Protein 8DHJ (pdb70)

Solvent-accessible surface area: 23731 Å² total; per-residue (Å²): 85,34,103,16,63,35,38,0,12,49,23,42,10,135,85,67,70,42,0,61,102,25,16,0,10,1,0,3,70,2,19,143,18,56,154,105,8,25,39,72,0,96,139,55,103,5,95,61,10,0,1,0,4,40,93,89,48,19,155,125,81,89,26,41,153,10,70,154,22,48,82,42,79,47,48,8,88,286,82,68,127,90,15,90,14,5,116,114,172,111,10,26,41,59,97,35,19,73,26,0,60,84,4,1,31,105,8,83,0,0,80,66,0,2,101,13,2,38,76,89,73,32,8,17,0,0,0,0,3,50,27,0,14,23,27,0,1,2,0,0,2,0,0,0,14,1,2,11,9,23,93,67,43,2,26,98,4,2,45,110,1,25,106,24,0,61,139,30,2,97,158,12,26,145,151,58,79,134,18,129,118,48,80,110,68,39,0,54,56,22,29,0,4,29,76,76,0,1,100,16,2,15,120,42,2,73,97,87,48,176,41,41,77,30,0,0,128,47,23,24,109,1,70,114,106,38,2,112,93,1,37,92,51,2,7,136,106,46,26,84,17,62,37,44,0,9,26,21,119,12,135,82,71,67,24,0,54,132,23,17,1,13,1,0,6,69,2,24,146,21,59,87,70,7,46,112,62,0,99,124,53,107,5,94,32,6,0,7,0,2,35,96,122,49,17,203,62,96,88,27,26,147,7,82,149,14,118,58,39,87,46,48,8,69,292,109,45,87,87,14,109,15,9,111,106,90,113,6,19,38,47,106,31,28,80,26,0,79,94,5,1,27,107,8,87,0,0,79,68,0,1,113,12,2,77,69,89,76,27,7,16,0,0,1,0,2,50,44,0,19,17,22,0,1,2,0,0,3,0,1,0,10,2,1,10,7,23,86,69,44,2,18,132,3,1,58,93,3,20,91,43,2,60,118,59,2,86,133,22,20,145,174,84,79,162,7,117,115,48,78,96,109,51,2,31,41,18,32,0,2,29,82,72,0,1,84,4,2,16,105,35,1,79,102,86,48,172,40,45,95,33,0,0,122,44,22,18,92,2,64,185,96,51,11,132,96,10,41,80,67,2,7,132

Organism: Clostridioides difficile (strain 630) (NCBI:txid272563)

Nearest PDB structures (foldseek):
  8dhi-assembly2_B  TM=1.004E+00  e=2.233E-45  Clostridioides difficile 6050
  8dhj-assembly1_A  TM=9.842E-01  e=4.756E-44  Clostridioides difficile 6050
  8dhi-assembly1_A  TM=9.845E-01  e=2.308E-42  Clostridioides difficile 6050
  2oz5-assembly1_A  TM=7.493E-01  e=2.608E-15  Mycobacterium tuberculosis H37Rv
  2oz5-assembly2_B  TM=7.506E-01  e=7.088E-15  Mycobacterium tuberculosis H37Rv

Foldseek 3Di:
DFAPKDWQWQFAFPVGWTFHTLAEMEGAAAAPDDPVSLVVVVVSVAAEEEEQEDPVVCVVGPHDDHPNHYYHYDHQFVAVQLLVCVPPPPHDLVVLLVRLLPRQAPGPSLLVVVVQLLDSVNTRYYYYYHLRQRNVLVSVLLVVLLLRHDPVSSVVSNQSSVVSLVVVLVVVCVVPVVCVPPPSVSSCSVSHDDPSSNVSNVVSVVVVAVDSVRSCCVGHVQHPVSSVVSNVVGID/DPWAPKDWQWQFAFPVGWTFHTLAEMFTAAAFPHDPVRLVVCVVSVAAEEEEQEDPVVCVVGPHDDHPNHHYDYDHQFVAVVLLVCQPPPPHLLVVLLVRLLPRLPPGPRLLVVVVQLLDSVNTRYYYYYHLRQRNVLNSVLLVCLLLRHDPVSSLVSNQSSVVVLVVVVVVVCVVVVVCVPPDVVSNCSPSHNDSSSNVSNVVSLVVVAVDSQRSCCVGHVQHPVSSVVSNVVGID

Sequence (473 aa):
GMKNFRDLGGNKTEDGRTVKKGLFYRSAKLSSNLSENDIKILKELNIKYIFDYRSDEEARKHPPSTIISSNIKNIRIPAMRIEDMIDGLFEKDGAFNMLNNNSYYNLPINNPSYKKLVELLIRDDYSNLPILLNHCTAGKDRTGVGSAIILMILGVSRENIMKKDYLKSNDFADKEIERFIEYKPKFKDIPKENLKYIFGVNEEYMKTAFFRRIDEEYISVVEEAYLYGEFNLNKEEIRRKLRNQYLEGGMKNFRDLGGNKTEDGRTVKKGLFYRSAKLSNLSENDIKILKELNIKYIFDYRSDEEARKHPSTIISNIKNIRIPAMRIEDMIDGLFEKDGAFNMLNNNSSYYNLPINNPSYKKLVELIRDYSSNLPILLNHCTAGKDRTGVGSAIILMILGVSRENIMKDYLKSNDFADKEIERFIEYKPKFKDIPPKKENNLKYIFGVNEEYMKTAFRRRIDEEYISVEAYLYGEFNLNKEEIIRKKLRNQYLE

Structure (mmCIF, N/CA/C/O backbone):
data_8DHJ
#
_entry.id   8DHJ
#
_cell.length_a   71.459
_cell.length_b   42.677
_cell.length_c   86.739
_cell.angle_alpha   90.000
_cell.angle_beta   106.420
_cell.angle_gamma   90.000
#
_symmetry.space_group_name_H-M   'P 1 21 1'
#
loop_
_entity.id
_entity.type
_entity.pdbx_description
1 polymer 'TYR_PHOSPHATASE_2 domain-containing protein'
2 non-polymer '4-(2-HYDROXYETHYL)-1-PIPERAZINE ETHANESULFONIC ACID'
3 non-polymer 'CHLORIDE ION'
4 water water
#
loop_
_atom_site.group_PDB
_atom_site.id
_atom_site.type_symbol
_atom_site.label_atom_id
_atom_site.label_alt_id
_atom_site.label_comp_id
_atom_site.label_asym_id
_atom_site.label_entity_id
_atom_site.label_seq_id
_atom_site.pdbx_PDB_ins_code
_atom_site.Cartn_x
_atom_site.Cartn_y
_atom_site.Cartn_z
_atom_site.occupancy
_atom_site.B_iso_or_equiv
_atom_site.auth_seq_id
_atom_site.auth_comp_id
_atom_site.auth_asym_id
_atom_site.auth_atom_id
_atom_site.pdbx_PDB_model_num
ATOM 1 N N . GLY A 1 3 ? 2.726 14.068 19.663 1.00 50.33 0 GLY A N 1
ATOM 2 C CA . GLY A 1 3 ? 3.224 13.693 20.974 1.00 49.59 0 GLY A CA 1
ATOM 3 C C . GLY A 1 3 ? 4.614 13.085 20.939 1.00 48.70 0 GLY A C 1
ATOM 4 O O . GLY A 1 3 ? 5.540 13.650 20.350 1.00 51.76 0 GLY A O 1
ATOM 5 N N . MET A 1 4 ? 4.763 11.931 21.581 1.00 43.30 1 MET A N 1
ATOM 6 C CA . MET A 1 4 ? 6.011 11.184 21.589 1.00 37.20 1 MET A CA 1
ATOM 7 C C . MET A 1 4 ? 5.785 9.862 20.881 1.00 30.30 1 MET A C 1
ATOM 8 O O . MET A 1 4 ? 4.717 9.255 21.012 1.00 32.73 1 MET A O 1
ATOM 13 N N . LYS A 1 5 ? 6.784 9.415 20.130 1.00 21.19 2 LYS A N 1
ATOM 14 C CA . LYS A 1 5 ? 6.588 8.323 19.192 1.00 16.71 2 LYS A CA 1
ATOM 15 C C . LYS A 1 5 ? 7.262 7.055 19.690 1.00 13.35 2 LYS A C 1
ATOM 16 O O . LYS A 1 5 ? 8.253 7.104 20.421 1.00 12.16 2 LYS A O 1
ATOM 22 N N . ASN A 1 6 ? 6.687 5.916 19.299 1.00 12.52 3 ASN A N 1
ATOM 23 C CA . ASN A 1 6 ? 7.244 4.601 19.596 1.00 10.11 3 ASN A CA 1
ATOM 24 C C . ASN A 1 6 ? 7.514 4.433 21.091 1.00 10.45 3 ASN A C 1
ATOM 25 O O . ASN A 1 6 ? 8.513 3.841 21.498 1.00 9.68 3 ASN A O 1
ATOM 30 N N . PHE A 1 7 ? 6.594 4.937 21.911 1.00 12.74 4 PHE A N 1
ATOM 31 C CA . PHE A 1 7 ? 6.779 5.064 23.351 1.00 12.01 4 PHE A CA 1
ATOM 32 C C . PHE A 1 7 ? 6.043 3.935 24.060 1.00 11.67 4 PHE A C 1
ATOM 33 O O . PHE A 1 7 ? 4.859 3.698 23.788 1.00 13.27 4 PHE A O 1
ATOM 41 N N . ARG A 1 8 ? 6.726 3.262 24.989 1.00 10.24 5 ARG A N 1
ATOM 42 C CA . ARG A 1 8 ? 6.042 2.257 25.800 1.00 9.13 5 ARG A CA 1
ATOM 43 C C . ARG A 1 8 ? 6.785 1.998 27.103 1.00 9.40 5 ARG A C 1
ATOM 44 O O . ARG A 1 8 ? 8.002 2.173 27.195 1.00 10.78 5 ARG A O 1
ATOM 52 N N . ASP A 1 9 ? 6.020 1.560 28.100 1.00 10.47 6 ASP A N 1
ATOM 53 C CA . ASP A 1 9 ? 6.533 1.082 29.374 1.00 9.26 6 ASP A CA 1
ATOM 54 C C . ASP A 1 9 ? 6.854 -0.404 29.236 1.00 11.07 6 ASP A C 1
ATOM 55 O O . ASP A 1 9 ? 6.031 -1.174 28.721 1.00 13.84 6 ASP A O 1
ATOM 60 N N . LEU A 1 10 ? 8.052 -0.811 29.686 1.00 10.40 7 LEU A N 1
ATOM 61 C CA . LEU A 1 10 ? 8.401 -2.228 29.669 1.00 10.40 7 LEU A CA 1
ATOM 62 C C . LEU A 1 10 ? 7.647 -3.026 30.722 1.00 11.79 7 LEU A C 1
ATOM 63 O O . LEU A 1 10 ? 7.675 -4.263 30.681 1.00 13.62 7 LEU A O 1
ATOM 68 N N . GLY A 1 11 ? 6.994 -2.355 31.661 1.00 12.12 8 GLY A N 1
ATOM 69 C CA . GLY A 1 11 ? 6.212 -3.068 32.653 1.00 13.04 8 GLY A CA 1
ATOM 70 C C . GLY A 1 11 ? 5.125 -3.898 32.004 1.00 12.79 8 GLY A C 1
ATOM 71 O O . GLY A 1 11 ? 4.632 -3.581 30.918 1.00 15.19 8 GLY A O 1
ATOM 72 N N . GLY A 1 12 ? 4.757 -4.985 32.675 1.00 11.08 9 GLY A N 1
ATOM 73 C CA . GLY A 1 12 ? 3.753 -5.884 32.163 1.00 11.94 9 GLY A CA 1
ATOM 74 C C . GLY A 1 12 ? 4.297 -7.077 31.408 1.00 13.18 9 GLY A C 1
ATOM 75 O O . GLY A 1 12 ? 3.545 -8.034 31.167 1.00 15.73 9 GLY A O 1
ATOM 76 N N . ASN A 1 13 ? 5.570 -7.042 31.020 1.00 11.75 10 ASN A N 1
ATOM 77 C CA . ASN A 1 13 ? 6.192 -8.213 30.426 1.00 12.00 10 ASN A CA 1
ATOM 78 C C . ASN A 1 13 ? 6.329 -9.333 31.453 1.00 11.25 10 ASN A C 1
ATOM 79 O O . ASN A 1 13 ? 6.640 -9.095 32.625 1.00 12.49 10 ASN A O 1
ATOM 84 N N . LYS A 1 14 ? 6.089 -10.560 31.002 1.00 12.00 11 LYS A N 1
ATOM 85 C CA . LYS A 1 14 ? 6.174 -11.739 31.851 1.00 11.57 11 LYS A CA 1
ATOM 86 C C . LYS A 1 14 ? 7.603 -12.253 31.872 1.00 10.82 11 LYS A C 1
ATOM 87 O O . LYS A 1 14 ? 8.305 -12.202 30.861 1.00 13.10 11 LYS A O 1
ATOM 89 N N . THR A 1 15 ? 8.028 -12.770 33.020 1.00 10.26 12 THR A N 1
ATOM 90 C CA . THR A 1 15 ? 9.352 -13.354 33.142 1.00 10.96 12 THR A CA 1
ATOM 91 C C . THR A 1 15 ? 9.262 -14.871 33.202 1.00 10.96 12 THR A C 1
ATOM 92 O O . THR A 1 15 ? 8.201 -15.449 33.468 1.00 12.39 12 THR A O 1
ATOM 96 N N . GLU A 1 16 ? 10.404 -15.518 32.957 1.00 10.11 13 GLU A N 1
ATOM 97 C CA . GLU A 1 16 ? 10.414 -16.977 32.916 1.00 10.95 13 GLU A CA 1
ATOM 98 C C . GLU A 1 16 ? 10.116 -17.597 34.278 1.00 12.42 13 GLU A C 1
ATOM 99 O O . GLU A 1 16 ? 9.606 -18.723 34.340 1.00 15.51 13 GLU A O 1
ATOM 105 N N . ASP A 1 17 ? 10.401 -16.885 35.369 1.00 13.43 14 ASP A N 1
ATOM 106 C CA . ASP A 1 17 ? 10.103 -17.410 36.696 1.00 13.44 14 ASP A CA 1
ATOM 107 C C . ASP A 1 17 ? 8.654 -17.202 37.116 1.00 13.63 14 ASP A C 1
ATOM 108 O O . ASP A 1 17 ? 8.284 -17.616 38.221 1.00 15.80 14 ASP A O 1
ATOM 113 N N . GLY A 1 18 ? 7.835 -16.578 36.267 1.00 12.78 15 GLY A N 1
ATOM 114 C CA . GLY A 1 18 ? 6.421 -16.426 36.518 1.00 13.54 15 GLY A CA 1
ATOM 115 C C . GLY A 1 18 ? 5.977 -15.052 36.971 1.00 12.26 15 GLY A C 1
ATOM 116 O O . GLY A 1 18 ? 4.768 -14.818 37.059 1.00 14.67 15 GLY A O 1
ATOM 117 N N . ARG A 1 19 ? 6.903 -14.146 37.275 1.00 11.16 16 ARG A N 1
ATOM 118 C CA . ARG A 1 19 ? 6.527 -12.812 37.713 1.00 10.56 16 ARG A CA 1
ATOM 119 C C . ARG A 1 19 ? 6.278 -11.888 36.521 1.00 11.49 16 ARG A C 1
ATOM 120 O O . ARG A 1 19 ? 6.356 -12.284 35.352 1.00 13.57 16 ARG A O 1
ATOM 128 N N . THR A 1 20 ? 5.988 -10.631 36.828 1.00 10.86 17 THR A N 1
ATOM 129 C CA . THR A 1 20 ? 5.754 -9.614 35.817 1.00 10.28 17 THR A CA 1
ATOM 130 C C . THR A 1 20 ? 6.587 -8.384 36.150 1.00 10.80 17 THR A C 1
ATOM 131 O O . THR A 1 20 ? 6.762 -8.041 37.324 1.00 10.94 17 THR A O 1
ATOM 135 N N . VAL A 1 21 ? 7.130 -7.743 35.114 1.00 9.62 18 VAL A N 1
ATOM 136 C CA . VAL A 1 21 ? 7.891 -6.514 35.312 1.00 9.11 18 VAL A CA 1
ATOM 137 C C . VAL A 1 21 ? 6.959 -5.436 35.848 1.00 10.49 18 VAL A C 1
ATOM 138 O O . VAL A 1 21 ? 5.857 -5.225 35.321 1.00 12.12 18 VAL A O 1
ATOM 142 N N . LYS A 1 22 ? 7.392 -4.750 36.905 1.00 10.09 19 LYS A N 1
ATOM 143 C CA . LYS A 1 22 ? 6.601 -3.645 37.439 1.00 9.29 19 LYS A CA 1
ATOM 144 C C . LYS A 1 22 ? 6.475 -2.524 36.414 1.00 10.10 19 LYS A C 1
ATOM 145 O O . LYS A 1 22 ? 7.405 -2.243 35.652 1.00 10.07 19 LYS A O 1
ATOM 151 N N . LYS A 1 23 ? 5.311 -1.870 36.420 1.00 10.87 20 LYS A N 1
ATOM 152 C CA . LYS A 1 23 ? 5.092 -0.678 35.618 1.00 11.67 20 LYS A CA 1
ATOM 153 C C . LYS A 1 23 ? 5.797 0.526 36.236 1.00 12.51 20 LYS A C 1
ATOM 154 O O . LYS A 1 23 ? 6.146 0.539 37.420 1.00 13.89 20 LYS A O 1
ATOM 158 N N . GLY A 1 24 ? 6.008 1.546 35.407 1.00 12.08 21 GLY A N 1
ATOM 159 C CA . GLY A 1 24 ? 6.488 2.826 35.883 1.00 11.27 21 GLY A CA 1
ATOM 160 C C . GLY A 1 24 ? 7.974 2.939 36.157 1.00 11.86 21 GLY A C 1
ATOM 161 O O . GLY A 1 24 ? 8.386 3.941 36.750 1.00 15.06 21 GLY A O 1
ATOM 162 N N . LEU A 1 25 ? 8.793 1.965 35.743 1.00 10.08 22 LEU A N 1
ATOM 163 C CA . LEU A 1 25 ? 10.232 1.966 36.013 1.00 9.21 22 LEU A CA 1
ATOM 164 C C . LEU A 1 25 ? 11.095 2.134 34.777 1.00 7.42 22 LEU A C 1
ATOM 165 O O . LEU A 1 25 ? 12.090 2.877 34.815 1.00 9.03 22 LEU A O 1
ATOM 170 N N . PHE A 1 26 ? 10.752 1.455 33.686 1.00 8.84 23 PHE A N 1
ATOM 171 C CA . PHE A 1 26 ? 11.565 1.449 32.475 1.00 8.03 23 PHE A CA 1
ATOM 172 C C . PHE A 1 26 ? 10.706 1.821 31.279 1.00 9.66 23 PHE A C 1
ATOM 173 O O . PHE A 1 26 ? 9.758 1.107 30.951 1.00 11.27 23 PHE A O 1
ATOM 181 N N . TYR A 1 27 ? 11.054 2.914 30.611 1.00 9.06 24 TYR A N 1
ATOM 182 C CA . TYR A 1 27 ? 10.358 3.333 29.405 1.00 8.47 24 TYR A CA 1
ATOM 183 C C . TYR A 1 27 ? 11.318 3.360 28.227 1.00 7.83 24 TYR A C 1
ATOM 184 O O . TYR A 1 27 ? 12.523 3.542 28.399 1.00 9.66 24 TYR A O 1
ATOM 193 N N . ARG A 1 28 ? 10.768 3.205 27.021 1.00 7.63 25 ARG A N 1
ATOM 194 C CA . ARG A 1 28 ? 11.544 3.319 25.788 1.00 7.61 25 ARG A CA 1
ATOM 195 C C . ARG A 1 28 ? 10.771 4.187 24.803 1.00 9.12 25 ARG A C 1
ATOM 196 O O . ARG A 1 28 ? 9.539 4.241 24.848 1.00 9.68 25 ARG A O 1
ATOM 204 N N . SER A 1 29 ? 11.491 4.884 23.923 1.00 9.63 26 SER A N 1
ATOM 205 C CA . SER A 1 29 ? 10.820 5.724 22.937 1.00 8.74 26 SER A CA 1
ATOM 206 C C . SER A 1 29 ? 11.762 6.057 21.791 1.00 8.57 26 SER A C 1
ATOM 207 O O . SER A 1 29 ? 12.955 5.749 21.821 1.00 8.93 26 SER A O 1
ATOM 210 N N . ALA A 1 30 ? 11.194 6.711 20.777 1.00 9.70 27 ALA A N 1
ATOM 211 C CA . ALA A 1 30 ? 11.950 7.412 19.746 1.00 9.07 27 ALA A CA 1
ATOM 212 C C . ALA A 1 30 ? 12.448 8.764 20.284 1.00 10.64 27 ALA A C 1
ATOM 213 O O . ALA A 1 30 ? 12.329 9.075 21.474 1.00 11.49 27 ALA A O 1
ATOM 215 N N . LYS A 1 31 ? 13.037 9.583 19.411 1.00 10.75 28 LYS A N 1
ATOM 216 C CA . LYS A 1 31 ? 13.675 10.815 19.865 1.00 10.87 28 LYS A CA 1
ATOM 217 C C . LYS A 1 31 ? 12.682 11.759 20.539 1.00 11.70 28 LYS A C 1
ATOM 218 O O . LYS A 1 31 ? 11.466 11.699 20.320 1.00 12.84 28 L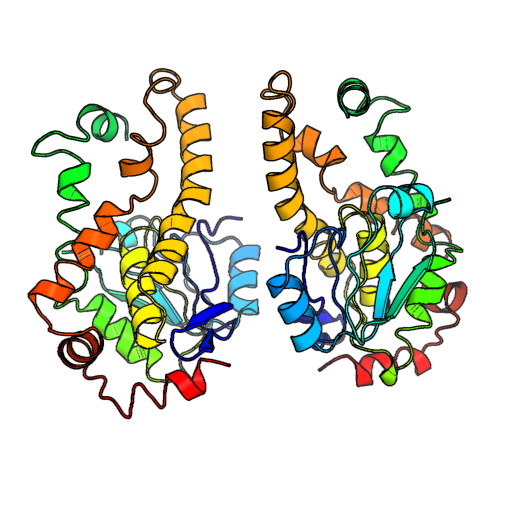YS A O 1
ATOM 224 N N . LEU A 1 32 ? 13.232 12.646 21.375 1.00 12.61 29 LEU A N 1
ATOM 225 C CA . LEU A 1 32 ? 12.444 13.539 22.214 1.00 13.92 29 LEU A CA 1
ATOM 22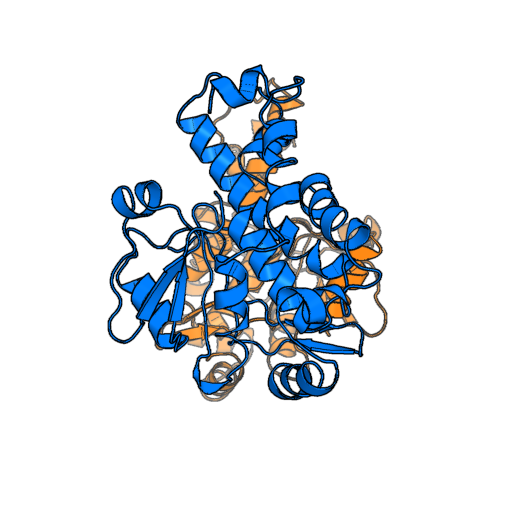6 C C . LEU A 1 32 ? 12.780 14.985 21.905 1.00 17.51 29 LEU A C 1
ATOM 227 O O . LEU A 1 32 ? 13.023 15.789 22.812 1.00 19.13 29 LEU A O 1
ATOM 232 N N A SER A 1 33 ? 12.831 15.321 20.625 0.51 19.38 30 SER A N 1
ATOM 233 N N B SER A 1 33 ? 12.787 15.323 20.627 0.49 19.70 30 SER A N 1
ATOM 234 C CA A SER A 1 33 ? 12.986 16.700 20.198 0.51 21.64 30 SER A CA 1
ATOM 235 C CA B SER A 1 33 ? 12.982 16.690 20.181 0.49 22.45 30 SER A CA 1
ATOM 236 C C A SER A 1 33 ? 11.612 17.286 19.896 0.51 23.94 30 SER A C 1
ATOM 237 C C B SER A 1 33 ? 11.630 17.296 19.820 0.49 24.71 30 SER A C 1
ATOM 238 O O A SER A 1 33 ? 10.669 16.563 19.568 0.51 25.27 30 SER A O 1
ATOM 239 O O B SER A 1 33 ? 10.716 16.595 19.379 0.49 26.42 30 SER A O 1
ATOM 244 N N . ASN A 1 34 ? 11.501 18.605 20.038 1.00 26.33 31 ASN A N 1
ATOM 245 C CA . ASN A 1 34 ? 10.247 19.320 19.779 1.00 28.76 31 ASN A CA 1
ATOM 246 C C . ASN A 1 34 ? 9.065 18.725 20.552 1.00 26.55 31 ASN A C 1
ATOM 247 O O . ASN A 1 34 ? 7.974 18.530 20.012 1.00 28.80 31 ASN A O 1
ATOM 252 N N . LEU A 1 35 ? 9.291 18.419 21.829 1.00 21.30 32 LEU A N 1
ATOM 253 C CA . LEU A 1 35 ? 8.189 18.005 22.687 1.00 19.74 32 LEU A CA 1
ATOM 254 C C . LEU A 1 35 ? 7.261 19.185 22.940 1.00 20.38 32 LEU A C 1
ATOM 255 O O . LEU A 1 35 ? 7.706 20.324 23.111 1.00 20.90 32 LEU A O 1
ATOM 260 N N . SER A 1 36 ? 5.961 18.907 22.979 1.00 22.42 33 SER A N 1
ATOM 261 C CA . SER A 1 36 ? 5.003 19.924 23.368 1.00 22.92 33 SER A CA 1
ATOM 262 C C . SER A 1 36 ? 5.000 20.071 24.886 1.00 23.08 33 SER A C 1
ATOM 263 O O . SER A 1 36 ? 5.517 19.224 25.619 1.00 22.75 33 SER A O 1
ATOM 266 N N . GLU A 1 37 ? 4.388 21.156 25.367 1.00 26.69 34 GLU A N 1
ATOM 267 C CA . GLU A 1 37 ? 4.296 21.324 26.814 1.00 27.71 34 GLU A CA 1
ATOM 268 C C . GLU A 1 37 ? 3.461 20.213 27.452 1.00 27.33 34 GLU A C 1
ATOM 269 O O . GLU A 1 37 ? 3.715 19.828 28.602 1.00 27.03 34 GLU A O 1
ATOM 275 N N . ASN A 1 38 ? 2.516 19.634 26.703 1.00 27.88 35 ASN A N 1
ATOM 276 C CA . ASN A 1 38 ? 1.771 18.490 27.223 1.00 29.11 35 ASN A CA 1
ATOM 277 C C . ASN A 1 38 ? 2.641 17.239 27.310 1.00 27.51 35 ASN A C 1
ATOM 278 O O . ASN A 1 38 ? 2.538 16.477 28.279 1.00 26.55 35 ASN A O 1
ATOM 283 N N . ASP A 1 39 ? 3.485 16.998 26.298 1.00 25.15 36 ASP A N 1
ATOM 284 C CA . ASP A 1 39 ? 4.422 15.878 26.360 1.00 23.52 36 ASP A CA 1
ATOM 285 C C . ASP A 1 39 ? 5.315 15.995 27.582 1.00 19.49 36 ASP A C 1
ATOM 286 O O . ASP A 1 39 ? 5.600 14.999 28.256 1.00 18.36 36 ASP A O 1
ATOM 291 N N . ILE A 1 40 ? 5.789 17.209 27.863 1.00 18.58 37 ILE A N 1
ATOM 292 C CA . ILE A 1 40 ? 6.622 17.436 29.039 1.00 17.62 37 ILE A CA 1
ATOM 293 C C . ILE A 1 40 ? 5.834 17.139 30.306 1.00 18.28 37 ILE A C 1
ATOM 294 O O . ILE A 1 40 ? 6.355 16.535 31.253 1.00 18.15 37 ILE A O 1
ATOM 299 N N . LYS A 1 41 ? 4.560 17.540 30.335 1.00 19.71 38 LYS A N 1
ATOM 300 C CA . LYS A 1 41 ? 3.707 17.237 31.482 1.00 20.50 38 LYS A CA 1
ATOM 301 C C . LYS A 1 41 ? 3.592 15.733 31.706 1.00 19.70 38 LYS A C 1
ATOM 302 O O . LYS A 1 41 ? 3.640 15.261 32.850 1.00 20.99 38 LYS A O 1
ATOM 304 N N . ILE A 1 42 ? 3.427 14.965 30.626 1.00 19.62 39 ILE A N 1
ATOM 305 C CA . ILE A 1 42 ? 3.359 13.509 30.742 1.00 18.92 39 ILE A CA 1
ATOM 306 C C . ILE A 1 42 ? 4.630 12.961 31.387 1.00 17.00 39 ILE A C 1
ATOM 307 O O . ILE A 1 42 ? 4.578 12.174 32.342 1.00 17.74 39 ILE A O 1
ATOM 312 N N . LEU A 1 43 ? 5.795 13.369 30.877 1.00 15.05 40 LEU A N 1
ATOM 313 C CA . LEU A 1 43 ? 7.041 12.803 31.380 1.00 15.12 40 LEU A CA 1
ATOM 314 C C . LEU A 1 43 ? 7.274 13.191 32.835 1.00 14.07 40 LEU A C 1
ATOM 315 O O . LEU A 1 43 ? 7.759 12.379 33.631 1.00 16.11 40 LEU A O 1
ATOM 320 N N . LYS A 1 44 ? 6.909 14.418 33.207 1.00 16.49 41 LYS A N 1
ATOM 321 C CA . LYS A 1 44 ? 7.048 14.834 34.601 1.00 18.97 41 LYS A CA 1
ATOM 322 C C . LYS A 1 44 ? 6.116 14.046 35.510 1.00 18.65 41 LYS A C 1
ATOM 323 O O . LYS A 1 44 ? 6.492 13.681 36.630 1.00 19.77 41 LYS A O 1
ATOM 329 N N . GLU A 1 45 ? 4.890 13.788 35.057 1.00 19.63 42 GLU A N 1
ATOM 330 C CA . GLU A 1 45 ? 3.946 13.055 35.890 1.00 21.49 42 GLU A CA 1
ATOM 331 C C . GLU A 1 45 ? 4.317 11.586 36.028 1.00 19.07 42 GLU A C 1
ATOM 332 O O . GLU A 1 45 ? 3.889 10.940 36.993 1.00 20.38 42 GLU A O 1
ATOM 338 N N . LEU A 1 46 ? 5.119 11.051 35.102 1.00 15.60 43 LEU A N 1
ATOM 339 C CA . LEU A 1 46 ? 5.679 9.714 35.255 1.00 14.99 43 LEU A CA 1
ATOM 340 C C . LEU A 1 46 ? 6.883 9.692 36.182 1.00 14.81 43 LEU A C 1
ATOM 341 O O . LEU A 1 46 ? 7.411 8.608 36.456 1.00 15.79 43 LEU A O 1
ATOM 346 N N . ASN A 1 47 ? 7.340 10.862 36.635 1.00 14.80 44 ASN A N 1
ATOM 347 C CA . ASN A 1 47 ? 8.407 10.986 37.628 1.00 15.98 44 ASN A CA 1
ATOM 348 C C . ASN A 1 47 ? 9.749 10.495 37.106 1.00 14.20 44 ASN A C 1
ATOM 349 O O . ASN A 1 47 ? 10.614 10.097 37.885 1.00 15.31 44 ASN A O 1
ATOM 354 N N . ILE A 1 48 ? 9.930 10.526 35.785 1.00 13.15 45 ILE A N 1
ATOM 355 C CA . ILE A 1 48 ? 11.177 10.055 35.198 1.00 12.92 45 ILE A CA 1
ATOM 356 C C . ILE A 1 48 ? 12.330 10.887 35.735 1.00 12.72 45 ILE A C 1
ATOM 357 O O . ILE A 1 48 ? 12.246 12.120 35.808 1.00 14.62 45 ILE A O 1
ATOM 362 N N . LYS A 1 49 ? 13.410 10.211 36.134 1.00 12.51 46 LYS A N 1
ATOM 363 C CA . LYS A 1 49 ? 14.586 10.868 36.697 1.00 12.34 46 LYS A CA 1
ATOM 364 C C . LYS A 1 49 ? 15.695 11.055 35.681 1.00 9.44 46 LYS A C 1
ATOM 365 O O . LYS A 1 49 ? 16.377 12.087 35.704 1.00 11.77 46 LYS A O 1
ATOM 371 N N . TYR A 1 50 ? 15.880 10.080 34.783 1.00 9.51 47 TYR A N 1
ATOM 372 C CA . TYR A 1 50 ? 16.947 10.116 33.794 1.00 9.77 47 TYR A CA 1
ATOM 373 C C . TYR A 1 50 ? 16.389 9.745 32.435 1.00 10.20 47 TYR A C 1
ATOM 374 O O . TYR A 1 50 ? 15.596 8.808 32.314 1.00 10.49 47 TYR A O 1
ATOM 383 N N . ILE A 1 51 ? 16.797 10.503 31.420 1.00 11.16 48 ILE A N 1
ATOM 384 C CA . ILE A 1 51 ? 16.577 10.145 30.028 1.00 10.58 48 ILE A CA 1
ATOM 385 C C . ILE A 1 51 ? 17.925 9.732 29.478 1.00 9.63 48 ILE A C 1
ATOM 386 O O . ILE A 1 51 ? 18.893 10.499 29.555 1.00 12.01 48 ILE A O 1
ATOM 391 N N . PHE A 1 52 ? 17.993 8.510 28.962 1.00 8.55 49 PHE A N 1
ATOM 392 C CA . PHE A 1 52 ? 19.232 7.931 28.461 1.00 8.07 49 PHE A CA 1
ATOM 393 C C . PHE A 1 52 ? 19.167 7.859 26.942 1.00 8.74 49 PHE A C 1
ATOM 394 O O . PHE A 1 52 ? 18.280 7.208 26.385 1.00 9.20 49 PHE A O 1
ATOM 402 N N . ASP A 1 53 ? 20.124 8.508 26.290 1.00 10.31 50 ASP A N 1
ATOM 403 C CA . ASP A 1 53 ? 20.107 8.798 24.859 1.00 10.33 50 ASP A CA 1
ATOM 404 C C . ASP A 1 53 ? 21.262 8.038 24.216 1.00 10.24 50 ASP A C 1
ATOM 405 O O . ASP A 1 53 ? 22.415 8.203 24.622 1.00 10.52 50 ASP A O 1
ATOM 410 N N . TYR A 1 54 ? 20.962 7.215 23.21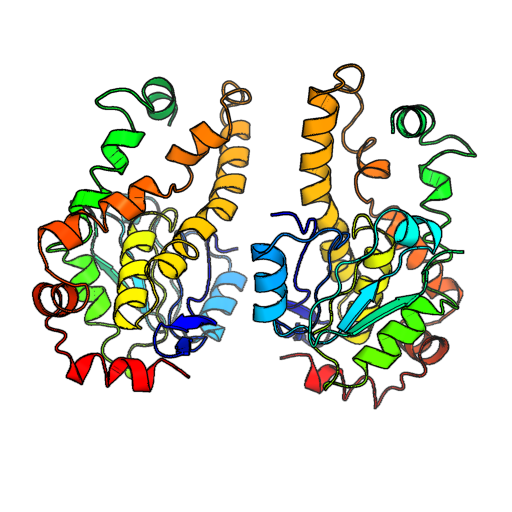3 1.00 8.92 51 TYR A N 1
ATOM 411 C CA . TYR A 1 54 ? 21.987 6.417 22.546 1.00 9.33 51 TYR A CA 1
ATOM 412 C C . TYR A 1 54 ? 22.581 7.083 21.310 1.00 11.08 51 TYR A C 1
ATOM 413 O O . TYR A 1 54 ? 23.440 6.475 20.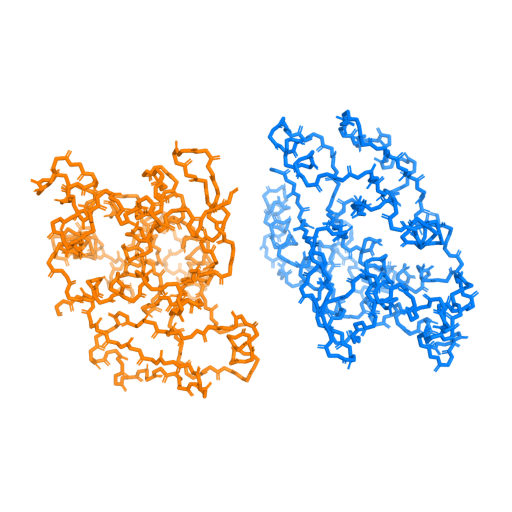662 1.00 11.31 51 TYR A O 1
ATOM 422 N N . ARG A 1 55 ? 22.154 8.296 20.961 1.00 10.58 52 ARG A N 1
ATOM 423 C CA . ARG A 1 55 ? 22.456 8.834 19.641 1.00 10.34 52 ARG A CA 1
ATOM 424 C C . ARG A 1 55 ? 23.892 9.345 19.528 1.00 11.15 52 ARG A C 1
ATOM 425 O O . ARG A 1 55 ? 24.571 9.631 20.518 1.00 12.39 52 ARG A O 1
ATOM 433 N N . SER A 1 56 ? 24.335 9.490 18.280 1.00 11.85 53 SER A N 1
ATOM 434 C CA . SER A 1 56 ? 25.653 10.029 17.985 1.00 12.92 53 SER A CA 1
ATOM 435 C C . SER A 1 56 ? 25.694 11.531 18.258 1.00 13.32 53 SER A C 1
ATOM 436 O O . SER A 1 56 ? 24.663 12.195 18.410 1.00 13.87 53 SER A O 1
ATOM 439 N N . ASP A 1 57 ? 26.920 12.068 18.316 1.00 14.42 54 ASP A N 1
ATOM 440 C CA . ASP A 1 57 ? 27.090 13.507 18.505 1.00 16.24 54 ASP A CA 1
ATOM 441 C C . ASP A 1 57 ? 26.380 14.293 17.412 1.00 16.27 54 ASP A C 1
ATOM 442 O O . ASP A 1 57 ? 25.722 15.299 17.691 1.00 16.61 54 ASP A O 1
ATOM 447 N N . GLU A 1 58 ? 26.508 13.851 16.159 1.00 16.72 55 GLU A N 1
ATOM 448 C CA . GLU A 1 58 ? 25.892 14.585 15.059 1.00 18.08 55 GLU A CA 1
ATOM 449 C C . GLU A 1 58 ? 24.371 14.528 15.127 1.00 16.72 55 GLU A C 1
ATOM 450 O O . GLU A 1 58 ? 23.700 15.535 14.878 1.00 17.86 55 GLU A O 1
ATOM 456 N N . GLU A 1 59 ? 23.809 13.358 15.452 1.00 15.40 56 GLU A N 1
ATOM 457 C CA . GLU A 1 59 ? 22.359 13.259 15.605 1.00 14.33 56 GLU A CA 1
ATOM 458 C C . GLU A 1 59 ? 21.854 14.194 16.693 1.00 14.91 56 GLU A C 1
ATOM 459 O O . GLU A 1 59 ? 20.828 14.859 16.519 1.00 14.58 56 GLU A O 1
ATOM 465 N N . ALA A 1 60 ? 22.549 14.240 17.835 1.00 14.47 57 ALA A N 1
ATOM 466 C CA . ALA A 1 60 ? 22.112 15.099 18.932 1.00 15.30 57 ALA A CA 1
ATOM 467 C C . ALA A 1 60 ? 22.274 16.576 18.594 1.00 14.74 57 ALA A C 1
ATOM 468 O O . ALA A 1 60 ? 21.495 17.413 19.071 1.00 16.62 57 ALA A O 1
ATOM 470 N N . ARG A 1 61 ? 23.276 16.921 17.785 1.00 16.37 58 ARG A N 1
ATOM 471 C CA . ARG A 1 61 ? 23.437 18.313 17.381 1.00 18.76 58 ARG A CA 1
ATOM 472 C C . ARG A 1 61 ? 22.304 18.752 16.463 1.00 20.09 58 ARG A C 1
ATOM 473 O O . ARG A 1 61 ? 21.776 19.862 16.604 1.00 21.74 58 ARG A O 1
ATOM 481 N N . LYS A 1 62 ? 21.910 17.888 15.526 1.00 20.17 59 LYS A N 1
ATOM 482 C CA . LYS 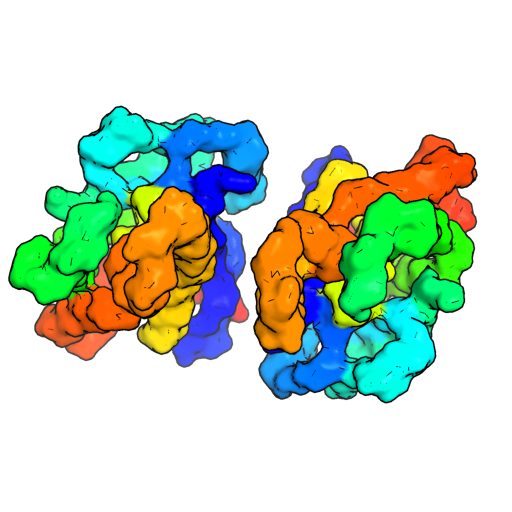A 1 62 ? 20.865 18.230 14.570 1.00 20.98 59 LYS A CA 1
ATOM 483 C C . LYS A 1 62 ? 19.476 18.180 15.187 1.00 19.85 59 LYS A C 1
ATOM 484 O O . LYS A 1 62 ? 18.584 18.905 14.734 1.00 20.49 59 LYS A O 1
ATOM 490 N N . HIS A 1 63 ? 19.263 17.328 16.192 1.00 17.42 60 HIS A N 1
ATOM 491 C CA . HIS A 1 63 ? 17.950 17.146 16.817 1.00 16.34 60 HIS A CA 1
ATOM 492 C C . HIS A 1 63 ? 18.089 17.121 18.337 1.00 16.05 60 HIS A C 1
ATOM 493 O O . HIS A 1 63 ? 17.910 16.077 18.976 1.00 14.38 60 HIS A O 1
ATOM 500 N N . PRO A 1 64 ? 18.376 18.272 18.946 1.00 15.63 61 PRO A N 1
ATOM 501 C CA A PRO A 1 64 ? 18.551 18.301 20.404 0.44 15.61 61 PRO A CA 1
ATOM 502 C CA B PRO A 1 64 ? 18.550 18.308 20.404 0.56 15.67 61 PRO A CA 1
ATOM 503 C C . PRO A 1 64 ? 17.259 17.966 21.129 1.00 14.16 61 PRO A C 1
ATOM 504 O O . PRO A 1 64 ? 16.167 18.363 20.719 1.00 16.65 61 PRO A O 1
ATOM 511 N N . SER A 1 65 ? 17.394 17.228 22.223 1.00 13.59 62 SER A N 1
ATOM 512 C CA . SER A 1 65 ? 16.236 16.883 23.035 1.00 13.91 62 SER A CA 1
ATOM 513 C C . SER A 1 65 ? 15.685 18.126 23.728 1.00 15.13 62 SER A C 1
ATOM 514 O O . SER A 1 65 ? 16.433 19.025 24.126 1.00 17.23 62 SER A O 1
ATOM 517 N N . THR A 1 66 ? 14.360 18.172 23.877 1.00 16.43 63 THR A N 1
ATOM 518 C CA . THR A 1 66 ? 13.734 19.261 24.619 1.00 16.91 63 THR A CA 1
ATOM 519 C C . THR A 1 66 ? 14.132 19.170 26.087 1.00 17.87 63 THR A C 1
ATOM 520 O O . THR A 1 66 ? 14.189 18.079 26.661 1.00 18.32 63 THR A O 1
ATOM 524 N N . ILE A 1 67 ? 14.420 20.323 26.692 1.00 17.91 64 ILE A N 1
ATOM 525 C CA . ILE A 1 67 ? 14.821 20.375 28.095 1.00 18.25 64 ILE A CA 1
ATOM 526 C C . ILE A 1 67 ? 13.601 20.185 28.978 1.00 17.60 64 ILE A C 1
ATOM 527 O O . ILE A 1 67 ? 12.524 20.737 28.712 1.00 18.88 64 ILE A O 1
ATOM 532 N N . ILE A 1 68 ? 13.754 19.384 30.026 1.00 16.48 65 ILE A N 1
ATOM 533 C CA . ILE A 1 68 ? 12.699 19.202 31.010 1.00 16.84 65 ILE A CA 1
ATOM 534 C C . ILE A 1 68 ? 13.291 19.450 32.383 1.00 19.07 65 ILE A C 1
ATOM 535 O O . ILE A 1 68 ? 14.259 18.784 32.776 1.00 19.47 65 ILE A O 1
ATOM 540 N N . SER A 1 69 ? 12.710 20.399 33.109 1.00 20.36 66 SER A N 1
ATOM 541 C CA A SER A 1 69 ? 13.171 20.679 34.459 0.43 22.61 66 SER A CA 1
ATOM 542 C CA B SER A 1 69 ? 13.159 20.683 34.462 0.57 22.68 66 SER A CA 1
ATOM 543 C C . SER A 1 69 ? 13.044 19.427 35.317 1.00 24.01 66 SER A C 1
ATOM 544 O O . SER A 1 69 ? 12.051 18.697 35.245 1.00 25.25 66 SER A O 1
ATOM 549 N N . ASN A 1 70 ? 14.075 19.166 36.109 1.00 24.79 67 ASN A N 1
ATOM 550 C CA . ASN A 1 70 ? 14.143 18.064 37.056 1.00 25.40 67 ASN A CA 1
ATOM 551 C C . ASN A 1 70 ? 14.371 16.709 36.395 1.00 21.42 67 ASN A C 1
ATOM 552 O O . ASN A 1 70 ? 14.295 15.696 37.101 1.00 22.93 67 ASN A O 1
ATOM 557 N N . ILE A 1 71 ? 14.617 16.635 35.087 1.00 17.51 68 ILE A N 1
ATOM 558 C CA . ILE A 1 71 ? 14.975 15.373 34.445 1.00 16.66 68 ILE A CA 1
ATOM 559 C C . ILE A 1 71 ? 16.370 15.517 33.856 1.00 15.90 68 ILE A C 1
ATOM 560 O O . ILE A 1 71 ? 16.621 16.432 33.064 1.00 17.82 68 ILE A O 1
ATOM 565 N N . LYS A 1 72 ? 17.277 14.625 34.247 1.00 16.20 69 LYS A N 1
ATOM 566 C CA . LYS A 1 72 ? 18.660 14.699 33.795 1.00 14.59 69 LYS A CA 1
ATOM 567 C C . LYS A 1 72 ? 18.860 13.841 32.553 1.00 13.66 69 LYS A C 1
ATOM 568 O O . LYS A 1 72 ? 18.384 12.707 32.476 1.00 16.32 69 LYS A O 1
ATOM 570 N N . ASN A 1 73 ? 19.583 14.386 31.590 1.00 13.33 70 ASN A N 1
ATOM 571 C CA . ASN A 1 73 ? 19.829 13.721 30.324 1.00 13.51 70 ASN A CA 1
ATOM 572 C C . ASN A 1 73 ? 21.260 13.199 30.294 1.00 13.16 70 ASN A C 1
ATOM 573 O O . ASN A 1 73 ? 22.204 13.942 30.584 1.00 14.52 70 ASN A O 1
ATOM 578 N N . ILE A 1 74 ? 21.415 11.926 29.942 1.00 11.71 71 ILE A N 1
ATOM 579 C CA . ILE A 1 74 ? 22.719 11.301 29.755 1.00 11.29 71 ILE A CA 1
ATOM 580 C C . ILE A 1 74 ? 22.754 10.730 28.349 1.00 9.87 71 ILE A C 1
ATOM 581 O O . ILE A 1 74 ? 21.867 9.955 27.980 1.00 11.45 71 ILE A O 1
ATOM 586 N N . ARG A 1 75 ? 23.767 11.108 27.566 1.00 10.26 72 ARG A N 1
ATOM 587 C CA . ARG A 1 75 ? 23.913 10.593 26.208 1.00 9.64 72 ARG A CA 1
ATOM 588 C C . ARG A 1 75 ? 25.272 9.930 26.045 1.00 9.10 72 ARG A C 1
ATOM 589 O O . ARG A 1 75 ? 26.310 10.558 26.292 1.00 12.15 72 ARG A O 1
ATOM 597 N N . ILE A 1 76 ? 25.265 8.663 25.618 1.00 10.13 73 ILE A N 1
ATOM 598 C CA . ILE A 1 76 ? 26.474 7.946 25.254 1.00 10.52 73 ILE A CA 1
ATOM 599 C C . ILE A 1 76 ? 26.171 7.230 23.941 1.00 10.22 73 ILE A C 1
ATOM 600 O O . ILE A 1 76 ? 25.253 6.413 23.897 1.00 10.52 73 ILE A O 1
ATOM 605 N N . PRO A 1 77 ? 26.890 7.502 22.858 1.00 10.94 74 PRO A N 1
ATOM 606 C CA . PRO A 1 77 ? 26.579 6.832 21.585 1.00 11.79 74 PRO A CA 1
ATOM 607 C C . PRO A 1 77 ? 26.739 5.318 21.690 1.00 11.02 74 PRO A C 1
ATOM 608 O O . PRO A 1 77 ? 27.764 4.809 22.159 1.00 12.42 74 PRO A O 1
ATOM 612 N N . ALA A 1 78 ? 25.710 4.599 21.247 1.00 10.46 75 ALA A N 1
ATOM 613 C CA . ALA A 1 78 ? 25.733 3.145 21.240 1.00 10.78 75 ALA A CA 1
ATOM 614 C C . ALA A 1 78 ? 26.363 2.567 19.987 1.00 12.71 75 ALA A C 1
ATOM 615 O O . ALA A 1 78 ? 26.786 1.407 20.000 1.00 13.41 75 ALA A O 1
ATOM 617 N N . MET A 1 79 ? 26.418 3.331 18.905 1.00 16.00 76 MET A N 1
ATOM 618 C CA . MET A 1 79 ? 27.097 2.894 17.699 1.00 21.55 76 MET A CA 1
ATOM 619 C C . MET A 1 79 ? 28.422 3.619 17.531 1.00 26.77 76 MET A C 1
ATOM 620 O O . MET A 1 79 ? 28.622 4.746 17.996 1.00 24.61 76 MET A O 1
ATOM 625 N N . ARG A 1 80 ? 29.313 2.950 16.818 1.00 31.91 77 ARG A N 1
ATOM 626 C CA . ARG A 1 80 ? 30.684 3.372 16.662 1.00 36.81 77 ARG A CA 1
ATOM 627 C C . ARG A 1 80 ? 30.807 4.586 15.739 1.00 37.12 77 ARG A C 1
ATOM 628 O O . ARG A 1 80 ? 29.826 5.019 15.128 1.00 35.91 77 ARG A O 1
ATOM 636 N N . ILE A 1 92 ? 17.581 7.655 1.890 1.00 38.57 89 ILE A N 1
ATOM 637 C CA . ILE A 1 92 ? 16.583 6.589 1.957 1.00 39.84 89 ILE A CA 1
ATOM 638 C C . ILE A 1 92 ? 16.358 5.963 0.585 1.00 41.08 89 ILE A C 1
ATOM 639 O O . ILE A 1 92 ? 16.205 4.745 0.464 1.00 39.18 89 ILE A O 1
ATOM 644 N N . GLU A 1 93 ? 16.338 6.807 -0.449 1.00 43.41 90 GLU A N 1
ATOM 645 C CA . GLU A 1 93 ? 16.162 6.307 -1.808 1.00 46.42 90 GLU A CA 1
ATOM 646 C C . GLU A 1 93 ? 17.282 5.349 -2.195 1.00 46.56 90 GLU A C 1
ATOM 647 O O . GLU A 1 93 ? 17.038 4.320 -2.837 1.00 45.80 90 GLU A O 1
ATOM 653 N N . ASP A 1 94 ? 18.517 5.670 -1.808 1.00 46.81 91 ASP A N 1
ATOM 654 C CA . ASP A 1 94 ? 19.634 4.777 -2.090 1.00 46.43 91 ASP A CA 1
ATOM 655 C C . ASP A 1 94 ? 19.488 3.456 -1.346 1.00 43.43 91 ASP A C 1
ATOM 656 O O . ASP A 1 94 ? 19.768 2.390 -1.907 1.00 44.25 91 ASP A O 1
ATOM 661 N N . MET A 1 95 ? 19.049 3.503 -0.084 1.00 38.70 92 MET A N 1
ATOM 662 C CA . MET A 1 95 ? 18.849 2.271 0.673 1.00 35.86 92 MET A CA 1
ATOM 663 C C . MET A 1 95 ? 17.819 1.370 0.005 1.00 32.58 92 MET A C 1
ATOM 664 O O . MET A 1 95 ? 17.952 0.143 0.032 1.00 32.42 92 MET A O 1
ATOM 669 N N . ILE A 1 96 ? 16.780 1.959 -0.588 1.00 30.39 93 ILE A N 1
ATOM 670 C CA . ILE A 1 96 ? 15.700 1.159 -1.161 1.00 29.28 93 ILE A CA 1
ATOM 671 C C . ILE A 1 96 ? 16.193 0.361 -2.362 1.00 29.77 93 ILE A C 1
ATOM 672 O O . ILE A 1 96 ? 15.909 -0.834 -2.488 1.00 28.73 93 ILE A O 1
ATOM 677 N N . ASP A 1 97 ? 16.936 1.010 -3.263 1.00 31.58 94 ASP A N 1
ATOM 678 C CA . ASP A 1 97 ? 17.335 0.346 -4.502 1.00 32.15 94 ASP A CA 1
ATOM 679 C C . ASP A 1 97 ? 18.246 -0.848 -4.236 1.00 32.30 94 ASP A C 1
ATOM 680 O O . ASP A 1 97 ? 18.106 -1.899 -4.873 1.00 35.16 94 ASP A O 1
ATOM 682 N N . GLY A 1 98 ? 19.179 -0.713 -3.300 1.00 29.32 95 GLY A N 1
ATOM 683 C CA . GLY A 1 98 ? 20.132 -1.774 -3.050 1.00 27.28 95 GLY A CA 1
ATOM 684 C C . GLY A 1 98 ? 19.799 -2.600 -1.827 1.00 24.87 95 GLY A C 1
ATOM 685 O O . GLY A 1 98 ? 20.661 -3.306 -1.305 1.00 24.07 95 GLY A O 1
ATOM 686 N N . LEU A 1 99 ? 18.530 -2.545 -1.410 1.00 23.32 96 LEU A N 1
ATOM 687 C CA . LEU A 1 99 ? 18.103 -3.031 -0.097 1.00 20.35 96 LEU A CA 1
ATOM 688 C C . LEU A 1 99 ? 18.616 -4.432 0.218 1.00 21.19 96 LEU A C 1
ATOM 689 O O . LEU A 1 99 ? 19.098 -4.694 1.328 1.00 20.74 96 LEU A O 1
ATOM 694 N N . PHE A 1 100 ? 18.507 -5.351 -0.738 1.00 20.44 97 PHE A N 1
ATOM 695 C CA . PHE A 1 100 ? 18.826 -6.752 -0.493 1.00 20.71 97 PHE A CA 1
ATOM 696 C C . PHE A 1 100 ? 20.146 -7.177 -1.117 1.00 22.31 97 PHE A C 1
ATOM 697 O O . PHE A 1 100 ? 20.480 -8.367 -1.089 1.00 24.34 97 PHE A O 1
ATOM 705 N N . GLU A 1 101 ? 20.905 -6.238 -1.670 1.00 23.54 98 GLU A N 1
ATOM 706 C CA . GLU A 1 101 ? 22.184 -6.562 -2.277 1.00 26.92 98 GLU A CA 1
ATOM 707 C C . GLU A 1 101 ? 23.238 -6.795 -1.197 1.00 27.52 98 GLU A C 1
ATOM 708 O O . GLU A 1 101 ? 23.001 -6.586 -0.003 1.00 27.02 98 GLU A O 1
ATOM 714 N N . LYS A 1 102 ? 24.416 -7.240 -1.642 1.00 28.84 99 LYS A N 1
ATOM 715 C CA . LYS A 1 102 ? 25.472 -7.662 -0.725 1.00 31.66 99 LYS A CA 1
ATOM 716 C C . LYS A 1 102 ? 25.792 -6.582 0.300 1.00 33.30 99 LYS A C 1
ATOM 717 O O . LYS A 1 102 ? 25.856 -6.851 1.505 1.00 33.21 99 LYS A O 1
ATOM 723 N N . ASP A 1 103 ? 25.985 -5.349 -0.164 1.00 33.77 100 ASP A N 1
ATOM 724 C CA . ASP A 1 103 ? 26.314 -4.222 0.697 1.00 36.13 100 ASP A CA 1
ATOM 725 C C . ASP A 1 103 ? 25.103 -3.356 1.011 1.00 32.63 100 ASP A C 1
ATOM 726 O O . ASP A 1 103 ? 25.263 -2.207 1.439 1.00 33.20 100 ASP A O 1
ATOM 731 N N . GLY A 1 104 ? 23.900 -3.885 0.813 1.00 28.69 101 GLY A N 1
ATOM 732 C CA . GLY A 1 104 ? 22.690 -3.114 0.974 1.00 24.87 101 GLY A CA 1
ATOM 733 C C . GLY A 1 104 ? 22.259 -2.953 2.418 1.00 20.98 101 GLY A C 1
ATOM 734 O O . GLY A 1 104 ? 22.869 -3.469 3.356 1.00 20.94 101 GLY A O 1
ATOM 735 N N . ALA A 1 105 ? 21.146 -2.235 2.579 1.00 18.05 102 ALA A N 1
ATOM 736 C CA . ALA A 1 105 ? 20.732 -1.758 3.895 1.00 17.43 102 ALA A CA 1
ATOM 737 C C . ALA A 1 105 ? 20.304 -2.889 4.823 1.00 17.63 102 ALA A C 1
ATOM 738 O O . ALA A 1 105 ? 20.476 -2.775 6.044 1.00 17.06 102 ALA A O 1
ATOM 740 N N . PHE A 1 106 ? 19.727 -3.967 4.284 1.00 17.52 103 PHE A N 1
ATOM 741 C CA . PHE A 1 106 ? 19.361 -5.090 5.144 1.00 16.12 103 PHE A CA 1
ATOM 742 C C . PHE A 1 106 ? 20.603 -5.730 5.747 1.00 15.58 103 PHE A C 1
ATOM 743 O O . PHE A 1 106 ? 20.682 -5.928 6.963 1.00 17.81 103 PHE A O 1
ATOM 751 N N . ASN A 1 107 ? 21.595 -6.042 4.910 1.00 16.75 104 ASN A N 1
ATOM 752 C CA . ASN A 1 107 ? 22.818 -6.656 5.418 1.00 18.09 104 ASN A CA 1
ATOM 753 C C . ASN A 1 107 ? 23.573 -5.710 6.345 1.00 16.21 104 ASN A C 1
ATOM 754 O O . ASN A 1 107 ? 24.113 -6.138 7.375 1.00 17.75 104 ASN A O 1
ATOM 759 N N . MET A 1 108 ? 23.621 -4.420 6.009 1.00 17.27 105 MET A N 1
ATOM 760 C CA . MET A 1 108 ? 24.370 -3.488 6.850 1.00 19.56 105 MET A CA 1
ATOM 761 C C . MET A 1 108 ? 23.708 -3.302 8.213 1.00 17.11 105 MET A C 1
ATOM 762 O O . MET A 1 108 ? 24.402 -3.205 9.231 1.00 17.07 105 MET A O 1
ATOM 767 N N . LEU A 1 109 ? 22.375 -3.240 8.262 1.00 16.53 106 LEU A N 1
ATOM 768 C CA . LEU A 1 109 ? 21.718 -3.109 9.560 1.00 16.50 106 LEU A CA 1
ATOM 769 C C . LEU A 1 109 ? 21.891 -4.376 10.385 1.00 13.68 106 LEU A C 1
ATOM 770 O O . LEU A 1 109 ? 22.084 -4.307 11.604 1.00 12.78 106 LEU A O 1
ATOM 775 N N . ASN A 1 110 ? 21.830 -5.544 9.742 1.00 13.78 107 ASN A N 1
ATOM 776 C CA . ASN A 1 110 ? 22.133 -6.782 10.453 1.00 14.48 107 ASN A CA 1
ATOM 777 C C . ASN A 1 110 ? 23.520 -6.724 11.070 1.00 14.42 107 ASN A C 1
ATOM 778 O O . ASN A 1 110 ? 23.713 -7.104 12.229 1.00 15.80 107 ASN A O 1
ATOM 783 N N . ASN A 1 111 ? 24.506 -6.256 10.300 1.00 14.92 108 ASN A N 1
ATOM 784 C CA A ASN A 1 111 ? 25.861 -6.155 10.828 0.52 15.38 108 ASN A CA 1
ATOM 785 C CA B ASN A 1 111 ? 25.863 -6.154 10.827 0.48 15.88 108 ASN A CA 1
ATOM 786 C C . ASN A 1 111 ? 25.924 -5.199 12.013 1.00 15.39 108 ASN A C 1
ATOM 787 O O . ASN A 1 111 ? 26.676 -5.429 12.964 1.00 15.80 108 ASN A O 1
ATOM 796 N N . SER A 1 112 ? 25.126 -4.127 11.985 1.00 14.72 109 SER A N 1
ATOM 797 C CA . SER A 1 112 ? 25.103 -3.219 13.126 1.00 15.79 109 SER A CA 1
ATOM 798 C C . SER A 1 112 ? 24.615 -3.940 14.373 1.00 14.51 109 SER A C 1
ATOM 799 O O . SER A 1 112 ? 25.181 -3.774 15.458 1.00 16.07 109 SER A O 1
ATOM 802 N N . TYR A 1 113 ? 23.575 -4.762 14.233 1.00 13.07 110 TYR A N 1
ATOM 803 C CA . TYR A 1 113 ? 23.084 -5.512 15.384 1.00 12.16 110 TYR A CA 1
ATOM 804 C C . TYR A 1 113 ? 24.118 -6.508 15.890 1.00 12.74 110 TYR A C 1
ATOM 805 O O . TYR A 1 113 ? 24.190 -6.755 17.095 1.00 14.67 110 TYR A O 1
ATOM 814 N N . TYR A 1 114 ? 24.911 -7.095 14.992 1.00 12.41 111 TYR A N 1
ATOM 815 C CA . TYR A 1 114 ? 25.973 -7.998 15.420 1.00 14.08 111 TYR A CA 1
ATOM 816 C C . TYR A 1 114 ? 26.969 -7.287 16.321 1.00 15.09 111 TYR A C 1
ATOM 817 O O . TYR A 1 114 ? 27.534 -7.901 17.235 1.00 17.26 111 TYR A O 1
ATOM 826 N N . ASN A 1 115 ? 27.184 -5.991 16.092 1.00 14.72 112 ASN A N 1
ATOM 827 C CA . ASN A 1 115 ? 28.184 -5.231 16.826 1.00 17.69 112 ASN A CA 1
ATOM 828 C C . ASN A 1 115 ? 27.634 -4.521 18.054 1.00 18.15 112 ASN A C 1
ATOM 829 O O . ASN A 1 115 ? 28.417 -3.949 18.814 1.00 26.38 112 ASN A O 1
ATOM 834 N N . LEU A 1 116 ? 26.323 -4.562 18.281 1.00 11.45 113 LEU A N 1
ATOM 835 C CA . LEU A 1 116 ? 25.743 -3.809 19.393 1.00 9.53 113 LEU A CA 1
ATOM 836 C C . LEU A 1 116 ? 25.956 -4.424 20.781 1.00 9.02 113 LEU A C 1
ATOM 837 O O . LEU A 1 116 ? 26.256 -3.671 21.720 1.00 9.52 113 LEU A O 1
ATOM 842 N N . PRO A 1 117 ? 25.743 -5.725 21.009 1.00 9.31 114 PRO A N 1
ATOM 843 C CA . PRO A 1 117 ? 25.646 -6.176 22.409 1.00 9.49 114 PRO A CA 1
ATOM 844 C C . PRO A 1 117 ? 26.958 -6.329 23.165 1.00 8.66 114 PRO A C 1
ATOM 845 O O . PRO A 1 117 ? 26.907 -6.454 24.393 1.00 10.50 114 PRO A O 1
ATOM 849 N N . ILE A 1 118 ? 28.116 -6.332 22.501 1.00 8.83 115 ILE A N 1
ATOM 850 C CA . ILE A 1 118 ? 29.393 -6.663 23.130 1.00 10.93 115 ILE A CA 1
ATOM 851 C C . ILE A 1 118 ? 30.229 -5.399 23.297 1.00 10.46 115 ILE A C 1
ATOM 852 O O . ILE A 1 118 ? 30.372 -4.609 22.359 1.00 10.82 115 ILE A O 1
ATOM 857 N N . ASN A 1 119 ? 30.832 -5.245 24.477 1.00 9.22 116 ASN A N 1
ATOM 858 C CA . ASN A 1 119 ? 31.747 -4.137 24.776 1.00 9.75 116 ASN A CA 1
ATOM 859 C C . ASN A 1 119 ? 31.149 -2.786 24.411 1.00 9.75 116 ASN A C 1
ATOM 860 O O . ASN A 1 119 ? 31.822 -1.918 23.845 1.00 10.08 116 ASN A O 1
ATOM 865 N N . ASN A 1 120 ? 29.876 -2.591 24.758 1.00 9.63 117 ASN A N 1
ATOM 866 C CA . ASN A 1 120 ? 29.191 -1.367 24.384 1.00 9.10 117 ASN A CA 1
ATOM 867 C C . ASN A 1 120 ? 29.225 -0.385 25.543 1.00 9.37 117 ASN A C 1
ATOM 868 O O . ASN A 1 120 ? 28.592 -0.644 26.579 1.00 11.00 117 ASN A O 1
ATOM 873 N N . PRO A 1 121 ? 29.909 0.754 25.419 1.00 13.13 118 PRO A N 1
ATOM 874 C CA . PRO A 1 121 ? 29.982 1.678 26.564 1.00 13.31 118 PRO A CA 1
ATOM 875 C C . PRO A 1 121 ? 28.639 2.278 26.906 1.00 11.68 118 PRO A C 1
ATOM 876 O O . PRO A 1 121 ? 28.396 2.649 28.064 1.00 12.29 118 PRO A O 1
ATOM 880 N N . SER A 1 122 ? 27.751 2.368 25.922 1.00 9.73 119 SER A N 1
ATOM 881 C CA . SER A 1 122 ? 26.444 2.941 26.180 1.00 8.67 119 SER A CA 1
ATOM 882 C C . SER A 1 122 ? 25.599 1.970 27.001 1.00 9.31 119 SER A C 1
ATOM 883 O O . SER A 1 122 ? 25.034 2.343 28.033 1.00 9.89 119 SER A O 1
ATOM 886 N N . TYR A 1 123 ? 25.529 0.704 26.585 1.00 8.88 120 TYR A N 1
ATOM 887 C CA . TYR A 1 123 ? 24.743 -0.250 27.368 1.00 7.99 120 TYR A CA 1
ATOM 888 C C . TYR A 1 123 ? 25.363 -0.513 28.736 1.00 9.08 120 TYR A C 1
ATOM 889 O O . TYR A 1 123 ? 24.630 -0.737 29.704 1.00 8.46 120 TYR A O 1
ATOM 898 N N . LYS A 1 124 ? 26.696 -0.488 28.845 1.00 8.88 121 LYS A N 1
ATOM 899 C CA . LYS A 1 124 ? 27.310 -0.635 30.161 1.00 8.26 121 LYS A CA 1
ATOM 900 C C . LYS A 1 124 ? 26.854 0.467 31.108 1.00 8.24 121 LYS A C 1
ATOM 901 O O . LYS A 1 124 ? 26.582 0.209 32.286 1.00 10.33 121 LYS A O 1
ATOM 907 N N . LYS A 1 125 ? 26.758 1.700 30.613 1.00 8.90 122 LYS A N 1
ATOM 908 C CA . LYS A 1 125 ? 26.304 2.794 31.462 1.00 9.58 122 LYS A CA 1
ATOM 909 C C . LYS A 1 125 ? 24.827 2.650 31.792 1.00 9.94 122 LYS A C 1
ATOM 910 O O . LYS A 1 125 ? 24.416 2.900 32.929 1.00 10.14 122 LYS A O 1
ATOM 916 N N . LEU A 1 126 ? 24.018 2.234 30.812 1.00 8.38 123 LEU A N 1
ATOM 917 C CA . LEU A 1 126 ? 22.603 1.988 31.064 1.00 8.89 123 LEU A CA 1
ATOM 918 C C . LEU A 1 126 ? 22.418 0.972 32.183 1.00 7.65 123 LEU A C 1
ATOM 919 O O . LEU A 1 126 ? 21.604 1.171 33.093 1.00 9.76 123 LEU A O 1
ATOM 924 N N . VAL A 1 127 ? 23.155 -0.137 32.122 1.00 8.75 124 VAL A N 1
ATOM 925 C CA . VAL A 1 127 ? 23.022 -1.171 33.142 1.00 8.72 124 VAL A CA 1
ATOM 926 C C . VAL A 1 127 ? 23.496 -0.652 34.492 1.00 9.40 124 VAL A C 1
ATOM 927 O O . VAL A 1 127 ? 22.873 -0.913 35.524 1.00 10.17 124 VAL A O 1
ATOM 931 N N . GLU A 1 128 ? 24.584 0.125 34.503 1.00 9.97 125 GLU A N 1
ATOM 932 C CA . GLU A 1 128 ? 25.024 0.743 35.752 1.00 10.55 125 GLU A CA 1
ATOM 933 C C . GLU A 1 128 ? 23.915 1.591 36.357 1.00 10.49 125 GLU A C 1
ATOM 934 O O . GLU A 1 128 ? 23.680 1.553 37.574 1.00 12.29 125 GLU A O 1
ATOM 940 N N A LEU A 1 129 ? 23.224 2.369 35.527 0.60 9.34 126 LEU A N 1
ATOM 941 N N B LEU A 1 129 ? 23.198 2.336 35.516 0.40 9.63 126 LEU A N 1
ATOM 942 C CA A LEU A 1 129 ? 22.146 3.216 36.030 0.60 9.87 126 LEU A CA 1
ATOM 943 C CA B LEU A 1 129 ? 22.150 3.232 35.997 0.40 9.68 126 LEU A CA 1
ATOM 944 C C A LEU A 1 129 ? 21.040 2.387 36.668 0.60 9.87 126 LEU A C 1
ATOM 945 C C B LEU A 1 129 ? 20.973 2.464 36.595 0.40 9.78 126 LEU A C 1
ATOM 946 O O A LEU A 1 129 ? 20.597 2.672 37.787 0.60 11.44 126 LEU A O 1
ATOM 947 O O B LEU A 1 129 ? 20.418 2.872 37.623 0.40 10.49 126 LEU A O 1
ATOM 956 N N . ILE A 1 130 ? 20.562 1.362 35.958 1.00 9.59 127 ILE A N 1
ATOM 957 C CA . ILE A 1 130 ? 19.406 0.606 36.437 1.00 11.54 127 ILE A CA 1
ATOM 958 C C . ILE A 1 130 ? 19.719 -0.307 37.611 1.00 12.03 127 ILE A C 1
ATOM 959 O O . ILE A 1 130 ? 18.787 -0.851 38.218 1.00 13.22 127 ILE A O 1
ATOM 964 N N . ARG A 1 131 ? 20.995 -0.478 37.963 1.00 12.74 128 ARG A N 1
ATOM 965 C CA . ARG A 1 131 ? 21.357 -1.285 39.119 1.00 14.43 128 ARG A CA 1
ATOM 966 C C . ARG A 1 131 ? 20.962 -0.640 40.440 1.00 16.24 128 ARG A C 1
ATOM 967 O O . ARG A 1 131 ? 20.991 -1.321 41.468 1.00 16.87 128 ARG A O 1
ATOM 971 N N . ASP A 1 132 ? 20.590 0.642 40.451 1.00 12.89 129 ASP A N 1
ATOM 972 C CA A ASP A 1 132 ? 20.197 1.309 41.682 0.56 12.62 129 ASP A CA 1
ATOM 973 C CA B ASP A 1 132 ? 20.212 1.336 41.679 0.44 13.66 129 ASP A CA 1
ATOM 974 C C . ASP A 1 132 ? 18.792 1.876 41.553 1.00 12.42 129 ASP A C 1
ATOM 975 O O . ASP A 1 132 ? 18.533 2.739 40.707 1.00 11.46 129 ASP A O 1
ATOM 984 N N . TYR A 1 133 ? 17.888 1.385 42.412 1.00 12.39 130 TYR A N 1
ATOM 985 C CA . TYR A 1 133 ? 16.485 1.788 42.379 1.00 12.88 130 TYR A CA 1
ATOM 986 C C . TYR A 1 133 ? 16.318 3.301 42.465 1.00 11.12 130 TYR A C 1
ATOM 987 O O . TYR A 1 133 ? 15.367 3.853 41.896 1.00 11.17 130 TYR A O 1
ATOM 996 N N . SER A 1 134 ? 17.229 3.991 43.161 1.00 10.45 131 SER A N 1
ATOM 997 C CA . SER A 1 134 ? 17.087 5.435 43.324 1.00 10.40 131 SER A CA 1
ATOM 998 C C . SER A 1 134 ? 17.226 6.192 42.008 1.00 10.13 131 SER A C 1
ATOM 999 O O . SER A 1 134 ? 16.831 7.359 41.941 1.00 10.56 131 SER A O 1
ATOM 1002 N N . ASN A 1 135 ? 17.783 5.564 40.968 1.00 9.56 132 ASN A N 1
ATOM 1003 C CA . ASN A 1 135 ? 17.907 6.215 39.663 1.00 9.47 132 ASN A CA 1
ATOM 1004 C C . ASN A 1 135 ? 16.663 6.092 38.797 1.00 10.68 132 ASN A C 1
ATOM 1005 O O . ASN A 1 135 ? 16.599 6.743 37.748 1.00 11.84 132 ASN A O 1
ATOM 1010 N N . LEU A 1 136 ? 15.686 5.304 39.209 1.00 10.78 133 LEU A N 1
ATOM 1011 C CA . LEU A 1 136 ? 14.508 5.025 38.405 1.00 10.09 133 LEU A CA 1
ATOM 1012 C C . LEU A 1 136 ? 13.376 5.959 38.799 1.00 11.33 133 LEU A C 1
ATOM 1013 O O . LEU A 1 136 ? 13.347 6.469 39.923 1.00 13.65 133 LEU A O 1
ATOM 1018 N N . PRO A 1 137 ? 12.408 6.211 37.897 1.00 10.19 134 PRO A N 1
ATOM 1019 C CA . PRO A 1 137 ? 12.277 5.651 36.542 1.00 10.03 134 PRO A CA 1
ATOM 1020 C C . PRO A 1 137 ? 13.247 6.231 35.523 1.00 9.47 134 PRO A C 1
ATOM 1021 O O . PRO A 1 137 ? 13.717 7.371 35.658 1.00 10.91 134 PRO A O 1
ATOM 1025 N N . ILE A 1 138 ? 13.526 5.442 34.486 1.00 8.70 135 ILE A N 1
ATOM 1026 C CA . ILE A 1 138 ? 14.374 5.887 33.388 1.00 8.89 135 ILE A CA 1
ATOM 1027 C C . ILE A 1 138 ? 13.637 5.702 32.071 1.00 10.98 135 ILE A C 1
ATOM 1028 O O . ILE A 1 138 ? 12.787 4.822 31.929 1.00 12.06 135 ILE A O 1
ATOM 1033 N N . LEU A 1 139 ? 13.984 6.542 31.101 1.00 9.91 136 LEU A N 1
ATOM 1034 C CA A LEU A 1 139 ? 13.517 6.410 29.730 0.54 9.97 136 LEU A CA 1
ATOM 1035 C CA B LEU A 1 139 ? 13.514 6.419 29.729 0.46 9.73 136 LEU A CA 1
ATOM 1036 C C . LEU A 1 139 ? 14.743 6.292 28.843 1.00 10.92 136 LEU A C 1
ATOM 1037 O O . LEU A 1 139 ? 15.660 7.106 28.948 1.00 12.95 136 LEU A O 1
ATOM 1046 N N . ASN A 1 140 ? 14.774 5.267 27.988 1.00 8.40 137 ASN A N 1
ATOM 1047 C CA . ASN A 1 140 ? 15.883 5.095 27.050 1.00 8.35 137 ASN A CA 1
ATOM 1048 C C . ASN A 1 140 ? 15.391 5.293 25.619 1.00 8.11 137 ASN A C 1
ATOM 1049 O O . ASN A 1 140 ? 14.309 4.821 25.257 1.00 9.08 137 ASN A O 1
ATOM 1054 N N . HIS A 1 141 ? 16.158 6.029 24.813 1.00 7.64 138 HIS A N 1
ATOM 1055 C CA . HIS A 1 141 ? 15.699 6.355 23.462 1.00 8.12 138 HIS A CA 1
ATOM 1056 C C . HIS A 1 141 ? 16.875 6.549 22.522 1.00 8.94 138 HIS A C 1
ATOM 1057 O O . HIS A 1 141 ? 17.983 6.879 22.948 1.00 9.39 138 HIS A O 1
ATOM 1064 N N . CYS A 1 142 ? 16.605 6.383 21.220 1.00 9.53 139 CYS A N 1
ATOM 1065 C CA . CYS A 1 142 ? 17.574 6.756 20.200 1.00 9.83 139 CYS A CA 1
ATOM 1066 C C . CYS A 1 142 ? 16.864 7.680 19.206 1.00 10.67 139 CYS A C 1
ATOM 1067 O O . CYS A 1 142 ? 16.212 8.635 19.632 1.00 12.78 139 CYS A O 1
ATOM 1070 N N . THR A 1 143 ? 16.948 7.416 17.900 1.00 9.27 140 THR A N 1
ATOM 1071 C CA . THR A 1 143 ? 16.273 8.279 16.928 1.00 10.44 140 THR A CA 1
ATOM 1072 C C . THR A 1 143 ? 14.893 7.729 16.587 1.00 10.75 140 THR A C 1
ATOM 1073 O O . THR A 1 143 ? 13.881 8.417 16.762 1.00 11.29 140 THR A O 1
ATOM 1077 N N . ALA A 1 144 ? 14.839 6.488 16.108 1.00 10.94 141 ALA A N 1
ATOM 1078 C CA . ALA A 1 144 ? 13.571 5.822 15.856 1.00 10.13 141 ALA A CA 1
ATOM 1079 C C . ALA A 1 144 ? 13.105 4.977 17.031 1.00 10.42 141 ALA A C 1
ATOM 1080 O O . ALA A 1 144 ? 11.974 4.490 17.002 1.00 11.89 141 ALA A O 1
ATOM 1082 N N . GLY A 1 145 ? 13.928 4.803 18.062 1.00 8.74 142 GLY A N 1
ATOM 1083 C CA . GLY A 1 145 ? 13.520 3.957 19.165 1.00 8.05 142 GLY A CA 1
ATOM 1084 C C . GLY A 1 145 ? 13.422 2.495 18.811 1.00 8.19 142 GLY A C 1
ATOM 1085 O O . GLY A 1 145 ? 12.718 1.747 19.500 1.00 9.59 142 GLY A O 1
ATOM 1086 N N . LYS A 1 146 ? 14.094 2.059 17.737 1.00 8.82 143 LYS A N 1
ATOM 1087 C CA . LYS A 1 146 ? 13.862 0.710 17.226 1.00 9.16 143 LYS A CA 1
ATOM 1088 C C . LYS A 1 146 ? 15.091 -0.187 17.210 1.00 8.80 143 LYS A C 1
ATOM 1089 O O . LYS A 1 146 ? 14.961 -1.389 17.477 1.00 9.75 143 LYS A O 1
ATOM 1095 N N . ASP A 1 147 ? 16.285 0.350 16.936 1.00 10.25 144 ASP A N 1
ATOM 1096 C CA . ASP A 1 147 ? 17.482 -0.471 16.800 1.00 9.45 144 ASP A CA 1
ATOM 1097 C C . ASP A 1 147 ? 18.379 -0.336 18.036 1.00 9.12 144 ASP A C 1
ATOM 1098 O O . ASP A 1 147 ? 18.560 -1.311 18.769 1.00 10.63 144 ASP A O 1
ATOM 1103 N N . ARG A 1 148 ? 18.955 0.845 18.270 1.00 7.88 145 ARG A N 1
ATOM 1104 C CA . ARG A 1 148 ? 19.774 1.018 19.469 1.00 8.58 145 ARG A CA 1
ATOM 1105 C C . ARG A 1 148 ? 18.944 0.837 20.734 1.00 8.36 145 ARG A C 1
ATOM 1106 O O . ARG A 1 148 ? 19.376 0.158 21.677 1.00 9.81 145 ARG A O 1
ATOM 1114 N N . THR A 1 149 ? 17.740 1.413 20.758 1.00 9.05 146 THR A N 1
ATOM 1115 C CA . THR A 1 149 ? 16.808 1.195 21.857 1.00 8.43 146 THR A CA 1
ATOM 1116 C C . THR A 1 149 ? 16.294 -0.236 21.865 1.00 8.93 146 THR A C 1
ATOM 1117 O O . THR A 1 149 ? 15.984 -0.775 22.936 1.00 9.56 146 THR A O 1
ATOM 1121 N N . GLY A 1 150 ? 16.196 -0.863 20.687 1.00 9.73 147 GLY A N 1
ATOM 1122 C CA . GLY A 1 150 ? 15.827 -2.269 20.631 1.00 8.66 147 GLY A CA 1
ATOM 1123 C C . GLY A 1 150 ? 16.775 -3.155 21.418 1.00 8.14 147 GLY A C 1
ATOM 1124 O O . GLY A 1 150 ? 16.346 -3.968 22.244 1.00 9.15 147 GLY A O 1
ATOM 1125 N N . VAL A 1 151 ? 18.080 -3.012 21.174 1.00 8.46 148 VAL A N 1
ATOM 1126 C CA . VAL A 1 151 ? 19.035 -3.864 21.881 1.00 8.68 148 VAL A CA 1
ATOM 1127 C C . VAL A 1 151 ? 19.149 -3.458 23.348 1.00 8.25 148 VAL A C 1
ATOM 1128 O O . VAL A 1 151 ? 19.223 -4.318 24.232 1.00 9.75 148 VAL A O 1
ATOM 1132 N N . GLY A 1 152 ? 19.149 -2.151 23.638 1.00 7.90 149 GLY A N 1
ATOM 1133 C CA . GLY A 1 152 ? 19.228 -1.724 25.031 1.00 7.61 149 GLY A CA 1
ATOM 1134 C C . GLY A 1 152 ? 18.048 -2.210 25.855 1.00 8.04 149 GLY A C 1
ATOM 1135 O O . GLY A 1 152 ? 18.216 -2.688 26.980 1.00 8.56 149 GLY A O 1
ATOM 1136 N N . SER A 1 153 ? 16.838 -2.108 25.297 1.00 7.23 150 SER A N 1
ATOM 1137 C CA . SER A 1 153 ? 15.650 -2.567 26.010 1.00 7.94 150 SER A CA 1
ATOM 1138 C C . SER A 1 153 ? 15.676 -4.078 26.159 1.00 8.01 150 SER A C 1
ATOM 1139 O O . SER A 1 153 ? 15.268 -4.615 27.195 1.00 9.95 150 SER A O 1
ATOM 1142 N N . ALA A 1 154 ? 16.152 -4.782 25.130 1.00 8.35 151 ALA A N 1
ATOM 1143 C CA . ALA A 1 154 ? 16.301 -6.230 25.229 1.00 8.08 151 ALA A CA 1
ATOM 1144 C C . ALA A 1 154 ? 17.237 -6.615 26.373 1.00 7.94 151 ALA A C 1
ATOM 1145 O O . ALA A 1 154 ? 16.990 -7.605 27.076 1.00 8.49 151 ALA A O 1
ATOM 1147 N N . ILE A 1 155 ? 18.316 -5.844 26.571 1.00 7.12 152 ILE A N 1
ATOM 1148 C CA . ILE A 1 155 ? 19.251 -6.118 27.662 1.00 8.21 152 ILE A CA 1
ATOM 1149 C C . ILE A 1 155 ? 18.570 -5.932 29.015 1.00 9.02 152 ILE A C 1
ATOM 1150 O O . ILE A 1 155 ? 18.750 -6.745 29.934 1.00 8.69 152 ILE A O 1
ATOM 1155 N N . ILE A 1 156 ? 17.791 -4.858 29.170 1.00 8.36 153 ILE A N 1
ATOM 1156 C CA . ILE A 1 156 ? 17.028 -4.686 30.405 1.00 7.00 153 ILE A CA 1
ATOM 1157 C C . ILE A 1 156 ? 16.135 -5.899 30.642 1.00 6.99 153 ILE A C 1
ATOM 1158 O O . ILE A 1 156 ? 16.087 -6.457 31.750 1.00 8.58 153 ILE A O 1
ATOM 1163 N N . LEU A 1 157 ? 15.420 -6.329 29.601 1.00 7.66 154 LEU A N 1
ATOM 1164 C CA . LEU A 1 157 ? 14.530 -7.476 29.737 1.00 7.49 154 LEU A CA 1
ATOM 1165 C C . LEU A 1 157 ? 15.292 -8.763 30.044 1.00 7.21 154 LEU A C 1
ATOM 1166 O O . LEU A 1 157 ? 14.798 -9.604 30.801 1.00 8.69 154 LEU A O 1
ATOM 1171 N N . MET A 1 158 ? 16.492 -8.936 29.483 1.00 7.51 155 MET A N 1
ATOM 1172 C CA . MET A 1 158 ? 17.321 -10.084 29.856 1.00 7.73 155 MET A CA 1
ATOM 1173 C C . MET A 1 158 ? 17.638 -10.059 31.343 1.00 8.03 155 MET A C 1
ATOM 1174 O O . MET A 1 158 ? 17.563 -11.089 32.025 1.00 9.75 155 MET A O 1
ATOM 1179 N N . ILE A 1 159 ? 18.061 -8.896 31.851 1.00 7.57 156 ILE A N 1
ATOM 1180 C CA . ILE A 1 159 ? 18.378 -8.774 33.271 1.00 8.22 156 ILE A CA 1
ATOM 1181 C C . ILE A 1 159 ? 17.177 -9.169 34.116 1.00 8.27 156 ILE A C 1
ATOM 1182 O O . ILE A 1 159 ? 17.314 -9.854 35.139 1.00 9.45 156 ILE A O 1
ATOM 1187 N N . LEU A 1 160 ? 15.982 -8.767 33.683 1.00 8.44 157 LEU A N 1
ATOM 1188 C CA . LEU A 1 160 ? 14.744 -9.050 34.399 1.00 7.69 157 LEU A CA 1
ATOM 1189 C C . LEU A 1 160 ? 14.264 -10.486 34.226 1.00 8.83 157 LEU A C 1
ATOM 1190 O O . LEU A 1 160 ? 13.378 -10.917 34.972 1.00 11.04 157 LEU A O 1
ATOM 1195 N N . GLY A 1 161 ? 14.826 -11.241 33.286 1.00 9.92 158 GLY A N 1
ATOM 1196 C CA . GLY A 1 161 ? 14.452 -12.626 33.115 1.00 9.58 158 GLY A CA 1
ATOM 1197 C C . GLY A 1 161 ? 13.326 -12.872 32.140 1.00 10.56 158 GLY A C 1
ATOM 1198 O O . GLY A 1 161 ? 12.661 -13.908 32.232 1.00 10.36 158 GLY A O 1
ATOM 1199 N N . VAL A 1 162 ? 13.099 -11.972 31.200 1.00 9.58 159 VAL A N 1
ATOM 1200 C CA . VAL A 1 162 ? 12.101 -12.183 30.155 1.00 9.08 159 VAL A CA 1
ATOM 1201 C C . VAL A 1 162 ? 12.668 -13.121 29.097 1.00 9.53 159 VAL A C 1
ATOM 1202 O O . VAL A 1 162 ? 13.845 -13.027 28.740 1.00 12.12 159 VAL A O 1
ATOM 1206 N N . SER A 1 163 ? 11.832 -14.029 28.583 1.00 9.08 160 SER A N 1
ATOM 1207 C CA . SER A 1 163 ? 12.301 -14.991 27.590 1.00 9.74 160 SER A CA 1
ATOM 1208 C C . SER A 1 163 ? 12.654 -14.306 26.267 1.00 9.56 160 SER A C 1
ATOM 1209 O O . SER A 1 163 ? 12.190 -13.208 25.953 1.00 9.90 160 SER A O 1
ATOM 1212 N N . ARG A 1 164 ? 13.445 -15.005 25.453 1.00 10.57 161 ARG A N 1
ATOM 1213 C CA . ARG A 1 164 ? 13.762 -14.473 24.129 1.00 11.11 161 ARG A CA 1
ATOM 1214 C C . ARG A 1 164 ? 12.508 -14.264 23.289 1.00 11.04 161 ARG A C 1
ATOM 1215 O O . ARG A 1 164 ? 12.424 -13.295 22.523 1.00 11.33 161 ARG A O 1
ATOM 1223 N N . GLU A 1 165 ? 11.526 -15.165 23.413 1.00 11.21 162 GLU A N 1
ATOM 1224 C CA . GLU A 1 165 ? 10.274 -15.006 22.675 1.00 12.23 162 GLU A CA 1
ATOM 1225 C C . GLU A 1 165 ? 9.568 -13.713 23.067 1.00 12.35 162 GLU A C 1
ATOM 1226 O O . GLU A 1 165 ? 9.060 -12.983 22.208 1.00 12.16 162 GLU A O 1
ATOM 1228 N N . ASN A 1 166 ? 9.530 -13.407 24.359 1.00 10.72 163 ASN A N 1
ATOM 1229 C CA . ASN A 1 166 ? 8.838 -12.198 24.777 1.00 10.14 163 ASN A CA 1
ATOM 1230 C C . ASN A 1 166 ? 9.663 -10.943 24.532 1.00 10.42 163 ASN A C 1
ATOM 1231 O O . ASN A 1 166 ? 9.087 -9.876 24.282 1.00 10.47 163 ASN A O 1
ATOM 1236 N N . ILE A 1 167 ? 10.998 -11.047 24.576 1.00 9.69 164 ILE A N 1
ATOM 1237 C CA . ILE A 1 167 ? 11.839 -9.938 24.134 1.00 10.48 164 ILE A CA 1
ATOM 1238 C C . ILE A 1 167 ? 11.549 -9.617 22.672 1.00 10.43 164 ILE A C 1
ATOM 1239 O O . ILE A 1 167 ? 11.427 -8.447 22.285 1.00 10.18 164 ILE A O 1
ATOM 1244 N N . MET A 1 168 ? 11.443 -10.653 21.836 1.00 10.24 165 MET A N 1
ATOM 1245 C CA . MET A 1 168 ? 11.172 -10.429 20.419 1.00 10.38 165 MET A CA 1
ATOM 1246 C C . MET A 1 168 ? 9.830 -9.743 20.225 1.00 11.73 165 MET A C 1
ATOM 1247 O O . MET A 1 168 ? 9.695 -8.864 19.372 1.00 11.22 165 MET A O 1
ATOM 1252 N N . LYS A 1 169 ? 8.823 -10.129 21.009 1.00 11.08 166 LYS A N 1
ATOM 1253 C CA A LYS A 1 169 ? 7.517 -9.497 20.867 0.54 11.82 166 LYS A CA 1
ATOM 1254 C CA B LYS A 1 169 ? 7.509 -9.502 20.891 0.46 11.61 166 LYS A CA 1
ATOM 1255 C C . LYS A 1 169 ? 7.576 -8.009 21.207 1.00 11.72 166 LYS A C 1
ATOM 1256 O O . LYS A 1 169 ? 7.004 -7.182 20.484 1.00 12.68 166 LYS A O 1
ATOM 1267 N N . ASP A 1 170 ? 8.277 -7.638 22.284 1.00 10.70 167 ASP A N 1
ATOM 1268 C CA . ASP A 1 170 ? 8.400 -6.216 22.593 1.00 10.94 167 ASP A CA 1
ATOM 1269 C C . ASP A 1 170 ? 9.191 -5.494 21.514 1.00 11.11 167 ASP A C 1
ATOM 1270 O O . ASP A 1 170 ? 8.871 -4.354 21.149 1.00 11.88 167 ASP A O 1
ATOM 1275 N N . TYR A 1 171 ? 10.235 -6.149 21.005 1.00 9.80 168 TYR A N 1
ATOM 1276 C CA . TYR A 1 171 ? 11.066 -5.567 19.959 1.00 9.91 168 TYR A CA 1
ATOM 1277 C C . TYR A 1 171 ? 10.243 -5.247 18.720 1.00 10.61 168 TYR A C 1
ATOM 1278 O O . TYR A 1 171 ? 10.375 -4.163 18.143 1.00 11.22 168 TYR A O 1
ATOM 1287 N N . LEU A 1 172 ? 9.380 -6.172 18.302 1.00 10.06 169 LEU A N 1
ATOM 1288 C CA . LEU A 1 172 ? 8.592 -5.986 17.091 1.00 11.98 169 LEU A CA 1
ATOM 1289 C C . LEU A 1 172 ? 7.466 -4.972 17.241 1.00 11.36 169 LEU A C 1
ATOM 1290 O O . LEU A 1 172 ? 6.914 -4.547 16.220 1.00 13.69 169 LEU A O 1
ATOM 1295 N N . LYS A 1 173 ? 7.120 -4.563 18.472 1.00 10.82 170 LYS A N 1
ATOM 1296 C CA . LYS A 1 173 ? 6.120 -3.510 18.652 1.00 11.04 170 LYS A CA 1
ATOM 1297 C C . LYS A 1 173 ? 6.524 -2.206 17.975 1.00 10.03 170 LYS A C 1
ATOM 1298 O O . LYS A 1 173 ? 5.653 -1.368 17.688 1.00 11.49 170 LYS A O 1
ATOM 1304 N N . SER A 1 174 ? 7.820 -2.029 17.680 1.00 10.74 171 SER A N 1
ATOM 1305 C CA . SER A 1 174 ? 8.267 -0.844 16.952 1.00 9.41 171 SER A CA 1
ATOM 1306 C C . SER A 1 174 ? 7.680 -0.763 15.551 1.00 9.88 171 SER A C 1
ATOM 1307 O O . SER A 1 174 ? 7.707 0.316 14.940 1.00 11.38 171 SER A O 1
ATOM 1310 N N . ASN A 1 175 ? 7.139 -1.871 15.037 1.00 10.61 172 ASN A N 1
ATOM 1311 C CA . ASN A 1 175 ? 6.567 -1.852 13.698 1.00 11.97 172 ASN A CA 1
ATOM 1312 C C . ASN A 1 175 ? 5.264 -1.068 13.601 1.00 13.07 172 ASN A C 1
ATOM 1313 O O . ASN A 1 175 ? 4.869 -0.703 12.491 1.00 14.85 172 ASN A O 1
ATOM 1318 N N . ASP A 1 176 ? 4.592 -0.775 14.719 1.00 14.05 173 ASP A N 1
ATOM 1319 C CA . ASP A 1 176 ? 3.446 0.134 14.642 1.00 15.16 173 ASP A CA 1
ATOM 1320 C C . ASP A 1 176 ? 3.901 1.536 14.245 1.00 16.17 173 ASP A C 1
ATOM 1321 O O . ASP A 1 176 ? 3.321 2.165 13.345 1.00 16.44 173 ASP A O 1
ATOM 1326 N N . PHE A 1 177 ? 4.941 2.039 14.916 1.00 14.60 174 PHE A N 1
ATOM 1327 C CA . PHE A 1 177 ? 5.569 3.293 14.508 1.00 14.47 174 PHE A CA 1
ATOM 1328 C C . PHE A 1 177 ? 6.077 3.208 13.077 1.00 13.31 174 PHE A C 1
ATOM 1329 O O . PHE A 1 177 ? 5.930 4.161 12.305 1.00 14.80 174 PHE A O 1
ATOM 1337 N N . ALA A 1 178 ? 6.677 2.068 12.701 1.00 12.31 175 ALA A N 1
ATOM 1338 C CA . ALA A 1 178 ? 7.190 1.926 11.341 1.00 14.50 175 ALA A CA 1
ATOM 1339 C C . ALA A 1 178 ? 6.085 2.121 10.310 1.00 15.46 175 ALA A C 1
ATOM 1340 O O . ALA A 1 178 ? 6.293 2.787 9.290 1.00 17.31 175 ALA A O 1
ATOM 1342 N N . ASP A 1 179 ? 4.901 1.553 10.565 1.00 16.59 176 ASP A N 1
ATOM 1343 C CA . ASP A 1 179 ? 3.794 1.695 9.625 1.00 16.99 176 ASP A CA 1
ATOM 1344 C C . ASP A 1 179 ? 3.458 3.165 9.389 1.00 17.65 176 ASP A C 1
ATOM 1345 O O . ASP A 1 179 ? 3.211 3.582 8.247 1.00 19.96 176 ASP A O 1
ATOM 1350 N N . LYS A 1 180 ? 3.466 3.970 10.456 1.00 17.37 177 LYS A N 1
ATOM 1351 C CA . LYS A 1 180 ? 3.208 5.400 10.308 1.00 17.47 177 LYS A CA 1
ATOM 1352 C C . LYS A 1 180 ? 4.356 6.104 9.597 1.00 18.15 177 LYS A C 1
ATOM 1353 O O . LYS A 1 180 ? 4.129 7.027 8.804 1.00 19.55 177 LYS A O 1
ATOM 1359 N N . GLU A 1 181 ? 5.594 5.696 9.880 1.00 16.02 178 GLU A N 1
ATOM 1360 C CA . GLU A 1 181 ? 6.737 6.295 9.200 1.00 15.81 178 GLU A CA 1
ATOM 1361 C C . GLU A 1 181 ? 6.747 5.964 7.712 1.00 16.29 178 GLU A C 1
ATOM 1362 O O . GLU A 1 181 ? 7.153 6.795 6.890 1.00 17.51 178 GLU A O 1
ATOM 1368 N N . ILE A 1 182 ? 6.318 4.755 7.347 1.00 17.41 179 ILE A N 1
ATOM 1369 C CA . ILE A 1 182 ? 6.240 4.387 5.933 1.00 19.18 179 ILE A CA 1
ATOM 1370 C C . ILE A 1 182 ? 5.242 5.279 5.201 1.00 20.59 179 ILE A C 1
ATOM 1371 O O . ILE A 1 182 ? 5.517 5.774 4.102 1.00 20.74 179 ILE A O 1
ATOM 1376 N N . GLU A 1 183 ? 4.071 5.507 5.804 1.00 21.76 180 GLU A N 1
ATOM 1377 C CA . GLU A 1 183 ? 3.084 6.380 5.171 1.00 23.60 180 GLU A CA 1
ATOM 1378 C C . GLU A 1 183 ? 3.613 7.804 5.044 1.00 21.41 180 GLU A C 1
ATOM 1379 O O . GLU A 1 183 ? 3.398 8.470 4.021 1.00 21.63 180 GLU A O 1
ATOM 1385 N N . ARG A 1 184 ? 4.310 8.287 6.076 1.00 20.88 181 ARG A N 1
ATOM 1386 C CA . ARG A 1 184 ? 4.910 9.613 6.013 1.00 21.51 181 ARG A CA 1
ATOM 1387 C C . ARG A 1 184 ? 5.930 9.695 4.884 1.00 19.66 181 ARG A C 1
ATOM 1388 O O . ARG A 1 184 ? 5.981 10.690 4.150 1.00 18.75 181 ARG A O 1
ATOM 1396 N N . PHE A 1 185 ? 6.735 8.642 4.716 1.00 17.98 182 PHE A N 1
ATOM 1397 C CA . PHE A 1 185 ? 7.741 8.641 3.662 1.00 18.27 182 PHE A CA 1
ATOM 1398 C C . PHE A 1 185 ? 7.107 8.618 2.274 1.00 18.53 182 PHE A C 1
ATOM 1399 O O . PHE A 1 185 ? 7.611 9.267 1.351 1.00 18.64 182 PHE A O 1
ATOM 1407 N N . ILE A 1 186 ? 6.019 7.863 2.099 1.00 18.20 183 ILE A N 1
ATOM 1408 C CA . ILE A 1 186 ? 5.372 7.798 0.787 1.00 20.44 183 ILE A CA 1
ATOM 1409 C C . ILE A 1 186 ? 4.731 9.137 0.433 1.00 20.22 183 ILE A C 1
ATOM 1410 O O . ILE A 1 186 ? 4.635 9.495 -0.747 1.00 23.37 183 ILE A O 1
ATOM 1415 N N . GLU A 1 187 ? 4.305 9.908 1.435 1.00 19.64 184 GLU A N 1
ATOM 1416 C CA . GLU A 1 187 ? 3.857 11.270 1.166 1.00 21.26 184 GLU A CA 1
ATOM 1417 C C . GLU A 1 187 ? 5.013 12.131 0.665 1.00 21.47 184 GLU A C 1
ATOM 1418 O O . GLU A 1 187 ? 4.843 12.947 -0.250 1.00 22.02 184 GLU A O 1
ATOM 1424 N N . TYR A 1 188 ? 6.205 11.928 1.231 1.00 20.64 185 TYR A N 1
ATOM 1425 C CA . TYR A 1 188 ? 7.383 12.695 0.835 1.00 20.17 185 TYR A CA 1
ATOM 1426 C C . TYR A 1 188 ? 7.873 12.291 -0.553 1.00 21.47 185 TYR A C 1
ATOM 1427 O O . TYR A 1 188 ? 8.203 13.155 -1.373 1.00 22.83 185 TYR A O 1
ATOM 1436 N N . LYS A 1 189 ? 7.910 10.990 -0.844 1.00 21.63 186 LYS A N 1
ATOM 1437 C CA . LYS A 1 189 ? 8.386 10.468 -2.129 1.00 23.11 186 LYS A CA 1
ATOM 1438 C C . LYS A 1 189 ? 7.323 9.564 -2.738 1.00 23.06 186 LYS A C 1
ATOM 1439 O O . LYS A 1 189 ? 7.395 8.333 -2.621 1.00 23.77 186 LYS A O 1
ATOM 1445 N N . PRO A 1 190 ? 6.322 10.144 -3.405 1.00 24.59 187 PRO A N 1
ATOM 1446 C CA . PRO A 1 190 ? 5.255 9.322 -4.003 1.00 26.79 187 PRO A CA 1
ATOM 1447 C C . PRO A 1 190 ? 5.736 8.302 -5.027 1.00 28.86 187 PRO A C 1
ATOM 1448 O O . PRO A 1 190 ? 4.995 7.355 -5.320 1.00 29.42 187 PRO A O 1
ATOM 1452 N N . LYS A 1 191 ? 6.950 8.450 -5.568 1.00 30.34 188 LYS A N 1
ATOM 1453 C CA . LYS A 1 191 ? 7.456 7.487 -6.545 1.00 32.44 188 LYS A CA 1
ATOM 1454 C C . LYS A 1 191 ? 7.626 6.091 -5.957 1.00 32.41 188 LYS A C 1
ATOM 1455 O O . LYS A 1 191 ? 7.723 5.119 -6.716 1.00 33.83 188 LYS A O 1
ATOM 1461 N N . PHE A 1 192 ? 7.660 5.965 -4.632 1.00 29.74 189 PHE A N 1
ATOM 1462 C CA . PHE A 1 192 ? 7.827 4.679 -3.970 1.00 30.00 189 PHE A CA 1
ATOM 1463 C C . PHE A 1 192 ? 6.513 4.096 -3.475 1.00 32.02 189 PHE A C 1
ATOM 1464 O O . PHE A 1 192 ? 6.528 3.148 -2.682 1.00 32.62 189 PHE A O 1
ATOM 1472 N N . LYS A 1 193 ? 5.377 4.643 -3.916 1.00 34.01 190 LYS A N 1
ATOM 1473 C CA . LYS A 1 193 ? 4.097 4.208 -3.374 1.00 37.24 190 LYS A CA 1
ATOM 1474 C C . LYS A 1 193 ? 3.786 2.755 -3.702 1.00 38.00 190 LYS A C 1
ATOM 1475 O O . LYS A 1 193 ? 2.967 2.144 -3.011 1.00 38.88 190 LYS A O 1
ATOM 1481 N N . ASP A 1 194 ? 4.430 2.183 -4.721 1.00 38.62 191 ASP A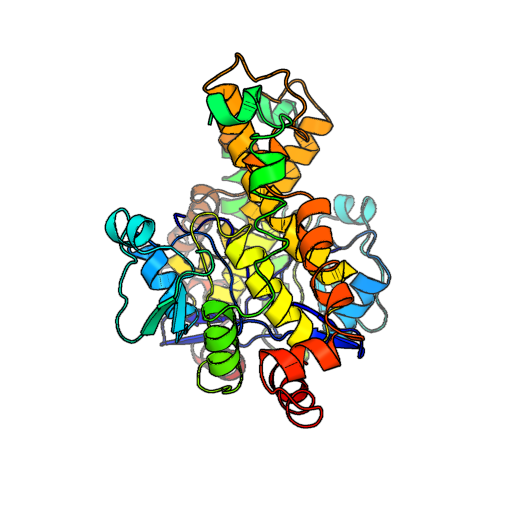 N 1
ATOM 1482 C CA . ASP A 1 194 ? 4.203 0.794 -5.094 1.00 40.83 191 ASP A CA 1
ATOM 1483 C C . ASP A 1 194 ? 5.329 -0.148 -4.681 1.00 39.68 191 ASP A C 1
ATOM 1484 O O . ASP A 1 194 ? 5.269 -1.339 -5.009 1.00 40.18 191 ASP A O 1
ATOM 1489 N N . ILE A 1 195 ? 6.348 0.346 -3.983 1.00 37.66 192 ILE A N 1
ATOM 1490 C CA . ILE A 1 195 ? 7.299 -0.559 -3.326 1.00 36.59 192 ILE A CA 1
ATOM 1491 C C . ILE A 1 195 ? 6.543 -1.375 -2.284 1.00 34.31 192 ILE A C 1
ATOM 1492 O O . ILE A 1 195 ? 5.734 -0.804 -1.527 1.00 35.11 192 ILE A O 1
ATOM 1497 N N . PRO A 1 196 ? 6.742 -2.689 -2.201 1.00 32.54 193 PRO A N 1
ATOM 1498 C CA . PRO A 1 196 ? 6.064 -3.468 -1.157 1.00 30.93 193 PRO A CA 1
ATOM 1499 C C . PRO A 1 196 ? 6.340 -2.891 0.224 1.00 31.27 193 PRO A C 1
ATOM 1500 O O . PRO A 1 196 ? 7.486 -2.608 0.580 1.00 31.24 193 PRO A O 1
ATOM 1504 N N . LYS A 1 197 ? 5.267 -2.686 0.993 1.00 31.96 194 LYS A N 1
ATOM 1505 C CA . LYS A 1 197 ? 5.407 -2.081 2.314 1.00 32.48 194 LYS A CA 1
ATOM 1506 C C . LYS A 1 197 ? 6.294 -2.919 3.219 1.00 30.72 194 LYS A C 1
ATOM 1507 O O . LYS A 1 197 ? 7.060 -2.367 4.015 1.00 29.61 194 LYS A O 1
ATOM 1513 N N . GLU A 1 198 ? 6.216 -4.248 3.105 1.00 29.36 195 GLU A N 1
ATOM 1514 C CA . GLU A 1 198 ? 7.096 -5.104 3.892 1.00 29.34 195 GLU A CA 1
ATOM 1515 C C . GLU A 1 198 ? 8.563 -4.833 3.577 1.00 28.69 195 GLU A C 1
ATOM 1516 O O . GLU A 1 198 ? 9.424 -5.005 4.447 1.00 28.89 195 GLU A O 1
ATOM 1518 N N . ASN A 1 199 ? 8.863 -4.402 2.348 1.00 26.45 196 ASN A N 1
ATOM 1519 C CA . ASN A 1 199 ? 10.236 -4.049 1.999 1.00 27.78 196 ASN A CA 1
ATOM 1520 C C . ASN A 1 199 ? 10.659 -2.751 2.672 1.00 24.98 196 ASN A C 1
ATOM 1521 O O . ASN A 1 199 ? 11.759 -2.665 3.231 1.00 24.62 196 ASN A O 1
ATOM 1526 N N . LEU A 1 200 ? 9.801 -1.727 2.631 1.00 22.30 197 LEU A N 1
ATOM 1527 C CA . LEU A 1 200 ? 10.104 -0.488 3.341 1.00 20.90 197 LEU A CA 1
ATOM 1528 C C . LEU A 1 200 ? 10.207 -0.706 4.849 1.00 19.97 197 LEU A C 1
ATOM 1529 O O . LEU A 1 200 ? 10.895 0.056 5.538 1.00 18.68 197 LEU A O 1
ATOM 1534 N N . LYS A 1 201 ? 9.550 -1.736 5.378 1.00 19.27 198 LYS A N 1
ATOM 1535 C CA . LYS A 1 201 ? 9.642 -2.003 6.808 1.00 19.16 198 LYS A CA 1
ATOM 1536 C C . LYS A 1 201 ? 11.033 -2.460 7.228 1.00 17.69 198 LYS A C 1
ATOM 1537 O O . LYS A 1 201 ? 11.404 -2.275 8.389 1.00 17.41 198 LYS A O 1
ATOM 1543 N N . TYR A 1 202 ? 11.824 -3.035 6.317 1.00 17.40 199 TYR A N 1
ATOM 1544 C CA . TYR A 1 202 ? 13.201 -3.369 6.675 1.00 17.92 199 TYR A CA 1
ATOM 1545 C C . TYR A 1 202 ? 14.039 -2.127 6.945 1.00 16.36 199 TYR A C 1
ATOM 1546 O O . TYR A 1 202 ? 15.070 -2.219 7.624 1.00 16.89 199 TYR A O 1
ATOM 1555 N N . ILE A 1 203 ? 13.632 -0.982 6.405 1.00 16.35 200 ILE A N 1
ATOM 1556 C CA . ILE A 1 203 ? 14.316 0.284 6.617 1.00 16.39 200 ILE A CA 1
ATOM 1557 C C . ILE A 1 203 ? 13.694 1.064 7.765 1.00 15.71 200 ILE A C 1
ATOM 1558 O O . ILE A 1 203 ? 14.385 1.472 8.697 1.00 16.41 200 ILE A O 1
ATOM 1563 N N . PHE A 1 204 ? 12.380 1.268 7.720 1.00 14.56 201 PHE A N 1
ATOM 1564 C CA . PHE A 1 204 ? 11.700 2.089 8.711 1.00 14.81 201 PHE A CA 1
ATOM 1565 C C . PHE A 1 204 ? 11.300 1.319 9.955 1.00 13.27 201 PHE A C 1
ATOM 1566 O O . PHE A 1 204 ? 10.967 1.942 10.970 1.00 14.65 201 PHE A O 1
ATOM 1574 N N . GLY A 1 205 ? 11.333 -0.003 9.902 1.00 12.37 202 GLY A N 1
ATOM 1575 C CA . GLY A 1 205 ? 10.902 -0.833 10.999 1.00 13.18 202 GLY A CA 1
ATOM 1576 C C . GLY A 1 205 ? 11.955 -1.857 11.371 1.00 13.56 202 GLY A C 1
ATOM 1577 O O . GLY A 1 205 ? 13.162 -1.661 11.175 1.00 13.10 202 GLY A O 1
ATOM 1578 N N . VAL A 1 206 ? 11.471 -2.967 11.915 1.00 11.69 203 VAL A N 1
ATOM 1579 C CA . VAL A 1 206 ? 12.330 -3.997 12.470 1.00 12.48 203 VAL A CA 1
ATOM 1580 C C . VAL A 1 206 ? 11.863 -5.356 11.986 1.00 13.79 203 VAL A C 1
ATOM 1581 O O . VAL A 1 206 ? 10.745 -5.521 11.490 1.00 14.94 203 VAL A O 1
ATOM 1585 N N . ASN A 1 207 ? 12.744 -6.336 12.141 1.00 14.94 204 ASN A N 1
ATOM 1586 C CA . ASN A 1 207 ? 12.526 -7.665 11.601 1.00 15.30 204 ASN A CA 1
ATOM 1587 C C . ASN A 1 207 ? 13.213 -8.655 12.530 1.00 12.63 204 ASN A C 1
ATOM 1588 O O . ASN A 1 207 ? 14.211 -8.324 13.172 1.00 12.61 204 ASN A O 1
ATOM 1593 N N . GLU A 1 208 ? 12.666 -9.872 12.597 1.00 11.89 205 GLU A N 1
ATOM 1594 C CA . GLU A 1 208 ? 13.193 -10.881 13.513 1.00 12.21 205 GLU A CA 1
ATOM 1595 C C . GLU A 1 208 ? 14.682 -11.136 13.294 1.00 11.82 205 GLU A C 1
ATOM 1596 O O . GLU A 1 208 ? 15.420 -11.387 14.257 1.00 13.33 205 GLU A O 1
ATOM 1602 N N . GLU A 1 209 ? 15.139 -11.092 12.039 1.00 12.61 206 GLU A N 1
ATOM 1603 C CA . GLU A 1 209 ? 16.532 -11.422 11.758 1.00 11.85 206 GLU A CA 1
ATOM 1604 C C . GLU A 1 209 ? 17.504 -10.462 12.433 1.00 12.12 206 GLU A C 1
ATOM 1605 O O . GLU A 1 209 ? 18.598 -10.878 12.829 1.00 13.18 206 GLU A O 1
ATOM 1611 N N . TYR A 1 210 ? 17.135 -9.183 12.568 1.00 10.69 207 TYR A N 1
ATOM 1612 C CA . TYR A 1 210 ? 18.034 -8.222 13.202 1.00 9.78 207 TYR A CA 1
ATOM 1613 C C . TYR A 1 210 ? 18.300 -8.610 14.650 1.00 11.04 207 TYR A C 1
ATOM 1614 O O . TYR A 1 210 ? 19.454 -8.688 15.085 1.00 11.94 207 TYR A O 1
ATOM 1623 N N . MET A 1 211 ? 17.234 -8.835 15.421 1.00 11.39 208 MET A N 1
ATOM 1624 C CA . MET A 1 211 ? 17.407 -9.218 16.817 1.00 11.75 208 MET A CA 1
ATOM 1625 C C . MET A 1 211 ? 18.073 -10.586 16.929 1.00 10.74 208 MET A C 1
ATOM 1626 O O . MET A 1 211 ? 18.910 -10.805 17.814 1.00 12.06 208 MET A O 1
ATOM 1631 N N . LYS A 1 212 ? 17.745 -11.508 16.017 1.00 11.56 209 LYS A N 1
ATOM 1632 C CA . LYS A 1 212 ? 18.402 -12.810 16.026 1.00 10.88 209 LYS A CA 1
ATOM 1633 C C . LYS A 1 212 ? 19.904 -12.672 15.818 1.00 11.41 209 LYS A C 1
ATOM 1634 O O . LYS A 1 212 ? 20.684 -13.431 16.412 1.00 13.42 209 LYS A O 1
ATOM 1640 N N . THR A 1 213 ? 20.334 -11.690 15.016 1.00 10.77 210 THR A N 1
ATOM 1641 C CA . THR A 1 213 ? 21.765 -11.470 14.827 1.00 11.04 210 THR A CA 1
ATOM 1642 C C . THR A 1 213 ? 22.417 -10.997 16.121 1.00 10.78 210 THR A C 1
ATOM 1643 O O . THR A 1 213 ? 23.514 -11.445 16.471 1.00 13.78 210 THR A O 1
ATOM 1647 N N . ALA A 1 214 ? 21.744 -10.111 16.861 1.00 11.65 211 ALA A N 1
ATOM 1648 C CA . ALA A 1 214 ? 22.275 -9.680 18.151 1.00 10.72 211 ALA A CA 1
ATOM 1649 C C . ALA A 1 214 ? 22.358 -10.855 19.125 1.00 11.07 211 ALA A C 1
ATOM 1650 O O . ALA A 1 214 ? 23.361 -11.011 19.837 1.00 11.59 211 ALA A O 1
ATOM 1652 N N A PHE A 1 215 ? 21.298 -11.675 19.182 0.58 12.06 212 PHE A N 1
ATOM 1653 N N B PHE A 1 215 ? 21.329 -11.705 19.155 0.42 12.07 212 PHE A N 1
ATOM 1654 C CA A PHE A 1 215 ? 21.326 -12.892 19.991 0.58 13.14 212 PHE A CA 1
ATOM 1655 C CA B PHE A 1 215 ? 21.370 -12.872 20.032 0.42 12.93 212 PHE A CA 1
ATOM 1656 C C A PHE A 1 215 ? 22.482 -13.792 19.574 0.58 13.37 212 PHE A C 1
ATOM 1657 C C B PHE A 1 215 ? 22.402 -13.896 19.566 0.42 12.66 212 PHE A C 1
ATOM 1658 O O A PHE A 1 215 ? 23.181 -14.357 20.423 0.58 13.94 212 PHE A O 1
ATOM 1659 O O B PHE A 1 215 ? 22.941 -14.649 20.386 0.42 12.18 212 PHE A O 1
ATOM 1674 N N . ARG A 1 216 ? 22.690 -13.942 18.263 1.00 12.42 213 ARG A N 1
ATOM 1675 C CA . ARG A 1 216 ? 23.736 -14.838 17.775 1.00 13.73 213 ARG A CA 1
ATOM 1676 C C . ARG A 1 216 ? 25.115 -14.377 18.234 1.00 14.22 213 ARG A C 1
ATOM 1677 O O . ARG A 1 216 ? 25.954 -15.200 18.614 1.00 15.86 213 ARG A O 1
ATOM 1685 N N . ARG A 1 217 ? 25.365 -13.064 18.222 1.00 13.74 214 ARG A N 1
ATOM 1686 C CA . ARG A 1 217 ? 26.620 -12.559 18.767 1.00 13.55 214 ARG A CA 1
ATOM 1687 C C . ARG A 1 217 ? 26.766 -12.937 20.237 1.00 13.53 214 ARG A C 1
ATOM 1688 O O . ARG A 1 217 ? 27.821 -13.420 20.665 1.00 15.39 214 ARG A O 1
ATOM 1696 N N . ILE A 1 218 ? 25.710 -12.734 21.025 1.00 12.13 215 ILE A N 1
ATOM 1697 C CA . ILE A 1 218 ? 25.746 -13.136 22.429 1.00 12.06 215 ILE A CA 1
ATOM 1698 C C . ILE A 1 218 ? 26.073 -14.623 22.556 1.00 12.66 215 ILE A C 1
ATOM 1699 O O . ILE A 1 218 ? 26.930 -15.019 23.356 1.00 13.19 215 ILE A O 1
ATOM 1704 N N . ASP A 1 219 ? 25.409 -15.464 21.755 1.00 12.82 216 ASP A N 1
ATOM 1705 C CA . ASP A 1 219 ? 25.562 -16.912 21.893 1.00 11.89 216 ASP A CA 1
ATOM 1706 C C . ASP A 1 219 ? 26.923 -17.397 21.411 1.00 12.57 216 ASP A C 1
ATOM 1707 O O . ASP A 1 219 ? 27.403 -18.448 21.862 1.00 16.17 216 ASP A O 1
ATOM 1712 N N . GLU A 1 220 ? 27.540 -16.676 20.475 1.00 13.45 217 GLU A N 1
ATOM 1713 C CA . GLU A 1 220 ? 28.888 -17.037 20.045 1.00 14.69 217 GLU A CA 1
ATOM 1714 C C . GLU A 1 220 ? 29.921 -16.732 21.122 1.00 17.18 217 GLU A C 1
ATOM 1715 O O . GLU A 1 220 ? 30.941 -17.425 21.213 1.00 20.35 217 GLU A O 1
ATOM 1721 N N . GLU A 1 221 ? 29.678 -15.704 21.937 1.00 16.66 218 GLU A N 1
ATOM 1722 C CA . GLU A 1 221 ? 30.638 -15.262 22.938 1.00 17.17 218 GLU A CA 1
ATOM 1723 C C . GLU A 1 221 ? 30.411 -15.898 24.303 1.00 16.82 218 GLU A C 1
ATOM 1724 O O . GLU A 1 221 ? 31.360 -16.013 25.085 1.00 19.11 218 GLU A O 1
ATOM 1730 N N . TYR A 1 222 ? 29.179 -16.300 24.619 1.00 15.31 219 TYR A N 1
ATOM 1731 C CA . TYR A 1 222 ? 28.836 -16.724 25.971 1.00 14.77 219 TYR A CA 1
ATOM 1732 C C . TYR A 1 222 ? 27.910 -17.930 25.928 1.00 13.66 219 TYR A C 1
ATOM 1733 O O . TYR A 1 222 ? 27.064 -18.047 25.039 1.00 15.77 219 TYR A O 1
ATOM 1742 N N . ILE A 1 223 ? 28.061 -18.825 26.912 1.00 17.03 220 ILE A N 1
ATOM 1743 C CA . ILE A 1 223 ? 27.261 -20.052 26.929 1.00 17.41 220 ILE A CA 1
ATOM 1744 C C . ILE A 1 223 ? 25.821 -19.844 27.365 1.00 16.50 220 ILE A C 1
ATOM 1745 O O . ILE A 1 223 ? 25.005 -20.763 27.214 1.00 18.36 220 ILE A O 1
ATOM 1750 N N . SER A 1 224 ? 25.484 -18.673 27.901 1.00 14.84 221 SER A N 1
ATOM 1751 C CA . SER A 1 224 ? 24.151 -18.411 28.422 1.00 14.23 221 SER A CA 1
ATOM 1752 C C . SER A 1 224 ? 23.983 -16.908 28.575 1.00 12.90 221 SER A C 1
ATOM 1753 O O . SER A 1 224 ? 24.960 -16.158 28.579 1.00 12.76 221 SER A O 1
ATOM 1756 N N A VAL A 1 225 ? 22.718 -16.472 28.659 0.71 12.78 222 VAL A N 1
ATOM 1757 N N C VAL A 1 225 ? 22.736 -16.482 28.750 0.15 11.04 222 VAL A N 1
ATOM 1758 C CA A VAL A 1 225 ? 22.444 -15.054 28.890 0.71 11.57 222 VAL A CA 1
ATOM 1759 C CA C VAL A 1 225 ? 22.452 -15.082 29.046 0.15 8.68 222 VAL A CA 1
ATOM 1760 C C A VAL A 1 225 ? 23.030 -14.610 30.224 0.71 10.04 222 VAL A C 1
ATOM 1761 C C C VAL A 1 225 ? 22.998 -14.699 30.417 0.15 8.09 222 VAL A C 1
ATOM 1762 O O A VAL A 1 225 ? 23.532 -13.488 30.357 0.71 8.37 222 VAL A O 1
ATOM 1763 O O C VAL A 1 225 ? 23.900 -13.869 30.527 0.15 7.92 222 VAL A O 1
ATOM 1770 N N A GLU A 1 226 ? 22.969 -15.481 31.234 0.71 10.97 223 GLU A N 1
ATOM 1771 N N B GLU A 1 226 ? 23.034 -15.856 31.433 0.13 10.50 223 GLU A N 1
ATOM 1772 C CA A GLU A 1 226 ? 23.556 -15.169 32.532 0.71 11.29 223 GLU A CA 1
ATOM 1773 C CA B GLU A 1 226 ? 23.587 -15.232 32.629 0.13 9.91 223 GLU A CA 1
ATOM 1774 C C A GLU A 1 226 ? 25.056 -14.929 32.414 0.71 10.24 223 GLU A C 1
ATOM 1775 C C B GLU A 1 226 ? 25.087 -14.984 32.496 0.13 10.38 223 GLU A C 1
ATOM 1776 O O A GLU A 1 226 ? 25.590 -13.991 33.016 0.71 10.39 223 GLU A O 1
ATOM 1777 O O B GLU A 1 226 ? 25.634 -14.096 33.151 0.13 10.44 223 GLU A O 1
ATOM 1788 N N . ALA A 1 227 ? 25.753 -15.776 31.651 1.00 11.35 224 ALA A N 1
ATOM 1789 C CA . ALA A 1 227 ? 27.187 -15.588 31.449 1.00 10.96 224 ALA A CA 1
ATOM 1790 C C . ALA A 1 227 ? 27.472 -14.278 30.731 1.00 10.28 224 ALA A C 1
ATOM 1791 O O . ALA A 1 227 ? 28.445 -13.588 31.057 1.00 11.74 224 ALA A O 1
ATOM 1793 N N . TYR A 1 228 ? 26.636 -13.932 29.746 1.00 9.48 225 TYR A N 1
ATOM 1794 C CA . TYR A 1 228 ? 26.761 -12.651 29.054 1.00 9.19 225 TYR A CA 1
ATOM 1795 C C . TYR A 1 228 ? 26.610 -11.482 30.026 1.00 8.97 225 TYR A C 1
ATOM 1796 O O . TYR A 1 228 ? 27.406 -10.533 30.005 1.00 9.56 225 TYR A O 1
ATOM 1805 N N . LEU A 1 229 ? 25.591 -11.524 30.884 1.00 8.99 226 LEU A N 1
ATOM 1806 C CA . LEU A 1 229 ? 25.379 -10.412 31.809 1.00 7.96 226 LEU A CA 1
ATOM 1807 C C . LEU A 1 229 ? 26.529 -10.297 32.804 1.00 8.54 226 LEU A C 1
ATOM 1808 O O . LEU A 1 229 ? 26.906 -9.192 33.206 1.00 9.51 226 LEU A O 1
ATOM 1813 N N . TYR A 1 230 ? 27.101 -11.433 33.214 1.00 8.72 227 TYR A N 1
ATOM 1814 C CA . TYR A 1 230 ? 28.249 -11.399 34.118 1.00 9.44 227 TYR A CA 1
ATOM 1815 C C . TYR A 1 230 ? 29.497 -10.883 33.402 1.00 10.96 227 TYR A C 1
ATOM 1816 O O . TYR A 1 230 ? 30.214 -10.015 33.928 1.00 11.89 227 TYR A O 1
ATOM 1825 N N . GLY A 1 231 ? 29.752 -11.378 32.187 1.00 10.91 228 GLY A N 1
ATOM 1826 C CA . GLY A 1 231 ? 30.956 -10.983 31.469 1.00 10.29 228 GLY A CA 1
ATOM 1827 C C . GLY A 1 231 ? 30.944 -9.533 31.014 1.00 10.96 228 GLY A C 1
ATOM 1828 O O . GLY A 1 231 ? 31.973 -8.851 31.059 1.00 14.28 228 GLY A O 1
ATOM 1829 N N . GLU A 1 232 ? 29.785 -9.041 30.567 1.00 10.37 229 GLU A N 1
ATOM 1830 C CA . GLU A 1 232 ? 29.721 -7.698 30.004 1.00 10.58 229 GLU A CA 1
ATOM 1831 C C . GLU A 1 232 ? 29.432 -6.625 31.045 1.00 10.95 229 GLU A C 1
ATOM 1832 O O . GLU A 1 232 ? 29.899 -5.485 30.897 1.00 13.11 229 GLU A O 1
ATOM 1838 N N . PHE A 1 233 ? 28.662 -6.960 32.089 1.00 10.27 230 PHE A N 1
ATOM 1839 C CA . PHE A 1 233 ? 28.182 -5.960 33.038 1.00 11.06 230 PHE A CA 1
ATOM 1840 C C . PHE A 1 233 ? 28.543 -6.273 34.484 1.00 11.51 230 PHE A C 1
ATOM 1841 O O . PHE A 1 233 ? 28.112 -5.544 35.388 1.00 13.27 230 PHE A O 1
ATOM 1849 N N . ASN A 1 234 ? 29.312 -7.334 34.725 1.00 11.70 231 ASN A N 1
ATOM 1850 C CA . ASN A 1 234 ? 29.687 -7.740 36.081 1.00 11.88 231 ASN A CA 1
ATOM 1851 C C . ASN A 1 234 ? 28.467 -8.005 36.961 1.00 13.21 231 ASN A C 1
ATOM 1852 O O . ASN A 1 234 ? 28.500 -7.785 38.175 1.00 15.56 231 ASN A O 1
ATOM 1857 N N . LEU A 1 235 ? 27.383 -8.497 36.362 1.00 12.23 232 LEU A N 1
ATOM 1858 C CA . LEU A 1 235 ? 26.181 -8.859 37.113 1.00 11.35 232 LEU A CA 1
ATOM 1859 C C . LEU A 1 235 ? 26.276 -10.335 37.476 1.00 11.62 232 LEU A C 1
ATOM 1860 O O . LEU A 1 235 ? 26.003 -11.207 36.644 1.00 13.99 232 LEU A O 1
ATOM 1865 N N . ASN A 1 236 ? 26.657 -10.623 38.721 1.00 11.87 233 ASN A N 1
ATOM 1866 C CA . ASN A 1 236 ? 26.659 -11.998 39.194 1.00 11.67 233 ASN A CA 1
ATOM 1867 C C . ASN A 1 236 ? 25.233 -12.438 39.519 1.00 10.37 233 ASN A C 1
ATOM 1868 O O . ASN A 1 236 ? 24.298 -11.634 39.533 1.00 9.73 233 ASN A O 1
ATOM 1873 N N . LYS A 1 237 ? 25.069 -13.740 39.788 1.00 8.59 234 LYS A N 1
ATOM 1874 C CA . LYS A 1 237 ? 23.733 -14.299 39.979 1.00 9.45 234 LYS A CA 1
ATOM 1875 C C . LYS A 1 237 ? 22.995 -13.652 41.145 1.00 9.36 234 LYS A C 1
ATOM 1876 O O . LYS A 1 237 ? 21.803 -13.344 41.031 1.00 9.54 234 LYS A O 1
ATOM 1882 N N . GLU A 1 238 ? 23.673 -13.446 42.279 1.00 9.14 235 GLU A N 1
ATOM 1883 C CA . GLU A 1 238 ? 22.981 -12.853 43.423 1.00 9.69 235 GLU A CA 1
ATOM 1884 C C . GLU A 1 238 ? 22.538 -11.425 43.134 1.00 10.14 235 GLU A C 1
ATOM 1885 O O . GLU A 1 238 ? 21.448 -11.014 43.554 1.00 10.36 235 GLU A O 1
ATOM 1891 N N . GLU A 1 239 ? 23.339 -10.661 42.381 1.00 9.08 236 GLU A N 1
ATOM 1892 C CA . GLU A 1 239 ? 22.906 -9.308 42.042 1.00 9.35 236 GLU A CA 1
ATOM 1893 C C . GLU A 1 239 ? 21.687 -9.329 41.128 1.00 9.30 236 GLU A C 1
ATOM 1894 O O . GLU A 1 239 ? 20.770 -8.512 41.286 1.00 9.87 236 GLU A O 1
ATOM 1900 N N . ILE A 1 240 ? 21.650 -10.261 40.174 1.00 9.19 237 ILE A N 1
ATOM 1901 C CA . ILE A 1 240 ? 20.468 -10.388 39.320 1.00 9.61 237 ILE A CA 1
ATOM 1902 C C . ILE A 1 240 ? 19.243 -10.762 40.158 1.00 10.00 237 ILE A C 1
ATOM 1903 O O . ILE A 1 240 ? 18.142 -10.225 39.960 1.00 10.29 237 ILE A O 1
ATOM 1908 N N . ARG A 1 241 ? 19.417 -11.676 41.113 1.00 9.06 238 ARG A N 1
ATOM 1909 C CA A ARG A 1 241 ? 18.308 -12.052 41.982 0.60 8.37 238 ARG A CA 1
ATOM 1910 C CA B ARG A 1 241 ? 18.314 -12.053 41.996 0.40 8.28 238 ARG A CA 1
ATOM 1911 C C . ARG A 1 241 ? 17.779 -10.842 42.745 1.00 8.36 238 ARG A C 1
ATOM 1912 O O . ARG A 1 241 ? 16.562 -10.644 42.851 1.00 10.22 238 ARG A O 1
ATOM 1927 N N . LYS A 1 242 ? 18.684 -10.028 43.286 1.00 8.51 239 LYS A N 1
ATOM 1928 C CA . LYS A 1 242 ? 18.289 -8.829 44.013 1.00 10.03 239 LYS A CA 1
ATOM 1929 C C . LYS A 1 242 ? 17.513 -7.864 43.119 1.00 9.16 239 LYS A C 1
ATOM 1930 O O . LYS A 1 242 ? 16.464 -7.342 43.514 1.00 11.09 239 LYS A O 1
ATOM 1936 N N . LEU A 1 243 ? 18.034 -7.580 41.920 1.00 9.16 240 LEU A N 1
ATOM 1937 C CA . LEU A 1 243 ? 17.338 -6.658 41.024 1.00 9.29 240 LEU A CA 1
ATOM 1938 C C . LEU A 1 243 ? 15.954 -7.188 40.656 1.00 9.90 240 LEU A C 1
ATOM 1939 O O . LEU A 1 243 ? 14.982 -6.424 40.592 1.00 10.19 240 LEU A O 1
ATOM 1944 N N . ARG A 1 244 ? 15.846 -8.491 40.398 1.00 9.57 241 ARG A N 1
ATOM 1945 C CA . ARG A 1 244 ? 14.548 -9.059 40.054 1.00 8.64 241 ARG A CA 1
ATOM 1946 C C . ARG A 1 244 ? 13.572 -8.936 41.214 1.00 8.44 241 ARG A C 1
ATOM 1947 O O . ARG A 1 244 ? 12.388 -8.653 41.006 1.00 9.32 241 ARG A O 1
ATOM 1955 N N . ASN A 1 245 ? 14.059 -9.109 42.449 1.00 8.97 242 ASN A N 1
ATOM 1956 C CA . ASN A 1 245 ? 13.176 -8.968 43.605 1.00 9.27 242 ASN A CA 1
ATOM 1957 C C . ASN A 1 245 ? 12.694 -7.535 43.773 1.00 11.20 242 ASN A C 1
ATOM 1958 O O . ASN A 1 245 ? 11.605 -7.311 44.319 1.00 13.47 242 ASN A O 1
ATOM 1963 N N . GLN A 1 246 ? 13.495 -6.561 43.327 1.00 9.72 243 GLN A N 1
ATOM 1964 C CA . GLN A 1 246 ? 13.111 -5.154 43.396 1.00 9.52 243 GLN A CA 1
ATOM 1965 C C . GLN A 1 246 ? 12.151 -4.763 42.276 1.00 9.36 243 GLN A C 1
ATOM 1966 O O . GLN A 1 246 ? 11.235 -3.955 42.490 1.00 11.20 243 GLN A O 1
ATOM 1972 N N . TYR A 1 247 ? 12.343 -5.310 41.075 1.00 8.61 244 TYR A N 1
ATOM 1973 C CA . TYR A 1 247 ? 11.712 -4.761 39.882 1.00 8.02 244 TYR A CA 1
ATOM 1974 C C . TYR A 1 247 ? 10.585 -5.618 39.325 1.00 8.25 244 TYR A C 1
ATOM 1975 O O . TYR A 1 247 ? 9.933 -5.192 38.364 1.00 8.69 244 TYR A O 1
ATOM 1984 N N . LEU A 1 248 ? 10.346 -6.798 39.895 1.00 9.04 245 LEU A N 1
ATOM 1985 C CA . LEU A 1 248 ? 9.282 -7.701 39.477 1.00 8.99 245 LEU A CA 1
ATOM 1986 C C . LEU A 1 248 ? 8.251 -7.844 40.587 1.00 10.69 245 LEU A C 1
ATOM 1987 O O . LEU A 1 248 ? 8.569 -7.716 41.773 1.00 12.74 245 LEU A O 1
ATOM 1992 N N . GLU A 1 249 ? 7.021 -8.138 40.181 1.00 12.06 246 GLU A N 1
ATOM 1993 C CA . GLU A 1 249 ? 5.887 -8.307 41.091 1.00 13.54 246 GLU A CA 1
ATOM 1994 C C . GLU A 1 249 ? 5.191 -9.649 40.827 1.00 13.83 246 GLU A C 1
ATOM 1995 O O . GLU A 1 249 ? 4.525 -10.187 41.716 1.00 14.71 246 GLU A O 1
ATOM 2002 N N . GLY B 1 2 ? -2.568 -10.809 13.143 1.00 52.47 -1 GLY B N 1
ATOM 2003 C CA . GLY B 1 2 ? -3.695 -10.781 14.057 1.00 51.13 -1 GLY B CA 1
ATOM 2004 C C . GLY B 1 2 ? -5.033 -11.040 13.387 1.00 48.90 -1 GLY B C 1
ATOM 2005 O O . GLY B 1 2 ? -5.201 -10.785 12.196 1.00 49.78 -1 GLY B O 1
ATOM 2006 N N . GLY B 1 3 ? -5.988 -11.555 14.159 1.00 45.36 0 GLY B N 1
ATOM 2007 C CA . GLY B 1 3 ? -7.331 -11.786 13.658 1.00 41.62 0 GLY B CA 1
ATOM 2008 C C . GLY B 1 3 ? -8.373 -10.942 14.364 1.00 37.56 0 GLY B C 1
ATOM 2009 O O . GLY B 1 3 ? -9.546 -10.918 13.969 1.00 36.43 0 GLY B O 1
ATOM 2010 N N . MET B 1 4 ? -7.958 -10.246 15.419 1.00 33.62 1 MET B N 1
ATOM 2011 C CA . MET B 1 4 ? -8.842 -9.359 16.172 1.00 28.50 1 MET B CA 1
ATOM 2012 C C . MET B 1 4 ? -8.623 -7.938 15.664 1.00 29.46 1 MET B C 1
ATOM 2013 O O . MET B 1 4 ? -7.681 -7.252 16.073 1.00 30.42 1 MET B O 1
ATOM 2018 N N . LYS B 1 5 ? -9.505 -7.503 14.770 1.00 26.61 2 LYS B N 1
ATOM 2019 C CA . LYS B 1 5 ? -9.373 -6.237 14.069 1.00 26.04 2 LYS B CA 1
ATOM 2020 C C . LYS B 1 5 ? -10.037 -5.123 14.865 1.00 22.81 2 LYS B C 1
ATOM 2021 O O . LYS B 1 5 ? -10.955 -5.363 15.654 1.00 21.90 2 LYS B O 1
ATOM 2027 N N . ASN B 1 6 ? -9.582 -3.893 14.621 1.00 20.97 3 ASN B N 1
ATOM 2028 C CA . ASN B 1 6 ? -10.232 -2.694 15.166 1.00 19.14 3 ASN B CA 1
ATOM 2029 C C . ASN B 1 6 ? -10.322 -2.768 16.688 1.00 19.20 3 ASN B C 1
ATOM 2030 O O . ASN B 1 6 ? -11.351 -2.458 17.287 1.00 19.06 3 ASN B O 1
ATOM 2035 N N . PHE B 1 7 ? -9.230 -3.203 17.306 1.00 19.52 4 PHE B N 1
ATOM 2036 C CA . PHE B 1 7 ? -9.177 -3.529 18.723 1.00 17.95 4 PHE B CA 1
ATOM 2037 C C . PHE B 1 7 ? -8.483 -2.391 19.455 1.00 16.63 4 PHE B C 1
ATOM 2038 O O . PHE B 1 7 ? -7.417 -1.941 19.030 1.00 18.72 4 PHE B O 1
ATOM 2046 N N . ARG B 1 8 ? -9.062 -1.950 20.570 1.00 15.73 5 ARG B N 1
ATOM 2047 C CA . ARG B 1 8 ? -8.366 -0.958 21.383 1.00 15.58 5 ARG B CA 1
ATOM 2048 C C . ARG B 1 8 ? -8.902 -0.937 22.808 1.00 15.40 5 ARG B C 1
ATOM 2049 O O . ARG B 1 8 ? -10.050 -1.312 23.076 1.00 15.80 5 ARG B O 1
ATOM 2057 N N . ASP B 1 9 ? -8.029 -0.495 23.716 1.00 16.06 6 ASP B N 1
ATOM 2058 C CA . ASP B 1 9 ? -8.338 -0.235 25.121 1.00 15.59 6 ASP B CA 1
ATOM 2059 C C . ASP B 1 9 ? -8.823 1.207 25.245 1.00 16.40 6 ASP B C 1
ATOM 2060 O O . ASP B 1 9 ? -8.190 2.128 24.713 1.00 18.76 6 ASP B O 1
ATOM 2065 N N . LEU B 1 10 ? -9.951 1.407 25.936 1.00 14.68 7 LEU B N 1
ATOM 2066 C CA . LEU B 1 10 ? -10.458 2.761 26.153 1.00 14.67 7 LEU B CA 1
ATOM 2067 C C . LEU B 1 10 ? -9.660 3.524 27.202 1.00 15.45 7 LEU B C 1
ATOM 2068 O O . LEU B 1 10 ? -9.875 4.733 27.378 1.00 15.99 7 LEU B O 1
ATOM 2073 N N . GLY B 1 11 ? -8.770 2.840 27.914 1.00 14.48 8 GLY B N 1
ATOM 2074 C CA . GLY B 1 11 ? -7.910 3.522 28.861 1.00 15.66 8 GLY B CA 1
ATOM 2075 C C . GLY B 1 11 ? -7.089 4.611 28.200 1.00 17.12 8 GLY B C 1
ATOM 2076 O O . GLY B 1 11 ? -6.725 4.529 27.023 1.00 19.12 8 GLY B O 1
ATOM 2077 N N . GLY B 1 12 ? -6.778 5.639 28.982 1.00 17.20 9 GLY B N 1
ATOM 2078 C CA . GLY B 1 12 ? -6.009 6.762 28.510 1.00 17.55 9 GLY B CA 1
ATOM 2079 C C . GLY B 1 12 ? -6.840 7.940 28.056 1.00 18.78 9 GLY B C 1
ATOM 2080 O O . GLY B 1 12 ? -6.305 9.044 27.929 1.00 21.36 9 GLY B O 1
ATOM 2081 N N . ASN B 1 13 ? -8.128 7.733 27.807 1.00 16.35 10 ASN B N 1
ATOM 2082 C CA . ASN B 1 13 ? -9.000 8.846 27.467 1.00 15.86 10 ASN B CA 1
ATOM 2083 C C . ASN B 1 13 ? -9.137 9.782 28.659 1.00 16.90 10 ASN B C 1
ATOM 2084 O O . ASN B 1 13 ? -9.194 9.346 29.813 1.00 16.51 10 ASN B O 1
ATOM 2089 N N . LYS B 1 14 ? -9.177 11.075 28.375 1.00 17.73 11 LYS B N 1
ATOM 2090 C CA . LYS B 1 14 ? -9.266 12.094 29.409 1.00 19.01 11 LYS B CA 1
ATOM 2091 C C . LYS B 1 14 ? -10.724 12.411 29.708 1.00 16.58 11 LYS B C 1
ATOM 2092 O O . LYS B 1 14 ? -11.580 12.367 28.823 1.00 18.14 11 LYS B O 1
ATOM 2098 N N . THR B 1 15 ? -11.002 12.726 30.970 1.00 16.05 12 THR B N 1
ATOM 2099 C CA . THR B 1 15 ? -12.349 13.057 31.414 1.00 14.54 12 THR B CA 1
ATOM 2100 C C . THR B 1 15 ? -12.472 14.554 31.663 1.00 16.21 12 THR B C 1
ATOM 2101 O O . THR B 1 15 ? -11.479 15.279 31.789 1.00 18.56 12 THR B O 1
ATOM 2105 N N . GLU B 1 16 ? -13.723 15.010 31.745 1.00 16.44 13 GLU B N 1
ATOM 2106 C CA . GLU B 1 16 ? -13.987 16.427 31.943 1.00 19.94 13 GLU B CA 1
ATOM 2107 C C . GLU B 1 16 ? -13.691 16.900 33.362 1.00 22.59 13 GLU B C 1
ATOM 2108 O O . GLU B 1 16 ? -13.635 18.111 33.582 1.00 25.99 13 GLU B O 1
ATOM 2114 N N . ASP B 1 17 ? -13.504 15.990 34.317 1.00 20.94 14 ASP B N 1
ATOM 2115 C CA . ASP B 1 17 ? -13.096 16.355 35.666 1.00 22.86 14 ASP B CA 1
ATOM 2116 C C . ASP B 1 17 ? -11.584 16.283 35.870 1.00 23.76 14 ASP B C 1
ATOM 2117 O O . ASP B 1 17 ? -11.113 16.356 37.013 1.00 26.08 14 ASP B O 1
ATOM 2122 N N . GLY B 1 18 ? -10.816 16.164 34.788 1.00 21.40 15 GLY B N 1
ATOM 2123 C CA . GLY B 1 18 ? -9.370 16.245 34.864 1.00 21.38 15 GLY B CA 1
ATOM 2124 C C . GLY B 1 18 ? -8.656 14.954 35.185 1.00 22.70 15 GLY B C 1
ATOM 2125 O O . GLY B 1 18 ? -7.494 14.995 35.606 1.00 25.27 15 GLY B O 1
ATOM 2126 N N . ARG B 1 19 ? -9.308 13.809 35.012 1.00 19.15 16 ARG B N 1
ATOM 2127 C CA . ARG B 1 19 ? -8.695 12.514 35.255 1.00 18.02 16 ARG B CA 1
ATOM 2128 C C . ARG B 1 19 ? -8.554 11.747 33.943 1.00 16.98 16 ARG B C 1
ATOM 2129 O O . ARG B 1 19 ? -8.832 12.272 32.859 1.00 19.67 16 ARG B O 1
ATOM 2137 N N . THR B 1 20 ? -8.122 10.489 34.048 1.00 16.64 17 THR B N 1
ATOM 2138 C CA . THR B 1 20 ? -7.858 9.629 32.902 1.00 16.06 17 THR B CA 1
ATOM 2139 C C . THR B 1 20 ? -8.466 8.256 33.150 1.00 14.06 17 THR B C 1
ATOM 2140 O O . THR B 1 20 ? -8.430 7.743 34.273 1.00 16.44 17 THR B O 1
ATOM 2144 N N . VAL B 1 21 ? -9.038 7.662 32.102 1.00 12.00 18 VAL B N 1
ATOM 2145 C CA . VAL B 1 21 ? -9.582 6.318 32.227 1.00 12.48 18 VAL B CA 1
ATOM 2146 C C . VAL B 1 21 ? -8.441 5.341 32.470 1.00 12.12 18 VAL B C 1
ATOM 2147 O O . VAL B 1 21 ? -7.424 5.363 31.762 1.00 15.36 18 VAL B O 1
ATOM 2151 N N . LYS B 1 22 ? -8.606 4.472 33.468 1.00 12.31 19 LYS B N 1
ATOM 2152 C CA . LYS B 1 22 ? -7.603 3.448 33.724 1.00 12.59 19 LYS B CA 1
ATOM 2153 C C . LYS B 1 22 ? -7.488 2.507 32.533 1.00 13.99 19 LYS B C 1
ATOM 2154 O O . LYS B 1 22 ? -8.465 2.238 31.830 1.00 14.27 19 LYS B O 1
ATOM 2160 N N . LYS B 1 23 ? -6.271 2.025 32.298 1.00 16.62 20 LYS B N 1
ATOM 2161 C CA . LYS B 1 23 ? -6.068 1.011 31.277 1.00 18.40 20 LYS B CA 1
ATOM 2162 C C . LYS B 1 23 ? -6.458 -0.361 31.813 1.00 16.75 20 LYS B C 1
ATOM 2163 O O . LYS B 1 23 ? -6.538 -0.587 33.025 1.00 18.05 20 LYS B O 1
ATOM 2169 N N . GLY B 1 24 ? -6.687 -1.285 30.883 1.00 15.30 21 GLY B N 1
ATOM 2170 C CA . GLY B 1 24 ? -6.942 -2.674 31.207 1.00 16.64 21 GLY B CA 1
ATOM 2171 C C . GLY B 1 24 ? -8.330 -3.001 31.708 1.00 15.75 21 GLY B C 1
ATOM 2172 O O . GLY B 1 24 ? -8.524 -4.097 32.246 1.00 19.36 21 GLY B O 1
ATOM 2173 N N . LEU B 1 25 ? -9.304 -2.102 31.557 1.00 14.46 22 LEU B N 1
ATOM 2174 C CA . LEU B 1 25 ? -10.651 -2.336 32.069 1.00 13.95 22 LEU B CA 1
ATOM 2175 C C . LEU B 1 25 ? -11.698 -2.501 30.980 1.00 12.29 22 LEU B C 1
ATOM 2176 O O . LEU B 1 25 ? -12.588 -3.344 31.117 1.00 13.22 22 LEU B O 1
ATOM 2181 N N . PHE B 1 26 ? -11.615 -1.716 29.906 1.00 12.12 23 PHE B N 1
ATOM 2182 C CA . PHE B 1 26 ? -12.642 -1.668 28.867 1.00 11.48 23 PHE B CA 1
ATOM 2183 C C . PHE B 1 26 ? -11.975 -1.767 27.508 1.00 13.10 23 PHE B C 1
ATOM 2184 O O . PHE B 1 26 ? -11.196 -0.884 27.137 1.00 13.76 23 PHE B O 1
ATOM 2192 N N . TYR B 1 27 ? -12.310 -2.813 26.757 1.00 12.61 24 TYR B N 1
ATOM 2193 C CA . TYR B 1 27 ? -11.791 -3.020 25.415 1.00 13.08 24 TYR B CA 1
ATOM 2194 C C . TYR B 1 27 ? -12.937 -3.054 24.416 1.00 12.79 24 TYR B C 1
ATOM 2195 O O . TYR B 1 27 ? -14.070 -3.412 24.755 1.00 13.44 24 TYR B O 1
ATOM 2204 N N . ARG B 1 28 ? -12.628 -2.683 23.176 1.00 12.29 25 ARG B N 1
ATOM 2205 C CA . ARG B 1 28 ? -13.563 -2.762 22.060 1.00 12.82 25 ARG B CA 1
ATOM 2206 C C . ARG B 1 28 ? -12.865 -3.418 20.878 1.00 13.77 25 ARG B C 1
ATOM 2207 O O . ARG B 1 28 ? -11.653 -3.274 20.710 1.00 15.30 25 ARG B O 1
ATOM 2215 N N . SER B 1 29 ? -13.634 -4.137 20.055 1.00 14.54 26 SER B N 1
ATOM 2216 C CA . SER B 1 29 ? -13.053 -4.829 18.903 1.00 15.18 26 SER B CA 1
ATOM 2217 C C . SER B 1 29 ? -14.130 -5.177 17.880 1.00 16.43 26 SER B C 1
ATOM 2218 O O . SER B 1 29 ? -15.329 -5.015 18.113 1.00 16.27 26 SER B O 1
ATOM 2221 N N . ALA B 1 30 ? -13.667 -5.651 16.724 1.00 17.92 27 ALA B N 1
ATOM 2222 C CA . ALA B 1 30 ? -14.503 -6.360 15.764 1.00 20.92 27 ALA B CA 1
ATOM 2223 C C . ALA B 1 30 ? -14.703 -7.804 16.241 1.00 22.58 27 ALA B C 1
ATOM 2224 O O . ALA B 1 30 ? -14.303 -8.175 17.347 1.00 23.08 27 ALA B O 1
ATOM 2226 N N . LYS B 1 31 ? -15.298 -8.651 15.399 1.00 24.62 28 LYS B N 1
ATOM 2227 C CA . LYS B 1 31 ? -15.794 -9.944 15.858 1.00 26.78 28 LYS B CA 1
ATOM 2228 C C . LYS B 1 31 ? -14.664 -10.868 16.315 1.00 26.61 28 LYS B C 1
ATOM 2229 O O . LYS B 1 31 ? -13.501 -10.724 15.927 1.00 25.14 28 LYS B O 1
ATOM 2235 N N . LEU B 1 32 ? -15.029 -11.828 17.160 1.00 26.30 29 LEU B N 1
ATOM 2236 C CA . LEU B 1 32 ? -14.085 -12.762 17.775 1.00 25.65 29 LEU B CA 1
ATOM 2237 C C . LEU B 1 32 ? -14.526 -14.185 17.446 1.00 29.59 29 LEU B C 1
ATOM 2238 O O . LEU B 1 32 ? -14.927 -14.946 18.333 1.00 30.29 29 LEU B O 1
ATOM 2243 N N . SER B 1 33 ? -14.436 -14.544 16.171 1.00 31.21 30 SER B N 1
ATOM 2244 C CA . SER B 1 33 ? -14.881 -15.838 15.682 1.00 33.37 30 SER B CA 1
ATOM 2245 C C . SER B 1 33 ? -13.671 -16.600 15.159 1.00 34.71 30 SER B C 1
ATOM 2246 O O . SER B 1 33 ? -12.785 -16.014 14.531 1.00 35.31 30 SER B O 1
ATOM 2249 N N . ASN B 1 34 ? -13.637 -17.907 15.428 1.00 36.52 31 ASN B N 1
ATOM 2250 C CA . ASN B 1 34 ? -12.545 -18.787 14.999 1.00 38.17 31 ASN B CA 1
ATOM 2251 C C . ASN B 1 34 ? -11.171 -18.222 15.368 1.00 36.62 31 ASN B C 1
ATOM 2252 O O . ASN B 1 34 ? -10.256 -18.144 14.542 1.00 36.15 31 ASN B O 1
ATOM 2257 N N . LEU B 1 35 ? -11.032 -17.839 16.637 1.00 33.51 32 LEU B N 1
ATOM 2258 C CA . LEU B 1 35 ? -9.811 -17.196 17.105 1.00 32.19 32 LEU B CA 1
ATOM 2259 C C . LEU B 1 35 ? -8.614 -18.131 17.000 1.00 32.28 32 LEU B C 1
ATOM 2260 O O . LEU B 1 35 ? -8.710 -19.330 17.276 1.00 33.51 32 LEU B O 1
ATOM 2265 N N . SER B 1 36 ? -7.476 -17.567 16.604 1.00 31.61 33 SER B N 1
ATOM 2266 C CA . SER B 1 36 ? -6.222 -18.297 16.611 1.00 31.50 33 SER B CA 1
ATOM 2267 C C . SER B 1 36 ? -5.788 -18.592 18.045 1.00 30.44 33 SER B C 1
ATOM 2268 O O . SER B 1 36 ? -6.309 -18.036 19.018 1.00 30.67 33 SER B O 1
ATOM 2271 N N . GLU B 1 37 ? -4.805 -19.483 18.166 1.00 31.77 34 GLU B N 1
ATOM 2272 C CA . GLU B 1 37 ? -4.266 -19.812 19.479 1.00 32.58 34 GLU B CA 1
ATOM 2273 C C . GLU B 1 37 ? -3.626 -18.594 20.130 1.00 31.61 34 GLU B C 1
ATOM 2274 O O . GLU B 1 37 ? -3.794 -18.364 21.334 1.00 29.91 34 GLU B O 1
ATOM 2276 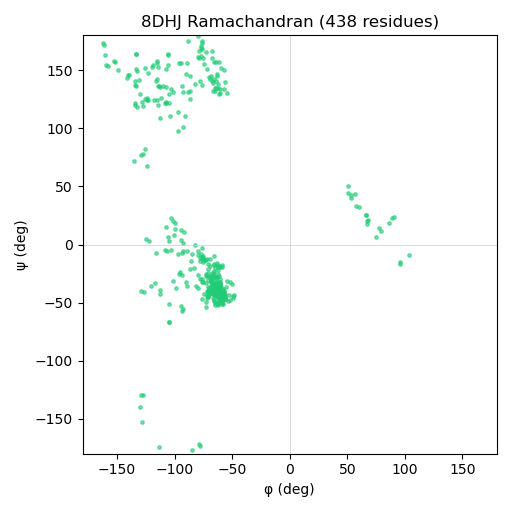N N . ASN B 1 38 ? -2.897 -17.795 19.347 1.00 32.19 35 ASN B N 1
ATOM 2277 C CA . ASN B 1 38 ? -2.268 -16.601 19.900 1.00 30.72 35 ASN B CA 1
ATOM 2278 C C . ASN B 1 38 ? -3.306 -15.567 20.320 1.00 29.68 35 ASN B C 1
ATOM 2279 O O . ASN B 1 38 ? -3.119 -14.867 21.322 1.00 28.08 35 ASN B O 1
ATOM 2284 N N . ASP B 1 39 ? -4.408 -15.456 19.574 1.00 29.95 36 ASP B N 1
ATOM 2285 C CA . ASP B 1 39 ? -5.437 -14.483 19.936 1.00 28.26 36 ASP B CA 1
ATOM 2286 C C . ASP B 1 39 ? -6.173 -14.906 21.201 1.00 26.02 36 ASP B C 1
ATOM 2287 O O . ASP B 1 39 ? -6.497 -14.062 22.049 1.00 24.40 36 ASP B O 1
ATOM 2292 N N . ILE B 1 40 ? -6.456 -16.205 21.339 1.00 25.92 37 ILE B N 1
ATOM 2293 C CA . ILE B 1 40 ? -7.019 -16.711 22.590 1.00 26.94 37 ILE B CA 1
ATOM 2294 C C . ILE B 1 40 ? -6.072 -16.411 23.739 1.00 28.24 37 ILE B C 1
ATOM 2295 O O . ILE B 1 40 ? -6.487 -15.991 24.826 1.00 28.72 37 ILE B O 1
ATOM 2300 N N . LYS B 1 41 ? -4.779 -16.610 23.502 1.00 27.67 38 LYS B N 1
ATOM 2301 C CA . LYS B 1 41 ? -3.771 -16.329 24.510 1.00 27.72 38 LYS B CA 1
ATOM 2302 C C . LYS B 1 41 ? -3.756 -14.851 24.888 1.00 27.54 38 LYS B C 1
ATOM 2303 O O . LYS B 1 41 ? -3.602 -14.506 26.067 1.00 27.77 38 LYS B O 1
ATOM 2309 N N . ILE B 1 42 ? -3.915 -13.965 23.900 1.00 25.64 39 ILE B N 1
ATOM 2310 C CA . ILE B 1 42 ? -3.886 -12.526 24.167 1.00 25.13 39 ILE B CA 1
ATOM 2311 C C . ILE B 1 42 ? -5.030 -12.134 25.092 1.00 25.19 39 ILE B C 1
ATOM 2312 O O . ILE B 1 42 ? -4.842 -11.389 26.063 1.00 24.73 39 ILE B O 1
ATOM 2317 N N . LEU B 1 43 ? -6.234 -12.638 24.805 1.00 24.20 40 LEU B N 1
ATOM 2318 C CA . LEU B 1 43 ? -7.388 -12.295 25.628 1.00 24.12 40 LEU B CA 1
ATOM 2319 C C . LEU B 1 43 ? -7.234 -12.831 27.043 1.00 24.96 40 LEU B C 1
ATOM 2320 O O . LEU B 1 43 ? -7.651 -12.178 28.005 1.00 24.59 40 LEU B O 1
ATOM 2325 N N . LYS B 1 44 ? -6.614 -14.002 27.190 1.00 26.68 41 LYS B N 1
ATOM 2326 C CA . LYS B 1 44 ? -6.343 -14.532 28.521 1.00 28.86 41 LYS B CA 1
ATOM 2327 C C . LYS B 1 44 ? -5.313 -13.682 29.256 1.00 29.81 41 LYS B C 1
ATOM 2328 O O . LYS B 1 44 ? -5.444 -13.445 30.461 1.00 29.77 41 LYS B O 1
ATOM 2334 N N . GLU B 1 45 ? -4.286 -13.211 28.546 1.00 31.47 42 GLU B N 1
ATOM 2335 C CA . GLU B 1 45 ? -3.263 -12.377 29.170 1.00 32.45 42 GLU B CA 1
ATOM 2336 C C . GLU B 1 45 ? -3.842 -11.062 29.671 1.00 30.18 42 GLU B C 1
ATOM 2337 O O . GLU B 1 45 ? -3.382 -10.527 30.687 1.00 30.97 42 GLU B O 1
ATOM 2343 N N . LEU B 1 46 ? -4.848 -10.532 28.975 1.00 25.36 43 LEU B N 1
ATOM 2344 C CA . LEU B 1 46 ? -5.530 -9.305 29.375 1.00 22.44 43 LEU B CA 1
ATOM 2345 C C . LEU B 1 46 ? -6.504 -9.514 30.529 1.00 21.76 43 LEU B C 1
ATOM 2346 O O . LEU B 1 46 ? -7.100 -8.535 30.992 1.00 21.83 43 LEU B O 1
ATOM 2351 N N . ASN B 1 47 ? -6.676 -10.755 30.998 1.00 22.91 44 ASN B N 1
ATOM 2352 C CA . ASN B 1 47 ? -7.491 -11.080 32.172 1.00 23.84 44 ASN B CA 1
ATOM 2353 C C . ASN B 1 47 ? -8.979 -10.804 31.974 1.00 20.15 44 ASN B C 1
ATOM 2354 O O . ASN B 1 47 ? -9.709 -10.600 32.945 1.00 20.22 44 ASN B O 1
ATOM 2359 N N . ILE B 1 48 ? -9.454 -10.821 30.725 1.00 20.69 45 ILE B N 1
ATOM 2360 C CA . ILE B 1 48 ? -10.839 -10.454 30.448 1.00 19.72 45 ILE B CA 1
ATOM 2361 C C . ILE B 1 48 ? -11.791 -11.441 31.112 1.00 18.39 45 ILE B C 1
ATOM 2362 O O . ILE B 1 48 ? -11.590 -12.662 31.067 1.00 19.44 45 ILE B O 1
ATOM 2367 N N . LYS B 1 49 ? -12.826 -10.906 31.759 1.00 16.87 46 LYS B N 1
ATOM 2368 C CA . LYS B 1 49 ? -13.809 -11.719 32.462 1.00 18.38 46 LYS B CA 1
ATOM 2369 C C . LYS B 1 49 ? -15.101 -11.897 31.685 1.00 17.96 46 LYS B C 1
ATOM 2370 O O . LYS B 1 49 ? -15.748 -12.945 31.808 1.00 18.88 46 LYS B O 1
ATOM 2376 N N . TYR B 1 50 ? -15.491 -10.899 30.888 1.00 18.58 47 TYR B N 1
ATOM 2377 C CA . TYR B 1 50 ? -16.711 -10.965 30.106 1.00 18.09 47 TYR B CA 1
ATOM 2378 C C . TYR B 1 50 ? -16.421 -10.482 28.699 1.00 17.09 47 TYR B C 1
ATOM 2379 O O . TYR B 1 50 ? -15.712 -9.490 28.509 1.00 18.40 47 TYR B O 1
ATOM 2388 N N . ILE B 1 51 ? -16.971 -11.187 27.715 1.00 15.26 48 ILE B N 1
ATOM 2389 C CA . ILE B 1 51 ? -17.002 -10.726 26.333 1.00 15.72 48 ILE B CA 1
ATOM 2390 C C . ILE B 1 51 ? -18.459 -10.486 25.976 1.00 14.81 48 ILE B C 1
ATOM 2391 O O . ILE B 1 51 ? -19.285 -11.408 26.038 1.00 16.49 48 ILE B O 1
ATOM 2396 N N . PHE B 1 52 ? -18.775 -9.240 25.614 1.00 15.23 49 PHE B N 1
ATOM 2397 C CA . PHE B 1 52 ? -20.138 -8.815 25.330 1.00 16.16 49 PHE B CA 1
ATOM 2398 C C . PHE B 1 52 ? -20.294 -8.612 23.829 1.00 17.66 49 PHE B C 1
ATOM 2399 O O . PHE B 1 52 ? -19.588 -7.790 23.236 1.00 17.66 49 PHE B O 1
ATOM 2407 N N . ASP B 1 53 ? -21.234 -9.344 23.241 1.00 17.20 50 ASP B N 1
ATOM 2408 C CA . ASP B 1 53 ? -21.441 -9.448 21.803 1.00 18.28 50 ASP B CA 1
ATOM 2409 C C . ASP B 1 53 ? -22.762 -8.769 21.448 1.00 18.12 50 ASP B C 1
ATOM 2410 O O . ASP B 1 53 ? -23.803 -9.084 22.037 1.00 18.16 50 ASP B O 1
ATOM 2415 N N . TYR B 1 54 ? -22.720 -7.823 20.500 1.00 17.59 51 TYR B N 1
ATOM 2416 C CA . TYR B 1 54 ? -23.901 -7.085 20.070 1.00 16.64 51 TYR B CA 1
ATOM 2417 C C . TYR B 1 54 ? -24.576 -7.689 18.846 1.00 19.14 51 TYR B C 1
ATOM 2418 O O . TYR B 1 54 ? -25.538 -7.110 18.339 1.00 20.62 51 TYR B O 1
ATOM 2427 N N . ARG B 1 55 ? -24.099 -8.821 18.349 1.00 20.41 52 ARG B N 1
ATOM 2428 C CA . ARG B 1 55 ? -24.539 -9.285 17.041 1.00 22.05 52 ARG B CA 1
ATOM 2429 C C . ARG B 1 55 ? -25.913 -9.954 17.093 1.00 23.99 52 ARG B C 1
ATOM 2430 O O . ARG B 1 55 ? -26.399 -10.383 18.141 1.00 23.50 52 ARG B O 1
ATOM 2438 N N . SER B 1 56 ? -26.542 -10.030 15.922 1.00 25.08 53 SER B N 1
ATOM 2439 C CA . SER B 1 56 ? -27.852 -10.645 15.804 1.00 27.66 53 SER B CA 1
ATOM 2440 C C . SER B 1 56 ? -27.732 -12.165 15.849 1.00 29.72 53 SER B C 1
ATOM 2441 O O . SER B 1 56 ? -26.643 -12.734 15.738 1.00 29.63 53 SER B O 1
ATOM 2444 N N . ASP B 1 57 ? -28.886 -12.824 15.999 1.00 32.44 54 ASP B N 1
ATOM 2445 C CA . ASP B 1 57 ? -28.918 -14.285 15.993 1.00 34.82 54 ASP B CA 1
ATOM 2446 C C . ASP B 1 57 ? -28.345 -14.847 14.700 1.00 35.92 54 ASP B C 1
ATOM 2447 O O . ASP B 1 57 ? -27.617 -15.847 14.721 1.00 36.14 54 ASP B O 1
ATOM 2452 N N . GLU B 1 58 ? -28.668 -14.224 13.562 1.00 35.80 55 GLU B N 1
ATOM 2453 C CA . GLU B 1 58 ? -28.187 -14.731 12.280 1.00 38.16 55 GLU B CA 1
ATOM 2454 C C . GLU B 1 58 ? -26.682 -14.552 12.134 1.00 35.60 55 GLU B C 1
ATOM 2455 O O . GLU B 1 58 ? -25.994 -15.450 11.638 1.00 36.55 55 GLU B O 1
ATOM 2461 N N . GLU B 1 59 ? -26.153 -13.396 12.543 1.00 34.28 56 GLU B N 1
ATOM 2462 C CA . GLU B 1 59 ? -24.706 -13.211 12.511 1.00 32.80 56 GLU B CA 1
ATOM 2463 C C . GLU B 1 59 ? -24.012 -14.235 13.393 1.00 33.20 56 GLU B C 1
ATOM 2464 O O . GLU B 1 59 ? -22.961 -14.771 13.026 1.00 34.06 56 GLU B O 1
ATOM 2470 N N . ALA B 1 60 ? -24.584 -14.514 14.567 1.00 33.09 57 ALA B N 1
ATOM 2471 C CA . ALA B 1 60 ? -23.944 -15.431 15.502 1.00 33.25 57 ALA B CA 1
ATOM 2472 C C . ALA B 1 60 ? -24.042 -16.876 15.032 1.00 35.16 57 ALA B C 1
ATOM 2473 O O . ALA B 1 60 ? -23.129 -17.667 15.288 1.00 35.93 57 ALA B O 1
ATOM 2475 N N . ARG B 1 61 ? -25.132 -17.239 14.351 1.00 37.28 58 ARG B N 1
ATOM 2476 C CA . ARG B 1 61 ? -25.239 -18.582 13.788 1.00 39.50 58 ARG B CA 1
ATOM 2477 C C . ARG B 1 61 ? -24.209 -18.799 12.686 1.00 39.04 58 ARG B C 1
ATOM 2478 O O . ARG B 1 61 ? -23.634 -19.889 12.571 1.00 40.44 58 ARG B O 1
ATOM 2486 N N . LYS B 1 62 ? -23.963 -17.773 11.869 1.00 39.99 59 LYS B N 1
ATOM 2487 C CA . LYS B 1 62 ? -23.022 -17.890 10.759 1.00 40.05 59 LYS B CA 1
ATOM 2488 C C . LYS B 1 62 ? -21.574 -17.879 11.232 1.00 40.14 59 LYS B C 1
ATOM 2489 O O . LYS B 1 62 ? -20.754 -18.660 10.736 1.00 41.07 59 LYS B O 1
ATOM 2491 N N . HIS B 1 63 ? -21.236 -17.002 12.176 1.00 39.23 60 HIS B N 1
ATOM 2492 C CA . HIS B 1 63 ? -19.885 -16.909 12.731 1.00 37.03 60 HIS B CA 1
ATOM 2493 C C . HIS B 1 63 ? -19.967 -16.991 14.249 1.00 33.51 60 HIS B C 1
ATOM 2494 O O . HIS B 1 63 ? -19.870 -15.969 14.942 1.00 32.88 60 HIS B O 1
ATOM 2501 N N . PRO B 1 64 ? -20.140 -18.192 14.801 1.00 33.35 61 PRO B N 1
ATOM 2502 C CA . PRO B 1 64 ? -20.179 -18.336 16.262 1.00 32.25 61 PRO B CA 1
ATOM 2503 C C . PRO B 1 64 ? -18.921 -17.784 16.914 1.00 30.61 61 PRO B C 1
ATOM 2504 O O . PRO B 1 64 ? -17.809 -17.942 16.406 1.00 32.63 61 PRO B O 1
ATOM 2508 N N . SER B 1 65 ? -19.111 -17.119 18.048 1.00 28.68 62 SER B N 1
ATOM 2509 C CA . SER B 1 65 ? -17.979 -16.616 18.801 1.00 27.83 62 SER B CA 1
ATOM 2510 C C . SER B 1 65 ? -17.199 -17.764 19.426 1.00 28.27 62 SER B C 1
ATOM 2511 O O . SER B 1 65 ? -17.766 -18.773 19.856 1.00 28.45 62 SER B O 1
ATOM 2514 N N . THR B 1 66 ? -15.882 -17.592 19.478 1.00 27.93 63 THR B N 1
ATOM 2515 C CA . THR B 1 66 ? -15.041 -18.506 20.232 1.00 28.44 63 THR B CA 1
ATOM 2516 C C . THR B 1 66 ? -15.413 -18.448 21.709 1.00 27.03 63 THR B C 1
ATOM 2517 O O . THR B 1 66 ? -15.683 -17.374 22.259 1.00 28.14 63 THR B O 1
ATOM 2521 N N . ILE B 1 67 ? -15.464 -19.618 22.343 1.00 27.33 64 ILE B N 1
ATOM 2522 C CA . ILE B 1 67 ? -15.720 -19.736 23.774 1.00 25.73 64 ILE B CA 1
ATOM 2523 C C . ILE B 1 67 ? -14.399 -20.071 24.451 1.00 26.33 64 ILE B C 1
ATOM 2524 O O . ILE B 1 67 ? -13.767 -21.085 24.126 1.00 26.70 64 ILE B O 1
ATOM 2529 N N . ILE B 1 68 ? -13.984 -19.221 25.386 1.00 28.60 65 ILE B N 1
ATOM 2530 C CA . ILE B 1 68 ? -12.704 -19.351 26.069 1.00 29.36 65 ILE B CA 1
ATOM 2531 C C . ILE B 1 68 ? -12.958 -19.740 27.517 1.00 28.84 65 ILE B C 1
ATOM 2532 O O . ILE B 1 68 ? -13.857 -19.194 28.168 1.00 29.52 65 ILE B O 1
ATOM 2537 N N . SER B 1 69 ? -12.167 -20.690 28.019 1.00 31.07 66 SER B N 1
ATOM 2538 C CA . SER B 1 69 ? -12.323 -21.135 29.396 1.00 34.30 66 SER B CA 1
ATOM 2539 C C . SER B 1 69 ? -12.179 -19.963 30.361 1.00 33.16 66 SER B C 1
ATOM 2540 O O . SER B 1 69 ? -11.269 -19.137 30.230 1.00 33.41 66 SER B O 1
ATOM 2543 N N . ASN B 1 70 ? -13.106 -19.882 31.314 1.00 31.97 67 ASN B N 1
ATOM 2544 C CA . ASN B 1 70 ? -13.113 -18.881 32.377 1.00 31.12 67 ASN B CA 1
ATOM 2545 C C . ASN B 1 70 ? -13.361 -17.459 31.882 1.00 27.82 67 ASN B C 1
ATOM 2546 O O . ASN B 1 70 ? -13.067 -16.498 32.599 1.00 28.55 67 ASN B O 1
ATOM 2551 N N . ILE B 1 71 ? -13.894 -17.296 30.674 1.00 25.16 68 ILE B N 1
ATOM 2552 C CA . ILE B 1 71 ? -14.366 -16.002 30.181 1.00 23.60 68 ILE B CA 1
ATOM 2553 C C . ILE B 1 71 ? -15.822 -16.178 29.781 1.00 23.66 68 ILE B C 1
ATOM 2554 O O . ILE B 1 71 ? -16.141 -17.049 28.962 1.00 25.62 68 ILE B O 1
ATOM 2559 N N . LYS B 1 72 ? -16.701 -15.358 30.350 1.00 22.91 69 LYS B N 1
ATOM 2560 C CA . LYS B 1 72 ? -18.133 -15.491 30.113 1.00 23.05 69 LYS B CA 1
ATOM 2561 C C . LYS B 1 72 ? -18.538 -14.728 28.859 1.00 22.70 69 LYS B C 1
ATOM 2562 O O . LYS B 1 72 ? -18.279 -13.528 28.744 1.00 21.99 69 LYS B O 1
ATOM 2568 N N . ASN B 1 73 ? -19.182 -15.429 27.930 1.00 22.71 70 ASN B N 1
ATOM 2569 C CA . ASN B 1 73 ? -19.747 -14.818 26.736 1.00 21.41 70 ASN B CA 1
ATOM 2570 C C . ASN B 1 73 ? -21.199 -14.448 26.988 1.00 22.26 70 ASN B C 1
ATOM 2571 O O . ASN B 1 73 ? -21.982 -15.275 27.470 1.00 22.70 70 ASN B O 1
ATOM 2576 N N . ILE B 1 74 ? -21.557 -13.209 26.648 1.00 21.98 71 ILE B N 1
ATOM 2577 C CA . ILE B 1 74 ? -22.940 -12.754 26.657 1.00 22.30 71 ILE B CA 1
ATOM 2578 C C . ILE B 1 74 ? -23.217 -12.084 25.322 1.00 21.89 71 ILE B C 1
ATOM 2579 O O . ILE B 1 74 ? -22.444 -11.223 24.887 1.00 23.64 71 ILE B O 1
ATOM 2584 N N . ARG B 1 75 ? -24.310 -12.479 24.669 1.00 21.45 72 ARG B N 1
ATOM 2585 C CA . ARG B 1 75 ? -24.734 -11.833 23.435 1.00 21.28 72 ARG B CA 1
ATOM 2586 C C . ARG B 1 75 ? -26.178 -11.377 23.554 1.00 21.37 72 ARG B C 1
ATOM 2587 O O . ARG B 1 75 ? -27.068 -12.180 23.855 1.00 22.47 72 ARG B O 1
ATOM 2595 N N . ILE B 1 76 ? -26.405 -10.090 23.303 1.00 19.35 73 ILE B N 1
ATOM 2596 C CA . ILE B 1 76 ? -27.747 -9.533 23.161 1.00 21.17 73 ILE B CA 1
ATOM 2597 C C . ILE B 1 76 ? -27.734 -8.637 21.929 1.00 20.20 73 ILE B C 1
ATOM 2598 O O . ILE B 1 76 ? -26.932 -7.696 21.866 1.00 20.61 73 ILE B O 1
ATOM 2603 N N . PRO B 1 77 ? -28.572 -8.889 20.929 1.00 19.91 74 PRO B N 1
ATOM 2604 C CA . PRO B 1 77 ? -28.524 -8.065 19.714 1.00 20.82 74 PRO B CA 1
ATOM 2605 C C . PRO B 1 77 ? -28.809 -6.607 20.041 1.00 21.06 74 PRO B C 1
ATOM 2606 O O . PRO B 1 77 ? -29.774 -6.287 20.739 1.00 22.04 74 PRO B O 1
ATOM 2610 N N . ALA B 1 78 ? -27.943 -5.723 19.541 1.00 20.98 75 ALA B N 1
ATOM 2611 C CA . ALA B 1 78 ? -28.120 -4.292 19.742 1.00 21.69 75 ALA B CA 1
ATOM 2612 C C . ALA B 1 78 ? -29.087 -3.674 18.745 1.00 23.43 75 ALA B C 1
ATOM 2613 O O . ALA B 1 78 ? -29.639 -2.607 19.022 1.00 22.22 75 ALA B O 1
ATOM 2615 N N . MET B 1 79 ? -29.323 -4.325 17.611 1.00 26.84 76 MET B N 1
ATOM 2616 C CA . MET B 1 79 ? -30.291 -3.864 16.629 1.00 32.76 76 MET B CA 1
ATOM 2617 C C . MET B 1 79 ? -31.438 -4.862 16.515 1.00 36.33 76 MET B C 1
ATOM 2618 O O . MET B 1 79 ? -31.295 -6.047 16.828 1.00 35.42 76 MET B O 1
ATOM 2623 N N . ARG B 1 80 ? -32.582 -4.361 16.057 1.00 40.91 77 ARG B N 1
ATOM 2624 C CA . ARG B 1 80 ? -33.777 -5.176 15.827 1.00 45.10 77 ARG B CA 1
ATOM 2625 C C . ARG B 1 80 ? -33.494 -6.448 15.029 1.00 45.57 77 ARG B C 1
ATOM 2626 O O . ARG B 1 80 ? -33.001 -6.390 13.904 1.00 45.99 77 ARG B O 1
ATOM 2634 N N . ILE B 1 92 ? -21.093 -5.339 -1.288 1.00 47.88 89 ILE B N 1
ATOM 2635 C CA . ILE B 1 92 ? -20.347 -4.097 -1.111 1.00 47.56 89 ILE B CA 1
ATOM 2636 C C . ILE B 1 92 ? -20.455 -3.214 -2.352 1.00 45.29 89 ILE B C 1
ATOM 2637 O O . ILE B 1 92 ? -20.614 -1.998 -2.246 1.00 44.02 89 ILE B O 1
ATOM 2642 N N . GLU B 1 93 ? -20.379 -3.838 -3.531 1.00 43.92 90 GLU B N 1
ATOM 2643 C CA . GLU B 1 93 ? -20.484 -3.081 -4.774 1.00 42.93 90 GLU B CA 1
ATOM 2644 C C . GLU B 1 93 ? -21.852 -2.425 -4.907 1.00 42.28 90 GLU B C 1
ATOM 2645 O O . GLU B 1 93 ? -21.954 -1.269 -5.335 1.00 41.20 90 GLU B O 1
ATOM 2647 N N . ASP B 1 94 ? -22.916 -3.145 -4.541 1.00 42.11 91 ASP B N 1
ATOM 2648 C CA . ASP B 1 94 ? -24.255 -2.569 -4.614 1.00 41.80 91 ASP B CA 1
ATOM 2649 C C . ASP B 1 94 ? -24.423 -1.428 -3.617 1.00 41.09 91 ASP B C 1
ATOM 2650 O O . ASP B 1 94 ? -25.067 -0.417 -3.926 1.00 41.56 91 ASP B O 1
ATOM 2652 N N . MET B 1 95 ? -23.854 -1.572 -2.416 1.00 39.03 92 MET B N 1
ATOM 2653 C CA . MET B 1 95 ? -23.938 -0.503 -1.425 1.00 36.56 92 MET B CA 1
ATOM 2654 C C . MET B 1 95 ? -23.259 0.766 -1.924 1.00 32.89 92 MET B C 1
ATOM 2655 O O . MET B 1 95 ? -23.744 1.877 -1.678 1.00 31.03 92 MET B O 1
ATOM 2660 N N . ILE B 1 96 ? -22.135 0.622 -2.629 1.00 31.34 93 ILE B N 1
ATOM 2661 C CA . ILE B 1 96 ? -21.360 1.791 -3.035 1.00 32.07 93 ILE B CA 1
ATOM 2662 C C . ILE B 1 96 ? -22.148 2.647 -4.021 1.00 33.67 93 ILE B C 1
ATOM 2663 O O . ILE B 1 96 ? -22.242 3.870 -3.872 1.00 32.99 93 ILE B O 1
ATOM 2668 N N . ASP B 1 97 ? -22.738 2.015 -5.037 1.00 36.63 94 ASP B N 1
ATOM 2669 C CA . ASP B 1 97 ? -23.387 2.782 -6.096 1.00 39.54 94 ASP B CA 1
ATOM 2670 C C . ASP B 1 97 ? -24.609 3.540 -5.582 1.00 39.34 94 ASP B C 1
ATOM 2671 O O . ASP B 1 97 ? -24.865 4.672 -6.008 1.00 40.65 94 ASP B O 1
ATOM 2676 N N . GLY B 1 98 ? -25.369 2.944 -4.667 1.00 37.00 95 GLY B N 1
ATOM 2677 C CA . GLY B 1 98 ? -26.598 3.566 -4.208 1.00 35.13 95 GLY B CA 1
ATOM 2678 C C . GLY B 1 98 ? -26.487 4.223 -2.847 1.00 32.84 95 GLY B C 1
ATOM 2679 O O . GLY B 1 98 ? -27.500 4.425 -2.171 1.00 33.11 95 GLY B O 1
ATOM 2680 N N . LEU B 1 99 ? -25.257 4.582 -2.460 1.00 30.19 96 LEU B N 1
ATOM 2681 C CA . LEU B 1 99 ? -24.960 5.036 -1.100 1.00 27.71 96 LEU B CA 1
ATOM 2682 C C . LEU B 1 99 ? -25.926 6.108 -0.604 1.00 27.18 96 LEU B C 1
ATOM 2683 O O . LEU B 1 99 ? -26.392 6.050 0.541 1.00 25.34 96 LEU B O 1
ATOM 2688 N N . PHE B 1 100 ? -26.243 7.095 -1.442 1.00 29.41 97 PHE B N 1
ATOM 2689 C CA . PHE B 1 100 ? -27.004 8.254 -0.988 1.00 31.85 97 PHE B CA 1
ATOM 2690 C C . PHE B 1 100 ? -28.444 8.273 -1.493 1.00 34.44 97 PHE B C 1
ATOM 2691 O O . PHE B 1 100 ? -29.116 9.305 -1.400 1.00 34.67 97 PHE B O 1
ATOM 2699 N N . GLU B 1 101 ? -28.945 7.154 -2.000 1.00 37.57 98 GLU B N 1
ATOM 2700 C CA . GLU B 1 101 ? -30.342 7.123 -2.402 1.00 41.26 98 GLU B CA 1
ATOM 2701 C C . GLU B 1 101 ? -31.245 7.003 -1.175 1.00 39.64 98 GLU B C 1
ATOM 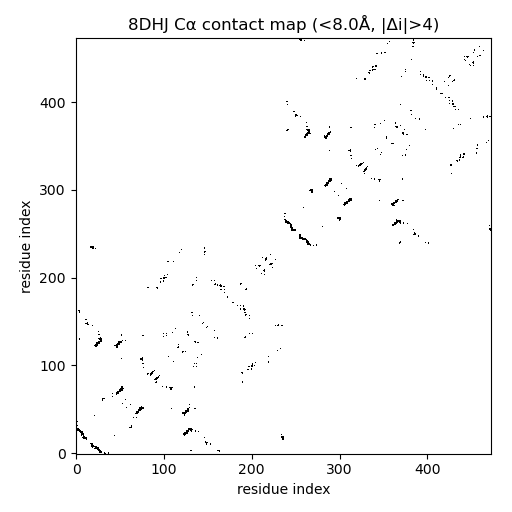2702 O O . GLU B 1 101 ? -30.785 6.769 -0.055 1.00 38.21 98 GLU B O 1
ATOM 2708 N N . LYS B 1 102 ? -32.551 7.188 -1.398 1.00 39.02 99 LYS B N 1
ATOM 2709 C CA . LYS B 1 102 ? -33.514 7.130 -0.299 1.00 38.89 99 LYS B CA 1
ATOM 2710 C C . LYS B 1 102 ? -33.370 5.839 0.498 1.00 39.32 99 LYS B C 1
ATOM 2711 O O . LYS B 1 102 ? -33.382 5.852 1.735 1.00 39.50 99 LYS B O 1
ATOM 2713 N N . ASP B 1 103 ? -33.206 4.719 -0.198 1.00 40.71 100 ASP B N 1
ATOM 2714 C CA . ASP B 1 103 ? -33.017 3.412 0.411 1.00 41.87 100 ASP B CA 1
ATOM 2715 C C . ASP B 1 103 ? -31.547 3.063 0.609 1.00 38.24 100 ASP B C 1
ATOM 2716 O O . ASP B 1 103 ? -31.233 1.915 0.938 1.00 37.96 100 ASP B O 1
ATOM 2721 N N . GLY B 1 104 ? -30.645 4.023 0.421 1.00 34.10 101 GLY B N 1
ATOM 2722 C CA . GLY B 1 104 ? -29.235 3.717 0.345 1.00 29.96 101 GLY B CA 1
ATOM 2723 C C . GLY B 1 104 ? -28.585 3.416 1.685 1.00 26.13 101 GLY B C 1
ATOM 2724 O O . GLY B 1 104 ? -29.187 3.530 2.752 1.00 25.10 101 GLY B O 1
ATOM 2725 N N . ALA B 1 105 ? -27.308 3.032 1.601 1.00 23.36 102 ALA B N 1
ATOM 2726 C CA . ALA B 1 105 ? -26.571 2.602 2.783 1.00 20.80 102 ALA B CA 1
ATOM 2727 C C . ALA B 1 105 ? -26.391 3.728 3.791 1.00 19.65 102 ALA B C 1
ATOM 2728 O O . ALA B 1 105 ? -26.345 3.468 4.997 1.00 19.54 102 ALA B O 1
ATOM 2730 N N . PHE B 1 106 ? -26.282 4.979 3.333 1.00 17.56 103 PHE B N 1
ATOM 2731 C CA . PHE B 1 106 ? -26.114 6.075 4.285 1.00 17.63 103 PHE B CA 1
ATOM 2732 C C . PHE B 1 106 ? -27.349 6.239 5.165 1.00 17.53 103 PHE B C 1
ATOM 2733 O O . PHE B 1 106 ? -27.244 6.297 6.394 1.00 17.22 103 PHE B O 1
ATOM 2741 N N . ASN B 1 107 ? -28.531 6.340 4.549 1.00 18.78 104 ASN B N 1
ATOM 2742 C CA . ASN B 1 107 ? -29.748 6.523 5.332 1.00 20.35 104 ASN B CA 1
ATOM 2743 C C . ASN B 1 107 ? -30.001 5.339 6.252 1.00 19.81 104 ASN B C 1
ATOM 2744 O O . ASN B 1 107 ? -30.409 5.519 7.406 1.00 19.52 104 ASN B O 1
ATOM 2749 N N . MET B 1 108 ? -29.764 4.120 5.765 1.00 18.83 105 MET B N 1
ATOM 2750 C CA . MET B 1 108 ? -30.040 2.945 6.585 1.00 21.49 105 MET B CA 1
ATOM 2751 C C . MET B 1 108 ? -29.161 2.921 7.826 1.00 18.78 105 MET B C 1
ATOM 2752 O O . MET B 1 108 ? -29.643 2.659 8.933 1.00 18.35 105 MET B O 1
ATOM 2757 N N . LEU B 1 109 ? -27.867 3.206 7.664 1.00 17.02 106 LEU B N 1
ATOM 2758 C CA . LEU B 1 109 ? -26.975 3.222 8.819 1.00 16.20 106 LEU B CA 1
ATOM 2759 C C . LEU B 1 109 ? -27.258 4.418 9.718 1.00 14.43 106 LEU B C 1
ATOM 2760 O O . LEU B 1 109 ? -27.298 4.281 10.947 1.00 14.68 106 LEU B O 1
ATOM 2765 N N . ASN B 1 110 ? -27.447 5.602 9.128 1.00 14.13 107 ASN B N 1
ATOM 2766 C CA A ASN B 1 110 ? -27.757 6.776 9.936 0.48 14.12 107 ASN B CA 1
ATOM 2767 C CA B ASN B 1 110 ? -27.761 6.779 9.931 0.52 14.23 107 ASN B CA 1
ATOM 2768 C C . ASN B 1 110 ? -29.018 6.556 10.766 1.00 14.65 107 ASN B C 1
ATOM 2769 O O . ASN B 1 110 ? -29.057 6.897 11.960 1.00 14.49 107 ASN B O 1
ATOM 2778 N N . ASN B 1 111 ? -30.056 5.982 10.156 1.00 16.90 108 ASN B N 1
ATOM 2779 C CA . ASN B 1 111 ? -31.287 5.718 10.891 1.00 18.39 108 ASN B CA 1
ATOM 2780 C C . ASN B 1 111 ? -31.060 4.708 12.007 1.00 17.77 108 ASN B C 1
ATOM 2781 O O . ASN B 1 111 ? -31.697 4.792 13.063 1.00 18.77 108 ASN B O 1
ATOM 2786 N N . SER B 1 112 ? -30.159 3.749 11.802 1.00 15.72 109 SER B N 1
ATOM 2787 C CA A SER B 1 112 ? -29.867 2.802 12.872 0.35 16.37 109 SER B CA 1
ATOM 2788 C CA B SER B 1 112 ? -29.858 2.801 12.870 0.65 16.35 109 SER B CA 1
ATOM 2789 C C . SER B 1 112 ? -29.240 3.503 14.072 1.00 16.09 109 SER B C 1
ATOM 2790 O O . SER B 1 112 ? -29.567 3.188 15.222 1.00 17.73 109 SER B O 1
ATOM 2795 N N . TYR B 1 113 ? -28.339 4.460 13.825 1.00 13.70 110 TYR B N 1
ATOM 2796 C CA . TYR B 1 113 ? -27.734 5.208 14.925 1.00 14.27 110 TYR B CA 1
ATOM 2797 C C . TYR B 1 113 ? -28.778 6.002 15.702 1.00 14.02 110 TYR B C 1
ATOM 2798 O O . TYR B 1 113 ? -28.640 6.185 16.917 1.00 15.28 110 TYR B O 1
ATOM 2807 N N . TYR B 1 114 ? -29.819 6.491 15.021 1.00 13.36 111 TYR B N 1
ATOM 2808 C CA . TYR B 1 114 ? -30.860 7.246 15.708 1.00 14.94 111 TYR B CA 1
ATOM 2809 C C . TYR B 1 114 ? -31.594 6.384 16.719 1.00 16.59 111 TYR B C 1
ATOM 2810 O O . TYR B 1 114 ? -32.080 6.899 17.731 1.00 16.77 111 TYR B O 1
ATOM 2819 N N . ASN B 1 115 ? -31.661 5.079 16.486 1.00 17.07 112 ASN B N 1
ATOM 2820 C CA . ASN B 1 115 ? -32.388 4.208 17.394 1.00 19.88 112 ASN B CA 1
ATOM 2821 C C . ASN B 1 115 ? -31.492 3.532 18.428 1.00 18.99 112 ASN B C 1
ATOM 2822 O O . ASN B 1 115 ? -31.975 3.205 19.520 1.00 22.63 112 ASN B O 1
ATOM 2827 N N . LEU B 1 116 ? -30.204 3.350 18.127 1.00 12.45 113 LEU B N 1
ATOM 2828 C CA . LEU B 1 116 ? -29.300 2.580 18.987 1.00 10.51 113 LEU B CA 1
ATOM 2829 C C . LEU B 1 116 ? -29.278 2.992 20.457 1.00 10.44 113 LEU B C 1
ATOM 2830 O O . LEU B 1 116 ? -29.335 2.100 21.316 1.00 11.95 113 LEU B O 1
ATOM 2835 N N . PRO B 1 117 ? -29.160 4.274 20.827 1.00 10.39 114 PRO B N 1
ATOM 2836 C CA . PRO B 1 117 ? -28.855 4.593 22.230 1.00 10.64 114 PRO B CA 1
ATOM 2837 C C . PRO B 1 117 ? -30.023 4.498 23.191 1.00 9.88 114 PRO B C 1
ATOM 2838 O O . PRO B 1 117 ? -29.789 4.537 24.406 1.00 11.33 114 PRO B O 1
ATOM 2842 N N . ILE B 1 118 ? -31.251 4.369 22.709 1.00 11.20 115 ILE B N 1
ATOM 2843 C CA . ILE B 1 118 ? -32.444 4.506 23.538 1.00 10.99 115 ILE B CA 1
ATOM 2844 C C . ILE B 1 118 ? -33.175 3.172 23.611 1.00 13.03 115 ILE B C 1
ATOM 2845 O O . ILE B 1 118 ? -33.363 2.491 22.590 1.00 13.18 115 ILE B O 1
ATOM 2850 N N . ASN B 1 119 ? -33.613 2.814 24.823 1.00 12.14 116 ASN B N 1
ATOM 2851 C CA . ASN B 1 119 ? -34.421 1.610 25.056 1.00 12.57 116 ASN B CA 1
ATOM 2852 C C . ASN B 1 119 ? -33.760 0.359 24.489 1.00 13.38 116 ASN B C 1
ATOM 2853 O O . ASN B 1 119 ? -34.409 -0.494 23.876 1.00 15.05 116 ASN B O 1
ATOM 2858 N N . ASN B 1 120 ? -32.452 0.239 24.698 1.00 12.79 117 ASN B N 1
ATOM 2859 C CA . ASN B 1 120 ? -31.700 -0.830 24.066 1.00 11.08 117 ASN B CA 1
ATOM 2860 C C . ASN B 1 120 ? -31.390 -1.920 25.082 1.00 12.01 117 ASN B C 1
ATOM 2861 O O . ASN B 1 120 ? -30.565 -1.699 25.980 1.00 13.64 117 ASN B O 1
ATOM 2866 N N . PRO B 1 121 ? -31.987 -3.109 24.968 1.00 13.61 118 PRO B N 1
ATOM 2867 C CA . PRO B 1 121 ? -31.722 -4.152 25.966 1.00 15.67 118 PRO B CA 1
ATOM 2868 C C . PRO B 1 121 ? -30.272 -4.567 26.006 1.00 14.27 118 PRO B C 1
ATOM 2869 O O . PRO B 1 121 ? -29.784 -5.011 27.052 1.00 16.26 118 PRO B O 1
ATOM 2873 N N . SER B 1 122 ? -29.559 -4.419 24.892 1.00 14.69 119 SER B N 1
ATOM 2874 C CA . SER B 1 122 ? -28.167 -4.848 24.848 1.00 14.09 119 SER B CA 1
ATOM 2875 C C . SER B 1 122 ? -27.288 -3.894 25.650 1.00 11.70 119 SER B C 1
ATOM 2876 O O . SER B 1 122 ? -26.549 -4.320 26.545 1.00 12.91 119 SER B O 1
ATOM 2879 N N . TYR B 1 123 ? -27.361 -2.590 25.352 1.00 9.98 120 TYR B N 1
ATOM 2880 C CA . TYR B 1 123 ? -26.599 -1.625 26.139 1.00 9.63 120 TYR B CA 1
ATOM 2881 C C . TYR B 1 123 ? -27.007 -1.639 27.608 1.00 10.18 120 TYR B C 1
ATOM 2882 O O . TYR B 1 123 ? -26.161 -1.430 28.482 1.00 10.26 120 TYR B O 1
ATOM 2891 N N . LYS B 1 124 ? -28.283 -1.896 27.906 1.00 10.90 121 LYS B N 1
ATOM 2892 C CA . LYS B 1 124 ? -28.700 -1.941 29.303 1.00 12.65 121 LYS B CA 1
ATOM 2893 C C . LYS B 1 124 ? -27.992 -3.060 30.050 1.00 12.58 121 LYS B C 1
ATOM 2894 O O . LYS B 1 124 ? -27.562 -2.879 31.195 1.00 13.47 121 LYS B O 1
ATOM 2900 N N . LYS B 1 125 ? -27.859 -4.225 29.420 1.00 13.31 122 LYS B N 1
ATOM 2901 C CA . LYS B 1 125 ? -27.141 -5.327 30.053 1.00 14.19 122 LYS B CA 1
ATOM 2902 C C . LYS B 1 125 ? -25.657 -5.009 30.194 1.00 13.55 122 LYS B C 1
ATOM 2903 O O . LYS B 1 125 ? -25.046 -5.323 31.223 1.00 14.03 122 LYS B O 1
ATOM 2909 N N . LEU B 1 126 ? -25.063 -4.384 29.170 1.00 12.24 123 LEU B N 1
ATOM 2910 C CA . LEU B 1 126 ? -23.660 -3.981 29.240 1.00 11.69 123 LEU B CA 1
ATOM 2911 C C . LEU B 1 126 ? -23.410 -3.073 30.437 1.00 9.36 123 LEU B C 1
ATOM 2912 O O . LEU B 1 126 ? -22.479 -3.293 31.225 1.00 10.71 123 LEU B O 1
ATOM 2917 N N . VAL B 1 127 ? -24.257 -2.063 30.608 1.00 9.71 124 VAL B N 1
ATOM 2918 C CA . VAL B 1 127 ? -24.083 -1.145 31.725 1.00 9.86 124 VAL B CA 1
ATOM 2919 C C . VAL B 1 127 ? -24.298 -1.864 33.054 1.00 11.17 124 VAL B C 1
ATOM 2920 O O . VAL B 1 127 ? -23.562 -1.635 34.022 1.00 11.30 124 VAL B O 1
ATOM 2924 N N . GLU B 1 128 ? -25.286 -2.761 33.122 1.00 12.87 125 GLU B N 1
ATOM 2925 C CA . GLU B 1 128 ? -25.469 -3.520 34.353 1.00 14.81 125 GLU B CA 1
ATOM 2926 C C . GLU B 1 128 ? -24.198 -4.279 34.721 1.00 16.06 125 GLU B C 1
ATOM 2927 O O . GLU B 1 128 ? -23.795 -4.298 35.892 1.00 17.89 125 GLU B O 1
ATOM 2933 N N . LEU B 1 129 ? -23.520 -4.862 33.726 1.00 15.01 126 LEU B N 1
ATOM 2934 C CA . LEU B 1 129 ? -22.282 -5.586 34.012 1.00 15.34 126 LEU B CA 1
ATOM 2935 C C . LEU B 1 129 ? -21.192 -4.652 34.521 1.00 14.67 126 LEU B C 1
ATOM 2936 O O . LEU B 1 129 ? -20.496 -4.975 35.491 1.00 15.97 126 LEU B O 1
ATOM 2941 N N . ILE B 1 130 ? -21.031 -3.481 33.896 1.00 14.06 127 ILE B N 1
ATOM 2942 C CA . ILE B 1 130 ? -19.905 -2.615 34.254 1.00 16.68 127 ILE B CA 1
ATOM 2943 C C . ILE B 1 130 ? -20.115 -1.854 35.554 1.00 17.08 127 ILE B C 1
ATOM 2944 O O . ILE B 1 130 ? -19.168 -1.223 36.047 1.00 17.73 127 ILE B O 1
ATOM 2949 N N . ARG B 1 131 ? -21.319 -1.904 36.134 1.00 16.15 128 ARG B N 1
ATOM 2950 C CA . ARG B 1 131 ? -21.550 -1.308 37.447 1.00 18.84 128 ARG B CA 1
ATOM 2951 C C . ARG B 1 131 ? -20.782 -2.023 38.542 1.00 18.35 128 ARG B C 1
ATOM 2952 O O . ARG B 1 131 ? -20.625 -1.469 39.636 1.00 19.38 128 ARG B O 1
ATOM 2960 N N . ASP B 1 132 ? -20.327 -3.248 38.280 1.00 17.10 129 ASP B N 1
ATOM 2961 C CA . ASP B 1 132 ? -19.664 -4.094 39.262 1.00 20.10 129 ASP B CA 1
ATOM 2962 C C . ASP B 1 132 ? -18.212 -4.239 38.827 1.00 18.19 129 ASP B C 1
ATOM 2963 O O . ASP B 1 132 ? -17.923 -4.922 37.839 1.00 17.06 129 ASP B O 1
ATOM 2968 N N . TYR B 1 133 ? -17.309 -3.594 39.573 1.00 17.73 130 TYR B N 1
ATOM 2969 C CA . TYR B 1 133 ? -15.876 -3.652 39.297 1.00 18.50 130 TYR B CA 1
ATOM 2970 C C . TYR B 1 133 ? -15.386 -5.086 39.121 1.00 18.95 130 TYR B C 1
ATOM 2971 O O . TYR B 1 133 ? -14.478 -5.341 38.318 1.00 18.67 130 TYR B O 1
ATOM 2980 N N . SER B 1 134 ? -15.974 -6.036 39.851 1.00 18.90 131 SER B N 1
ATOM 2981 C CA A SER B 1 134 ? -15.543 -7.428 39.782 0.51 20.24 131 SER B CA 1
ATOM 2982 C CA B SER B 1 134 ? -15.519 -7.419 39.773 0.49 20.19 131 SER B CA 1
ATOM 2983 C C . SER B 1 134 ? -15.862 -8.092 38.450 1.00 20.03 131 SER B C 1
ATOM 2984 O O . SER B 1 134 ? -15.388 -9.207 38.210 1.00 22.08 131 SER B O 1
ATOM 2989 N N . ASN B 1 135 ? -16.661 -7.455 37.592 1.00 17.95 132 ASN B N 1
ATOM 2990 C CA . ASN B 1 135 ? -16.948 -8.005 36.274 1.00 17.80 132 ASN B CA 1
ATOM 2991 C C . ASN B 1 135 ? -15.939 -7.565 35.224 1.00 18.22 132 ASN B C 1
ATOM 2992 O O . ASN B 1 135 ? -16.020 -8.022 34.079 1.00 19.67 132 ASN B O 1
ATOM 2997 N N . LEU B 1 136 ? -15.026 -6.686 35.568 1.00 16.82 133 LEU B N 1
ATOM 2998 C CA . LEU B 1 136 ? -14.043 -6.174 34.636 1.00 16.57 133 LEU B CA 1
ATOM 2999 C C . LEU B 1 136 ? -12.760 -6.983 34.735 1.00 16.43 133 LEU B C 1
ATOM 3000 O O . LEU B 1 136 ? -12.480 -7.592 35.769 1.00 16.84 133 LEU B O 1
ATOM 3005 N N . PRO B 1 137 ? -11.937 -7.006 33.678 1.00 16.70 134 PRO B N 1
ATOM 3006 C CA . PRO B 1 137 ? -12.090 -6.305 32.394 1.00 17.05 134 PRO B CA 1
ATOM 3007 C C . PRO B 1 137 ? -13.188 -6.888 31.511 1.00 15.37 134 PRO B C 1
ATOM 3008 O O . PRO B 1 137 ? -13.486 -8.088 31.575 1.00 16.19 134 PRO B O 1
ATOM 3012 N N . ILE B 1 138 ? -13.778 -6.029 30.685 1.00 14.22 135 ILE B N 1
ATOM 3013 C CA . ILE B 1 138 ? -14.802 -6.435 29.733 1.00 15.18 135 ILE B CA 1
ATOM 3014 C C . ILE B 1 138 ? -14.352 -6.043 28.333 1.00 16.13 135 ILE B C 1
ATOM 3015 O O . ILE B 1 138 ? -13.647 -5.051 28.138 1.00 15.49 135 ILE B O 1
ATOM 3020 N N . LEU B 1 139 ? -14.739 -6.852 27.357 1.00 15.16 136 LEU B N 1
ATOM 3021 C CA A LEU B 1 139 ? -14.538 -6.538 25.949 0.54 17.46 136 LEU B CA 1
ATOM 3022 C CA B LEU B 1 139 ? -14.534 -6.549 25.947 0.46 16.87 136 LEU B CA 1
ATOM 3023 C C . LEU B 1 139 ? -15.896 -6.528 25.269 1.00 16.41 136 LEU B C 1
ATOM 3024 O O . LEU B 1 139 ? -16.675 -7.475 25.421 1.00 18.44 136 LEU B O 1
ATOM 3033 N N . ASN B 1 140 ? -16.191 -5.442 24.547 1.00 14.64 137 ASN B N 1
ATOM 3034 C CA . ASN B 1 140 ? -17.437 -5.316 23.794 1.00 13.91 137 ASN B CA 1
ATOM 3035 C C . ASN B 1 140 ? -17.145 -5.302 22.296 1.00 15.17 137 ASN B C 1
ATOM 3036 O O . ASN B 1 140 ? -16.190 -4.659 21.849 1.00 16.14 137 ASN B O 1
ATOM 3041 N N . HIS B 1 141 ? -17.937 -6.056 21.528 1.00 14.54 138 HIS B N 1
ATOM 3042 C CA . HIS B 1 141 ? -17.670 -6.205 20.103 1.00 15.03 138 HIS B CA 1
ATOM 3043 C C . HIS B 1 141 ? -18.952 -6.491 19.339 1.00 15.56 138 HIS B C 1
ATOM 3044 O O . HIS B 1 141 ? -19.946 -6.962 19.898 1.00 17.55 138 HIS B O 1
ATOM 3051 N N . CYS B 1 142 ? -18.911 -6.197 18.041 1.00 18.44 139 CYS B N 1
ATOM 3052 C CA . CYS B 1 142 ? -19.978 -6.610 17.136 1.00 19.07 139 CYS B CA 1
ATOM 3053 C C . CYS B 1 142 ? -19.335 -7.315 15.948 1.00 20.93 139 CYS B C 1
ATOM 3054 O O . CYS B 1 142 ? -18.503 -8.200 16.145 1.00 23.70 139 CYS B O 1
ATOM 3057 N N . THR B 1 143 ? -19.677 -6.927 14.716 1.00 20.42 140 THR B N 1
ATOM 3058 C CA . THR B 1 143 ? -19.042 -7.553 13.557 1.00 23.03 140 THR B CA 1
ATOM 3059 C C . THR B 1 143 ? -17.811 -6.775 13.093 1.00 23.25 140 THR B C 1
ATOM 3060 O O . THR B 1 143 ? -16.716 -7.335 12.996 1.00 24.43 140 THR B O 1
ATOM 3064 N N . ALA B 1 144 ? -17.977 -5.482 12.807 1.00 22.37 141 ALA B N 1
ATOM 3065 C CA . ALA B 1 144 ? -16.864 -4.622 12.429 1.00 21.04 141 ALA B CA 1
ATOM 3066 C C . ALA B 1 144 ? -16.318 -3.809 13.595 1.00 20.08 141 ALA B C 1
ATOM 3067 O O . ALA B 1 144 ? -15.275 -3.161 13.448 1.00 19.88 141 ALA B O 1
ATOM 3069 N N . GLY B 1 145 ? -16.990 -3.827 14.743 1.00 17.02 142 GLY B N 1
ATOM 3070 C CA . GLY B 1 145 ? -16.519 -3.047 15.865 1.00 16.06 142 GLY B CA 1
ATOM 3071 C C . GLY B 1 145 ? -16.599 -1.551 15.671 1.00 15.15 142 GLY B C 1
ATOM 3072 O O . GLY B 1 145 ? -15.889 -0.812 16.353 1.00 15.81 142 GLY B O 1
ATOM 3073 N N . LYS B 1 146 ? -17.429 -1.077 14.749 1.00 14.83 143 LYS B N 1
ATOM 3074 C CA . LYS B 1 146 ? -17.472 0.349 14.456 1.00 15.24 143 LYS B CA 1
ATOM 3075 C C . LYS B 1 146 ? -18.807 1.021 14.750 1.00 15.54 143 LYS B C 1
ATOM 3076 O O . LYS B 1 146 ? -18.806 2.187 15.152 1.00 14.62 143 LYS B O 1
ATOM 3082 N N . ASP B 1 147 ? -19.938 0.328 14.586 1.00 15.24 144 ASP B N 1
ATOM 3083 C CA . ASP B 1 147 ? -21.256 0.949 14.726 1.00 15.29 144 ASP B CA 1
ATOM 3084 C C . ASP B 1 147 ? -21.930 0.555 16.034 1.00 12.90 144 ASP B C 1
ATOM 3085 O O . ASP B 1 147 ? -22.122 1.403 16.911 1.00 13.33 144 ASP B O 1
ATOM 3090 N N . ARG B 1 148 ? -22.291 -0.723 16.210 1.00 13.88 145 ARG B N 1
ATOM 3091 C CA . ARG B 1 148 ? -22.885 -1.141 17.474 1.00 14.15 145 ARG B CA 1
ATOM 3092 C C . ARG B 1 148 ? -21.892 -0.981 18.618 1.00 12.46 145 ARG B C 1
ATOM 3093 O O . ARG B 1 148 ? -22.245 -0.512 19.708 1.00 12.39 145 ARG B O 1
ATOM 3101 N N . THR B 1 149 ? -20.641 -1.372 18.387 1.00 11.90 146 THR B N 1
ATOM 3102 C CA . THR B 1 149 ? -19.585 -1.131 19.363 1.00 11.48 146 THR B CA 1
ATOM 3103 C C . THR B 1 149 ? -19.252 0.353 19.466 1.00 12.70 146 THR B C 1
ATOM 3104 O O . THR B 1 149 ? -18.818 0.817 20.528 1.00 13.30 146 THR B O 1
ATOM 3108 N N . GLY B 1 150 ? -19.462 1.115 18.385 1.00 12.47 147 GLY B N 1
ATOM 3109 C CA . GLY B 1 150 ? -19.296 2.562 18.463 1.00 10.97 147 GLY B CA 1
ATOM 3110 C C . GLY B 1 150 ? -20.210 3.201 19.496 1.00 10.35 147 GLY B C 1
ATOM 3111 O O . GLY B 1 150 ? -19.763 3.970 20.351 1.00 10.68 147 GLY B O 1
ATOM 3112 N N . VAL B 1 151 ? -21.511 2.893 19.431 1.00 10.01 148 VAL B N 1
ATOM 3113 C CA . VAL B 1 151 ? -22.443 3.457 20.410 1.00 8.44 148 VAL B CA 1
ATOM 3114 C C . VAL B 1 151 ? -22.217 2.868 21.806 1.00 8.09 148 VAL B C 1
ATOM 3115 O O . VAL B 1 151 ? -22.276 3.590 22.806 1.00 9.31 148 VAL B O 1
ATOM 3119 N N . GLY B 1 152 ? -21.955 1.559 21.907 1.00 8.80 149 GLY B N 1
ATOM 3120 C CA . GLY B 1 152 ? -21.725 0.977 23.223 1.00 8.60 149 GLY B CA 1
ATOM 3121 C C . GLY B 1 152 ? -20.511 1.579 23.908 1.00 8.09 149 GLY B C 1
ATOM 3122 O O . GLY B 1 152 ? -20.538 1.894 25.101 1.00 9.10 149 GLY B O 1
ATOM 3123 N N . SER B 1 153 ? -19.419 1.741 23.156 1.00 8.34 150 SER B N 1
ATOM 3124 C CA . SER B 1 153 ? -18.209 2.313 23.729 1.00 9.08 150 SER B CA 1
ATOM 3125 C C . SER B 1 153 ? -18.427 3.776 24.086 1.00 8.11 150 SER B C 1
ATOM 3126 O O . SER B 1 153 ? -17.906 4.263 25.096 1.00 9.13 150 SER B O 1
ATOM 3129 N N . ALA B 1 154 ? -19.196 4.495 23.267 1.00 7.68 151 ALA B N 1
ATOM 3130 C CA . ALA B 1 154 ? -19.528 5.874 23.601 1.00 7.88 151 ALA B CA 1
ATOM 3131 C C . ALA B 1 154 ? -20.279 5.954 24.926 1.00 7.97 151 ALA B C 1
ATOM 3132 O O . ALA B 1 154 ? -20.045 6.871 25.723 1.00 7.73 151 ALA B O 1
ATOM 3134 N N . ILE B 1 155 ? -21.203 5.017 25.170 1.00 7.81 152 ILE B N 1
ATOM 3135 C CA . ILE B 1 155 ? -21.956 5.000 26.424 1.00 7.10 152 ILE B CA 1
ATOM 3136 C C . ILE B 1 155 ? -21.022 4.752 27.600 1.00 6.62 152 ILE B C 1
ATOM 3137 O O . ILE B 1 155 ? -21.124 5.412 28.641 1.00 8.17 152 ILE B O 1
ATOM 3142 N N . ILE B 1 156 ? -20.093 3.803 27.459 1.00 6.09 153 ILE B N 1
ATOM 3143 C CA . ILE B 1 156 ? -19.096 3.600 28.513 1.00 7.71 153 ILE B CA 1
ATOM 3144 C C . ILE B 1 156 ? -18.357 4.904 28.786 1.00 7.13 153 ILE B C 1
ATOM 3145 O O . ILE B 1 156 ? -18.183 5.313 29.939 1.00 7.67 153 ILE B O 1
ATOM 3150 N N . LEU B 1 157 ? -17.920 5.583 27.720 1.00 8.28 154 LEU B N 1
ATOM 3151 C CA . LEU B 1 157 ? -17.198 6.834 27.906 1.00 8.73 154 LEU B CA 1
ATOM 3152 C C . LEU B 1 157 ? -18.071 7.908 28.539 1.00 7.26 154 LEU B C 1
ATOM 3153 O O . LEU B 1 157 ? -17.569 8.708 29.342 1.00 7.70 154 LEU B O 1
ATOM 3158 N N . MET B 1 158 ? -19.376 7.930 28.219 1.00 7.25 155 MET B N 1
ATOM 3159 C CA . MET B 1 158 ? -20.280 8.866 28.892 1.00 6.45 155 MET B CA 1
ATOM 3160 C C . MET B 1 158 ? -20.338 8.595 30.388 1.00 6.97 155 MET B C 1
ATOM 3161 O O . MET B 1 158 ? -20.317 9.530 31.195 1.00 8.43 155 MET B O 1
ATOM 3166 N N . ILE B 1 159 ? -20.445 7.323 30.774 1.00 7.07 156 ILE B N 1
ATOM 3167 C CA . ILE B 1 159 ? -20.466 6.978 32.194 1.00 8.05 156 ILE B CA 1
ATOM 3168 C C . ILE B 1 159 ? -19.202 7.476 32.877 1.00 8.36 156 ILE B C 1
ATOM 3169 O O . ILE B 1 159 ? -19.243 7.973 34.008 1.00 10.19 156 ILE B O 1
ATOM 3174 N N . LEU B 1 160 ? -18.066 7.389 32.183 1.00 8.49 157 LEU B N 1
ATOM 3175 C CA . LEU B 1 160 ? -16.786 7.765 32.760 1.00 8.58 157 LEU B CA 1
ATOM 3176 C C . LEU B 1 160 ? -16.549 9.268 32.773 1.00 8.58 157 LEU B C 1
ATOM 3177 O O . LEU B 1 160 ? -15.575 9.713 33.388 1.00 11.81 157 LEU B O 1
ATOM 3182 N N . GLY B 1 161 ? -17.404 10.049 32.117 1.00 8.92 158 GLY B N 1
ATOM 3183 C CA . GLY B 1 161 ? -17.257 11.489 32.099 1.00 10.76 158 GLY B CA 1
ATOM 3184 C C . GLY B 1 161 ? -16.399 12.036 30.980 1.00 10.52 158 GLY B C 1
ATOM 3185 O O . GLY B 1 161 ? -15.846 13.137 31.123 1.00 11.25 158 GLY B O 1
ATOM 3186 N N . VAL B 1 162 ? -16.245 11.297 29.882 1.00 10.64 159 VAL B N 1
ATOM 3187 C CA . VAL B 1 162 ? -15.454 11.757 28.745 1.00 12.18 159 VAL B CA 1
ATOM 3188 C C . VAL B 1 162 ? -16.307 12.674 27.876 1.00 12.30 159 VAL B C 1
ATOM 3189 O O . VAL B 1 162 ? -17.491 12.406 27.631 1.00 13.84 159 VAL B O 1
ATOM 3193 N N . SER B 1 163 ? -15.707 13.771 27.412 1.00 13.56 160 SER B N 1
ATOM 3194 C CA . SER B 1 163 ? -16.420 14.744 26.599 1.00 14.40 160 SER B CA 1
ATOM 3195 C C . SER B 1 163 ? -16.870 14.147 25.264 1.00 13.54 160 SER B C 1
ATOM 3196 O O . SER B 1 163 ? -16.306 13.169 24.759 1.00 13.67 160 SER B O 1
ATOM 3199 N N . ARG B 1 164 ? -17.897 14.770 24.680 1.00 14.21 161 ARG B N 1
ATOM 3200 C CA . ARG B 1 164 ? -18.356 14.335 23.361 1.00 13.33 161 ARG B CA 1
ATOM 3201 C C . ARG B 1 164 ? -17.266 14.471 22.305 1.00 14.66 161 ARG B C 1
ATOM 3202 O O . ARG B 1 164 ? -17.181 13.632 21.400 1.00 14.51 161 ARG B O 1
ATOM 3210 N N . GLU B 1 165 ? -16.419 15.501 22.406 1.00 17.11 162 GLU B N 1
ATOM 3211 C CA . GLU B 1 165 ? -15.309 15.627 21.461 1.00 17.55 162 GLU B CA 1
ATOM 3212 C C . GLU B 1 165 ? -14.363 14.434 21.561 1.00 17.43 162 GLU B C 1
ATOM 3213 O O . GLU B 1 165 ? -13.922 13.889 20.539 1.00 17.54 162 GLU B O 1
ATOM 3215 N N . ASN B 1 166 ? -14.048 14.004 22.783 1.00 14.52 163 ASN B N 1
ATOM 3216 C CA . ASN B 1 166 ? -13.153 12.865 22.931 1.00 15.60 163 ASN B CA 1
ATOM 3217 C C . ASN B 1 166 ? -13.849 11.551 22.617 1.00 12.97 163 ASN B C 1
ATOM 3218 O O . ASN B 1 166 ? -13.207 10.625 22.107 1.00 14.41 163 ASN B O 1
ATOM 3223 N N . ILE B 1 167 ? -15.154 11.451 22.897 1.00 12.14 164 ILE B N 1
ATOM 3224 C CA . ILE B 1 167 ? -15.918 10.300 22.427 1.00 11.35 164 ILE B CA 1
ATOM 3225 C C . ILE B 1 167 ? -15.839 10.200 20.910 1.00 10.42 164 ILE B C 1
ATOM 3226 O O . ILE B 1 167 ? -15.647 9.113 20.353 1.00 11.35 164 ILE B O 1
ATOM 3231 N N . MET B 1 168 ? -15.996 11.333 20.220 1.00 12.49 165 MET B N 1
ATOM 3232 C CA . MET B 1 168 ? -15.934 11.328 18.762 1.00 13.28 165 MET B CA 1
ATOM 3233 C C . MET B 1 168 ? -14.555 10.896 18.272 1.00 15.22 165 MET B C 1
ATOM 3234 O O . MET B 1 168 ? -14.441 10.163 17.282 1.00 14.03 165 MET B O 1
ATOM 3239 N N . LYS B 1 169 ? -13.497 11.327 18.960 1.00 16.09 166 LYS B N 1
ATOM 3240 C CA . LYS B 1 169 ? -12.149 10.950 18.545 1.00 16.46 166 LYS B CA 1
ATOM 3241 C C . LYS B 1 169 ? -11.956 9.439 18.623 1.00 16.43 166 LYS B C 1
ATOM 3242 O O . LYS B 1 169 ? -11.405 8.823 17.702 1.00 17.12 166 LYS B O 1
ATOM 3248 N N . ASP B 1 170 ? -12.406 8.823 19.720 1.00 13.67 167 ASP B N 1
ATOM 3249 C CA . ASP B 1 170 ? -12.311 7.372 19.831 1.00 12.62 167 ASP B CA 1
ATOM 3250 C C . ASP B 1 170 ? -13.203 6.685 18.807 1.00 13.36 167 ASP B C 1
ATOM 3251 O O . ASP B 1 170 ? -12.834 5.644 18.245 1.00 14.67 167 ASP B O 1
ATOM 3256 N N . TYR B 1 171 ? -14.387 7.247 18.560 1.00 11.68 168 TYR B N 1
ATOM 3257 C CA . TYR B 1 171 ? -15.289 6.679 17.563 1.00 12.45 168 TYR B CA 1
ATOM 3258 C C . TYR B 1 171 ? -14.634 6.650 16.187 1.00 13.84 168 TYR B C 1
ATOM 3259 O O . TYR B 1 171 ? -14.688 5.634 15.485 1.00 12.67 168 TYR B O 1
ATOM 3268 N N . LEU B 1 172 ? -13.977 7.742 15.800 1.00 15.02 169 LEU B N 1
ATOM 3269 C CA . LEU B 1 172 ? -13.405 7.852 14.468 1.00 15.56 169 LEU B CA 1
ATOM 3270 C C . LEU B 1 172 ? -12.125 7.045 14.306 1.00 16.32 169 LEU B C 1
ATOM 3271 O O . LEU B 1 172 ? -11.661 6.875 13.174 1.00 18.67 169 LEU B O 1
ATOM 3276 N N . LYS B 1 173 ? -11.557 6.523 15.398 1.00 17.34 170 LYS B N 1
ATOM 3277 C CA . LYS B 1 173 ? -10.382 5.668 15.281 1.00 17.64 170 LYS B CA 1
ATOM 3278 C C . LYS B 1 173 ? -10.667 4.393 14.494 1.00 18.13 170 LYS B C 1
ATOM 3279 O O . LYS B 1 173 ? -9.727 3.770 13.993 1.00 19.98 170 LYS B O 1
ATOM 3285 N N . SER B 1 174 ? -11.938 3.999 14.359 1.00 16.14 171 SER B N 1
ATOM 3286 C CA . SER B 1 174 ? -12.286 2.867 13.504 1.00 15.74 171 SER B CA 1
ATOM 3287 C C . SER B 1 174 ? -11.898 3.101 12.051 1.00 17.28 171 SER B C 1
ATOM 3288 O O . SER B 1 174 ? -11.791 2.137 11.286 1.00 18.92 171 SER B O 1
ATOM 3291 N N . ASN B 1 175 ? -11.681 4.353 11.656 1.00 17.35 172 ASN B N 1
ATOM 3292 C CA . ASN B 1 175 ? -11.279 4.640 10.286 1.00 20.35 172 ASN B CA 1
ATOM 3293 C C . ASN B 1 175 ? -9.827 4.278 10.001 1.00 20.75 172 ASN B C 1
ATOM 3294 O O . ASN B 1 175 ? -9.437 4.238 8.829 1.00 21.01 172 ASN B O 1
ATOM 3299 N N . ASP B 1 176 ? -9.016 4.007 11.025 1.00 21.77 173 ASP B N 1
ATOM 3300 C CA . ASP B 1 176 ? -7.675 3.492 10.765 1.00 22.85 173 ASP B CA 1
ATOM 3301 C C . ASP B 1 176 ? -7.743 2.143 10.066 1.00 22.57 173 ASP B C 1
ATOM 3302 O O . ASP B 1 176 ? -7.080 1.924 9.045 1.00 22.72 173 ASP B O 1
ATOM 3307 N N . PHE B 1 177 ? -8.535 1.221 10.613 1.00 22.57 174 PHE B N 1
ATOM 3308 C CA . PHE B 1 177 ? -8.730 -0.067 9.959 1.00 22.98 174 PHE B CA 1
ATOM 3309 C C . PHE B 1 177 ? -9.510 0.095 8.662 1.00 20.57 174 PHE B C 1
ATOM 3310 O O . PHE B 1 177 ? -9.211 -0.572 7.668 1.00 20.89 174 PHE B O 1
ATOM 3318 N N . ALA B 1 178 ? -10.510 0.982 8.650 1.00 20.10 175 ALA B N 1
ATOM 3319 C CA . ALA B 1 178 ? -11.277 1.206 7.428 1.00 20.36 175 ALA B CA 1
ATOM 3320 C C . ALA B 1 178 ? -10.390 1.694 6.287 1.00 20.33 175 ALA B C 1
ATOM 3321 O O . ALA B 1 178 ? -10.577 1.285 5.135 1.00 20.88 175 ALA B O 1
ATOM 3323 N N . ASP B 1 179 ? -9.441 2.589 6.580 1.00 20.22 176 ASP B N 1
ATOM 3324 C CA . ASP B 1 179 ? -8.526 3.051 5.535 1.00 19.67 176 ASP B CA 1
ATOM 3325 C C . ASP B 1 179 ? -7.799 1.880 4.891 1.00 19.83 176 ASP B C 1
ATOM 3326 O O . ASP B 1 179 ? -7.641 1.834 3.664 1.00 20.52 176 ASP B O 1
ATOM 3331 N N . LYS B 1 180 ? -7.344 0.926 5.708 1.00 19.94 177 LYS B N 1
ATOM 3332 C CA . LYS B 1 180 ? -6.639 -0.240 5.187 1.00 22.07 177 LYS B CA 1
ATOM 3333 C C . LYS B 1 180 ? -7.570 -1.130 4.376 1.00 20.86 177 LYS B C 1
ATOM 3334 O O . LYS B 1 180 ? -7.171 -1.667 3.338 1.00 22.75 177 LYS B O 1
ATOM 3340 N N . GLU B 1 181 ? -8.807 -1.315 4.844 1.00 19.71 178 GLU B N 1
ATOM 3341 C CA . GLU B 1 181 ? -9.776 -2.105 4.088 1.00 21.19 178 GLU B CA 1
ATOM 3342 C C . GLU B 1 181 ? -10.079 -1.466 2.740 1.00 19.43 178 GLU B C 1
ATOM 3343 O O . GLU B 1 181 ? -10.197 -2.163 1.722 1.00 18.86 178 GLU B O 1
ATOM 3349 N N . ILE B 1 182 ? -10.221 -0.140 2.718 1.00 18.40 179 ILE B N 1
ATOM 3350 C CA . ILE B 1 182 ? -10.515 0.563 1.472 1.00 17.70 179 ILE B CA 1
ATOM 3351 C C . ILE B 1 182 ? -9.371 0.400 0.482 1.00 17.74 179 ILE B C 1
ATOM 3352 O O . ILE B 1 182 ? -9.595 0.202 -0.720 1.00 17.12 179 ILE B O 1
ATOM 3357 N N . GLU B 1 183 ? -8.126 0.468 0.964 1.00 18.92 180 GLU B N 1
ATOM 3358 C CA . GLU B 1 183 ? -6.998 0.342 0.047 1.00 20.44 180 GLU B CA 1
ATOM 3359 C C . GLU B 1 183 ? -6.935 -1.050 -0.567 1.00 20.78 180 GLU B C 1
ATOM 3360 O O . GLU B 1 183 ? -6.708 -1.187 -1.776 1.00 20.80 180 GLU B O 1
ATOM 3366 N N . ARG B 1 184 ? -7.138 -2.094 0.245 1.00 18.58 181 ARG B N 1
ATOM 3367 C CA . ARG B 1 184 ? -7.187 -3.447 -0.303 1.00 19.14 181 ARG B CA 1
ATOM 3368 C C . ARG B 1 184 ? -8.348 -3.603 -1.276 1.00 17.90 181 ARG B C 1
ATOM 3369 O O . ARG B 1 184 ? -8.209 -4.247 -2.323 1.00 18.65 181 ARG B O 1
ATOM 3377 N N . PHE B 1 185 ? -9.504 -3.028 -0.943 1.00 17.37 182 PHE B N 1
ATOM 3378 C CA . PHE B 1 185 ? -10.675 -3.171 -1.800 1.00 17.01 182 PHE B CA 1
ATOM 3379 C C . PHE B 1 185 ? -10.447 -2.547 -3.174 1.00 16.15 182 PHE B C 1
ATOM 3380 O O . PHE B 1 185 ? -10.720 -3.174 -4.204 1.00 16.33 182 PHE B O 1
ATOM 3388 N N . ILE B 1 186 ? -9.959 -1.303 -3.215 1.00 16.29 183 ILE B N 1
ATOM 3389 C CA . ILE B 1 186 ? -9.808 -0.649 -4.511 1.00 17.46 183 ILE B CA 1
ATOM 3390 C C . ILE B 1 186 ? -8.671 -1.249 -5.324 1.00 19.21 183 ILE B C 1
ATOM 3391 O O . ILE B 1 186 ? -8.681 -1.151 -6.557 1.00 20.42 183 ILE B O 1
ATOM 3396 N N . GLU B 1 187 ? -7.689 -1.868 -4.674 1.00 19.90 184 GLU B N 1
ATOM 3397 C CA . GLU B 1 187 ? -6.663 -2.582 -5.427 1.00 21.34 184 GLU B CA 1
ATOM 3398 C C . GLU B 1 187 ? -7.230 -3.854 -6.046 1.00 20.57 184 GLU B C 1
ATOM 3399 O O . GLU B 1 187 ? -6.862 -4.224 -7.170 1.00 21.37 184 GLU B O 1
ATOM 3405 N N . TYR B 1 188 ? -8.137 -4.528 -5.333 1.00 18.97 185 TYR B N 1
ATOM 3406 C CA . TYR B 1 188 ? -8.747 -5.751 -5.843 1.00 17.89 185 TYR B CA 1
ATOM 3407 C C . TYR B 1 188 ? -9.805 -5.457 -6.898 1.00 17.17 185 TYR B C 1
ATOM 3408 O O . TYR B 1 188 ? -9.988 -6.253 -7.831 1.00 18.24 185 TYR B O 1
ATOM 3417 N N . LYS B 1 189 ? -10.504 -4.329 -6.767 1.00 16.43 186 LYS B N 1
ATOM 3418 C CA . LYS B 1 189 ? -11.596 -3.948 -7.666 1.00 17.21 186 LYS B CA 1
ATOM 3419 C C . LYS B 1 189 ? -11.347 -2.529 -8.151 1.00 17.26 186 LYS B C 1
ATOM 3420 O O . LYS B 1 189 ? -11.986 -1.573 -7.684 1.00 17.83 186 LYS B O 1
ATOM 3426 N N . PRO B 1 190 ? -10.427 -2.357 -9.104 1.00 18.47 187 PRO B N 1
ATOM 3427 C CA . PRO B 1 190 ? -10.012 -1.002 -9.504 1.00 19.89 187 PRO B CA 1
ATOM 3428 C C . PRO B 1 190 ? -11.100 -0.181 -10.169 1.00 20.74 187 PRO B C 1
ATOM 3429 O O . PRO B 1 190 ? -10.904 1.024 -10.348 1.00 20.98 187 PRO B O 1
ATOM 3433 N N . LYS B 1 191 ? -12.245 -0.766 -10.524 1.00 20.09 188 LYS B N 1
ATOM 3434 C CA . LYS B 1 191 ? -13.324 0.073 -11.035 1.00 21.22 188 LYS B CA 1
ATOM 3435 C C . LYS B 1 191 ? -13.793 1.104 -10.015 1.00 20.80 188 LYS B C 1
ATOM 3436 O O . LYS B 1 191 ? -14.417 2.097 -10.403 1.00 22.67 188 LYS B O 1
ATOM 3442 N N . PHE B 1 192 ? -13.483 0.908 -8.729 1.00 18.31 189 PHE B N 1
ATOM 3443 C CA . PHE B 1 192 ? -13.878 1.835 -7.676 1.00 17.05 189 PHE B CA 1
ATOM 3444 C C . PHE B 1 192 ? -12.749 2.757 -7.243 1.00 17.75 189 PHE B C 1
ATOM 3445 O O . PHE B 1 192 ? -12.911 3.503 -6.273 1.00 18.70 189 PHE B O 1
ATOM 3453 N N . LYS B 1 193 ? -11.626 2.747 -7.959 1.00 18.51 190 LYS B N 1
ATOM 3454 C CA . LYS B 1 193 ? -10.428 3.431 -7.485 1.00 20.73 190 LYS B CA 1
ATOM 3455 C C . LYS B 1 193 ? -10.553 4.950 -7.486 1.00 20.26 190 LYS B C 1
ATOM 3456 O O . LYS B 1 193 ? -9.765 5.614 -6.809 1.00 20.55 190 LYS B O 1
ATOM 3462 N N . ASP B 1 194 ? -11.509 5.518 -8.219 1.00 18.56 191 ASP B N 1
ATOM 3463 C CA . ASP B 1 194 ? -11.637 6.964 -8.317 1.00 19.79 191 ASP B CA 1
ATOM 3464 C C . ASP B 1 194 ? -12.767 7.529 -7.474 1.00 20.60 191 ASP B C 1
ATOM 3465 O O . ASP B 1 194 ? -12.930 8.752 -7.422 1.00 22.20 191 ASP B O 1
ATOM 3470 N N . ILE B 1 195 ? -13.553 6.681 -6.830 1.00 20.78 192 ILE B N 1
ATOM 3471 C CA . ILE B 1 195 ? -14.555 7.181 -5.884 1.00 21.69 192 ILE B CA 1
ATOM 3472 C C . ILE B 1 195 ? -13.835 7.841 -4.714 1.00 21.03 192 ILE B C 1
ATOM 3473 O O . ILE B 1 195 ? -12.841 7.282 -4.212 1.00 19.83 192 ILE B O 1
ATOM 3478 N N . PRO B 1 196 ? -14.270 9.024 -4.273 1.00 21.86 193 PRO B N 1
ATOM 3479 C CA A PRO B 1 196 ? -13.617 9.657 -3.119 0.13 21.69 193 PRO B CA 1
ATOM 3480 C CA B PRO B 1 196 ? -13.631 9.661 -3.114 0.87 22.34 193 PRO B CA 1
ATOM 3481 C C . PRO B 1 196 ? -13.579 8.720 -1.922 1.00 21.34 193 PRO B C 1
ATOM 3482 O O . PRO B 1 196 ? -14.554 8.036 -1.607 1.00 19.71 193 PRO B O 1
ATOM 3489 N N A LYS B 1 197 ? -12.434 8.697 -1.236 0.25 22.65 194 LYS B N 1
ATOM 3490 N N B LYS B 1 197 ? -12.413 8.675 -1.268 0.75 22.60 194 LYS B N 1
ATOM 3491 C CA A LYS B 1 197 ? -12.280 7.789 -0.104 0.25 23.89 194 LYS B CA 1
ATOM 3492 C CA B LYS B 1 197 ? -12.250 7.823 -0.094 0.75 23.66 194 LYS B CA 1
ATOM 3493 C C A LYS B 1 197 ? -13.188 8.169 1.060 0.25 23.87 194 LYS B C 1
ATOM 3494 C C B LYS B 1 197 ? -13.281 8.154 0.974 0.75 22.54 194 LYS B C 1
ATOM 3495 O O A LYS B 1 197 ? -13.538 7.309 1.874 0.25 23.54 194 LYS B O 1
ATOM 3496 O O B LYS B 1 197 ? -13.811 7.254 1.632 0.75 19.88 194 LYS B O 1
ATOM 3507 N N . GLU B 1 198 ? -13.579 9.443 1.156 1.00 24.28 195 GLU B N 1
ATOM 3508 C CA . GLU B 1 198 ? -14.567 9.840 2.156 1.00 26.39 195 GLU B CA 1
ATOM 3509 C C . GLU B 1 198 ? -15.934 9.250 1.842 1.00 24.69 195 GLU B C 1
ATOM 3510 O O . GLU B 1 198 ? -16.699 8.909 2.754 1.00 27.31 195 GLU B O 1
ATOM 3516 N N . ASN B 1 199 ? -16.267 9.138 0.555 1.00 23.53 196 ASN B N 1
ATOM 3517 C CA A ASN B 1 199 ? -17.508 8.474 0.173 0.50 22.79 196 ASN B CA 1
ATOM 3518 C CA B ASN B 1 199 ? -17.503 8.476 0.158 0.50 22.92 196 ASN B CA 1
ATOM 3519 C C . ASN B 1 199 ? -17.481 7.006 0.570 1.00 23.20 196 ASN B C 1
ATOM 3520 O O . ASN B 1 199 ? -18.439 6.495 1.163 1.00 24.87 196 ASN B O 1
ATOM 3529 N N . LEU B 1 200 ? -16.381 6.310 0.263 1.00 21.35 197 LEU B N 1
ATOM 3530 C CA . LEU B 1 200 ? -16.258 4.904 0.633 1.00 20.56 197 LEU B CA 1
ATOM 3531 C C . LEU B 1 200 ? -16.265 4.713 2.146 1.00 19.93 197 LEU B C 1
ATOM 3532 O O . LEU B 1 200 ? -16.680 3.656 2.637 1.00 20.34 197 LEU B O 1
ATOM 3537 N N . LYS B 1 201 ? -15.812 5.716 2.902 1.00 18.28 198 LYS B N 1
ATOM 3538 C CA . LYS B 1 201 ? -15.772 5.584 4.354 1.00 19.83 198 LYS B CA 1
ATOM 3539 C C . LYS B 1 201 ? -17.158 5.472 4.973 1.00 18.89 198 LYS B C 1
ATOM 3540 O O . LYS B 1 201 ? -17.287 4.917 6.069 1.00 20.16 198 LYS B O 1
ATOM 3546 N N . TYR B 1 202 ? -18.195 5.989 4.307 1.00 17.80 199 TYR B N 1
ATOM 3547 C CA . TYR B 1 202 ? -19.549 5.838 4.832 1.00 18.87 199 TYR B CA 1
ATOM 3548 C C . TYR B 1 202 ? -19.960 4.374 4.922 1.00 19.35 199 TYR B C 1
ATOM 3549 O O . TYR B 1 202 ? -20.859 4.037 5.705 1.00 19.91 199 TYR B O 1
ATOM 3558 N N . ILE B 1 203 ? -19.313 3.509 4.147 1.00 19.56 200 ILE B N 1
ATOM 3559 C CA . ILE B 1 203 ? -19.600 2.080 4.101 1.00 20.38 200 ILE B CA 1
ATOM 3560 C C . ILE B 1 203 ? -18.543 1.270 4.843 1.00 20.14 200 ILE B C 1
ATOM 3561 O O . ILE B 1 203 ? -18.863 0.424 5.677 1.00 24.09 200 ILE B O 1
ATOM 3566 N N . PHE B 1 204 ? -17.269 1.504 4.537 1.00 18.66 201 PHE B N 1
ATOM 3567 C CA . PHE B 1 204 ? -16.209 0.713 5.147 1.00 18.45 201 PHE B CA 1
ATOM 3568 C C . PHE B 1 204 ? -15.879 1.177 6.557 1.00 19.72 201 PHE B C 1
ATOM 3569 O O . PHE B 1 204 ? -15.378 0.384 7.365 1.00 21.58 201 PHE B O 1
ATOM 3577 N N . GLY B 1 205 ? -16.130 2.442 6.867 1.00 19.08 202 GLY B N 1
ATOM 3578 C CA . GLY B 1 205 ? -15.740 3.021 8.137 1.00 19.00 202 GLY B CA 1
ATOM 3579 C C . GLY B 1 205 ? -16.900 3.746 8.784 1.00 18.87 202 GLY B C 1
ATOM 3580 O O . GLY B 1 205 ? -18.047 3.295 8.756 1.00 20.56 202 GLY B O 1
ATOM 3581 N N . VAL B 1 206 ? -16.581 4.892 9.381 1.00 16.33 203 VAL B N 1
ATOM 3582 C CA . VAL B 1 206 ? -17.553 5.689 10.110 1.00 17.69 203 VAL B CA 1
ATOM 3583 C C . VAL B 1 206 ? -17.409 7.147 9.701 1.00 18.74 203 VAL B C 1
ATOM 3584 O O . VAL B 1 206 ? -16.411 7.563 9.109 1.00 20.33 203 VAL B O 1
ATOM 3588 N N . ASN B 1 207 ? -18.437 7.921 10.028 1.00 19.41 204 ASN B N 1
ATOM 3589 C CA . ASN B 1 207 ? -18.476 9.339 9.733 1.00 19.65 204 ASN B CA 1
ATOM 3590 C C . ASN B 1 207 ? -19.087 10.040 10.932 1.00 19.31 204 ASN B C 1
ATOM 3591 O O . ASN B 1 207 ? -19.964 9.490 11.601 1.00 16.95 204 ASN B O 1
ATOM 3596 N N . GLU B 1 208 ? -18.600 11.254 11.200 1.00 19.71 205 GLU B N 1
ATOM 3597 C CA . GLU B 1 208 ? -19.053 12.025 12.354 1.00 21.50 205 GLU B CA 1
ATOM 3598 C C . GLU B 1 208 ? -20.572 12.150 12.405 1.00 18.56 205 GLU B C 1
ATOM 3599 O O . GLU B 1 208 ? -21.160 12.185 13.495 1.00 17.51 205 GLU B O 1
ATOM 3605 N N . GLU B 1 209 ? -21.233 12.194 11.248 1.00 17.61 206 GLU B N 1
ATOM 3606 C CA . GLU B 1 209 ? -22.670 12.443 11.272 1.00 17.83 206 GLU B CA 1
ATOM 3607 C C . GLU B 1 209 ? -23.449 11.265 11.845 1.00 14.52 206 GLU B C 1
ATOM 3608 O O . GLU B 1 209 ? -24.528 11.465 12.412 1.00 14.80 206 GLU B O 1
ATOM 3614 N N . TYR B 1 210 ? -22.922 10.041 11.738 1.00 14.16 207 TYR B N 1
ATOM 3615 C CA . TYR B 1 210 ? -23.593 8.908 12.370 1.00 13.72 207 TYR B CA 1
ATOM 3616 C C . TYR B 1 210 ? -23.651 9.090 13.882 1.00 12.90 207 TYR B C 1
ATOM 3617 O O . TYR B 1 210 ? -24.714 8.953 14.502 1.00 13.33 207 TYR B O 1
ATOM 3626 N N . MET B 1 211 ? -22.505 9.373 14.503 1.00 11.73 208 MET B N 1
ATOM 3627 C CA . MET B 1 211 ? -22.506 9.549 15.951 1.00 11.55 208 MET B CA 1
ATOM 3628 C C . MET B 1 211 ? -23.291 10.791 16.354 1.00 11.54 208 MET B C 1
ATOM 3629 O O . MET B 1 211 ? -23.955 10.795 17.398 1.00 12.85 208 MET B O 1
ATOM 3634 N N . LYS B 1 212 ? -23.257 11.845 15.533 1.00 14.07 209 LYS B N 1
ATOM 3635 C CA . LYS B 1 212 ? -24.058 13.026 15.843 1.00 15.46 209 LYS B CA 1
ATOM 3636 C C . LYS B 1 212 ? -25.546 12.708 15.829 1.00 14.85 209 LYS B C 1
ATOM 3637 O O . LYS B 1 212 ? -26.313 13.304 16.594 1.00 16.80 209 LYS B O 1
ATOM 3643 N N . THR B 1 213 ? -25.964 11.755 14.993 1.00 14.23 210 THR B N 1
ATOM 3644 C CA . THR B 1 213 ? -27.356 11.318 14.998 1.00 12.96 210 THR B CA 1
ATOM 3645 C C . THR B 1 213 ? -27.719 10.638 16.316 1.00 12.67 210 THR B C 1
ATOM 3646 O O . THR B 1 213 ? -28.806 10.868 16.865 1.00 13.87 210 THR B O 1
ATOM 3650 N N . ALA B 1 214 ? -26.829 9.789 16.838 1.00 12.55 211 ALA B N 1
ATOM 3651 C CA . ALA B 1 214 ? -27.074 9.184 18.144 1.00 11.51 211 ALA B CA 1
ATOM 3652 C C . ALA B 1 214 ? -27.115 10.242 19.243 1.00 11.83 211 ALA B C 1
ATOM 3653 O O . ALA B 1 214 ? -27.982 10.192 20.128 1.00 12.85 211 ALA B O 1
ATOM 3655 N N . PHE B 1 215 ? -26.190 11.213 19.198 1.00 12.41 212 PHE B N 1
ATOM 3656 C CA . PHE B 1 215 ? -26.215 12.314 20.161 1.00 14.08 212 PHE B CA 1
ATOM 3657 C C . PHE B 1 215 ? -27.518 13.092 20.059 1.00 14.47 212 PHE B C 1
ATOM 3658 O O . PHE B 1 215 ? -28.095 13.490 21.078 1.00 15.51 212 PHE B O 1
ATOM 3666 N N . ARG B 1 216 ? -27.967 13.354 18.827 1.00 15.47 213 ARG B N 1
ATOM 3667 C CA A ARG B 1 216 ? -29.213 14.083 18.624 0.57 16.51 213 ARG B CA 1
ATOM 3668 C CA B ARG B 1 216 ? -29.213 14.081 18.620 0.43 15.82 213 ARG B CA 1
ATOM 3669 C C . ARG B 1 216 ? -30.383 13.355 19.266 1.00 15.51 213 ARG B C 1
ATOM 3670 O O . ARG B 1 216 ? -31.225 13.978 19.920 1.00 17.34 213 ARG B O 1
ATOM 3685 N N . ARG B 1 217 ? -30.444 12.031 19.108 1.00 14.31 214 ARG B N 1
ATOM 3686 C CA . ARG B 1 217 ? -31.523 11.273 19.730 1.00 14.82 214 ARG B CA 1
ATOM 3687 C C . ARG B 1 217 ? -31.474 11.404 21.245 1.00 14.73 214 ARG B C 1
ATOM 3688 O O . ARG B 1 217 ? -32.500 11.636 21.891 1.00 15.49 214 ARG B O 1
ATOM 3696 N N . ILE B 1 218 ? -30.283 11.251 21.831 1.00 13.17 215 ILE B N 1
ATOM 3697 C CA . ILE B 1 218 ? -30.148 11.413 23.278 1.00 12.08 215 ILE B CA 1
ATOM 3698 C C . ILE B 1 218 ? -30.647 12.783 23.711 1.00 13.68 215 ILE B C 1
ATOM 3699 O O . ILE B 1 218 ? -31.397 12.912 24.691 1.00 15.07 215 ILE B O 1
ATOM 3704 N N . ASP B 1 219 ? -30.264 13.828 22.971 1.00 14.21 216 ASP B N 1
ATOM 3705 C CA . ASP B 1 219 ? -30.625 15.185 23.363 1.00 15.10 216 ASP B CA 1
ATOM 3706 C C . ASP B 1 219 ? -32.104 15.460 23.137 1.00 18.61 216 ASP B C 1
ATOM 3707 O O . ASP B 1 219 ? -32.682 16.332 23.804 1.00 21.31 216 ASP B O 1
ATOM 3712 N N . GLU B 1 220 ? -32.731 14.747 22.199 1.00 18.19 217 GLU B N 1
ATOM 3713 C CA . GLU B 1 220 ? -34.172 14.894 22.027 1.00 20.37 217 GLU B CA 1
ATOM 3714 C C . GLU B 1 220 ? -34.926 14.322 23.217 1.00 20.28 217 GLU B C 1
ATOM 3715 O O . GLU B 1 220 ? -35.987 14.842 23.586 1.00 22.47 217 GLU B O 1
ATOM 3721 N N . GLU B 1 221 ? -34.385 13.270 23.838 1.00 18.37 218 GLU B N 1
ATOM 3722 C CA . GLU B 1 221 ? -35.082 12.556 24.897 1.00 19.27 218 GLU B CA 1
ATOM 3723 C C . GLU B 1 221 ? -34.716 13.025 26.297 1.00 18.95 218 GLU B C 1
ATOM 3724 O O . GLU B 1 221 ? -35.533 12.863 27.213 1.00 20.67 218 GLU B O 1
ATOM 3730 N N . TYR B 1 222 ? -33.538 13.624 26.484 1.00 16.86 219 TYR B N 1
ATOM 3731 C CA . TYR B 1 222 ? -33.013 13.922 27.810 1.00 15.02 219 TYR B CA 1
ATOM 3732 C C . TYR B 1 222 ? -32.314 15.274 27.832 1.00 16.76 219 TYR B C 1
ATOM 3733 O O . TYR B 1 222 ? -31.633 15.647 26.874 1.00 18.00 219 TYR B O 1
ATOM 3742 N N . ILE B 1 223 ? -32.455 15.993 28.949 1.00 17.55 220 ILE B N 1
ATOM 3743 C CA . ILE B 1 223 ? -31.878 17.330 29.048 1.00 19.78 220 ILE B CA 1
ATOM 3744 C C . ILE B 1 223 ? -30.365 17.312 29.254 1.00 17.32 220 ILE B C 1
ATOM 3745 O O . ILE B 1 223 ? -29.706 18.344 29.073 1.00 18.07 220 ILE B O 1
ATOM 3750 N N . SER B 1 224 ? -29.789 16.173 29.627 1.00 16.81 221 SER B N 1
ATOM 3751 C CA . SER B 1 224 ? -28.363 16.111 29.909 1.00 15.18 221 SER B CA 1
ATOM 3752 C C . SER B 1 224 ? -27.930 14.664 29.815 1.00 14.29 221 SER B C 1
ATOM 3753 O O . SER B 1 224 ? -28.757 13.751 29.869 1.00 14.21 221 SER B O 1
ATOM 3756 N N . VAL B 1 225 ? -26.615 14.467 29.694 1.00 13.23 222 VAL B N 1
ATOM 3757 C CA . VAL B 1 225 ? -26.080 13.106 29.712 1.00 12.78 222 VAL B CA 1
ATOM 3758 C C . VAL B 1 225 ? -26.383 12.426 31.045 1.00 12.67 222 VAL B C 1
ATOM 3759 O O . VAL B 1 225 ? -26.659 11.222 31.094 1.00 12.25 222 VAL B O 1
ATOM 3763 N N . GLU B 1 226 ? -26.366 13.186 32.147 1.00 12.70 223 GLU B N 1
ATOM 3764 C CA . GLU B 1 226 ? -26.680 12.589 33.441 1.00 13.83 223 GLU B CA 1
ATOM 3765 C C . GLU B 1 226 ? -28.118 12.092 33.476 1.00 11.72 223 GLU B C 1
ATOM 3766 O O . GLU B 1 226 ? -28.402 11.018 34.025 1.00 12.19 223 GLU B O 1
ATOM 3772 N N . ALA B 1 227 ? -29.041 12.861 32.888 1.00 13.35 224 ALA B N 1
ATOM 3773 C CA . ALA B 1 227 ? -30.433 12.421 32.816 1.00 11.56 224 ALA B CA 1
ATOM 3774 C C . ALA B 1 227 ? -30.584 11.185 31.932 1.00 11.68 224 ALA B C 1
ATOM 3775 O O . ALA B 1 227 ? -31.386 10.293 32.234 1.00 14.08 224 ALA B O 1
ATOM 3777 N N . TYR B 1 228 ? -29.824 11.123 30.833 1.00 11.67 225 TYR B N 1
ATOM 3778 C CA . TYR B 1 228 ? -29.834 9.947 29.966 1.00 10.69 225 TYR B CA 1
ATOM 3779 C C . TYR B 1 228 ? -29.369 8.709 30.725 1.00 9.58 225 TYR B C 1
ATOM 3780 O O . TYR B 1 228 ? -29.974 7.631 30.622 1.00 10.80 225 TYR B O 1
ATOM 3789 N N . LEU B 1 229 ? -28.279 8.838 31.483 1.00 10.11 226 LEU B N 1
ATOM 3790 C CA . LEU B 1 229 ? -27.739 7.676 32.189 1.00 9.52 226 LEU B CA 1
ATOM 3791 C C . LEU B 1 229 ? -28.673 7.209 33.295 1.00 10.05 226 LEU B C 1
ATOM 3792 O O . LEU B 1 229 ? -28.774 6.004 33.557 1.00 11.09 226 LEU B O 1
ATOM 3797 N N . TYR B 1 230 ? -29.354 8.140 33.970 1.00 9.21 227 TYR B N 1
ATOM 3798 C CA . TYR B 1 230 ? -30.347 7.722 34.955 1.00 9.62 227 TYR B CA 1
ATOM 3799 C C . TYR B 1 230 ? -31.571 7.112 34.281 1.00 11.22 227 TYR B C 1
ATOM 3800 O O . TYR B 1 230 ? -32.076 6.070 34.722 1.00 12.76 227 TYR B O 1
ATOM 3809 N N . GLY B 1 231 ? -32.058 7.743 33.209 1.00 12.50 228 GLY B N 1
ATOM 3810 C CA . GLY B 1 231 ? -33.287 7.281 32.587 1.00 12.46 228 GLY B CA 1
ATOM 3811 C C . GLY B 1 231 ? -33.154 5.916 31.936 1.00 12.35 228 GLY B C 1
ATOM 3812 O O . GLY B 1 231 ? -34.074 5.092 32.009 1.00 16.13 228 GLY B O 1
ATOM 3813 N N . GLU B 1 232 ? -32.016 5.655 31.290 1.00 11.85 229 GLU B N 1
ATOM 3814 C CA . GLU B 1 232 ? -31.847 4.390 30.581 1.00 10.97 229 GLU B CA 1
ATOM 3815 C C . GLU B 1 232 ? -31.263 3.293 31.458 1.00 11.32 229 GLU B C 1
ATOM 3816 O O . GLU B 1 232 ? -31.639 2.127 31.312 1.00 13.77 229 GLU B O 1
ATOM 3822 N N . PHE B 1 233 ? -30.351 3.639 32.365 1.00 10.79 230 PHE B N 1
ATOM 3823 C CA . PHE B 1 233 ? -29.572 2.648 33.092 1.00 10.21 230 PHE B CA 1
ATOM 3824 C C . PHE B 1 233 ? -29.721 2.733 34.606 1.00 11.36 230 PHE B C 1
ATOM 3825 O O . PHE B 1 233 ? -29.057 1.973 35.321 1.00 13.92 230 PHE B O 1
ATOM 3833 N N . ASN B 1 234 ? -30.567 3.630 35.113 1.00 11.17 231 ASN B N 1
ATOM 3834 C CA . ASN B 1 234 ? -30.790 3.774 36.552 1.00 14.04 231 ASN B CA 1
ATOM 3835 C C . ASN B 1 234 ? -29.505 4.127 37.298 1.00 14.57 231 ASN B C 1
ATOM 3836 O O . ASN B 1 234 ? -29.316 3.734 38.449 1.00 18.86 231 ASN B O 1
ATOM 3841 N N . LEU B 1 235 ? -28.603 4.865 36.650 1.00 11.63 232 LEU B N 1
ATOM 3842 C CA . LEU B 1 235 ? -27.372 5.316 37.293 1.00 11.12 232 LEU B CA 1
ATOM 3843 C C . LEU B 1 235 ? -27.622 6.683 37.914 1.00 10.62 232 LEU B C 1
ATOM 3844 O O . LEU B 1 235 ? -27.795 7.674 37.194 1.00 11.89 232 LEU B O 1
ATOM 3849 N N . ASN B 1 236 ? -27.636 6.744 39.251 1.00 10.08 233 ASN B N 1
ATOM 3850 C CA . ASN B 1 236 ? -27.823 8.009 39.948 1.00 11.16 233 ASN B CA 1
ATOM 3851 C C . ASN B 1 236 ? -26.482 8.708 40.173 1.00 10.53 233 ASN B C 1
ATOM 3852 O O . ASN B 1 236 ? -25.414 8.196 39.817 1.00 11.44 233 ASN B O 1
ATOM 3857 N N . LYS B 1 237 ? -26.542 9.925 40.724 1.00 9.76 234 LYS B N 1
ATOM 3858 C CA . LYS B 1 237 ? -25.341 10.750 40.829 1.00 9.44 234 LYS B CA 1
ATOM 3859 C C . LYS B 1 237 ? -24.294 10.100 41.726 1.00 10.74 234 LYS B C 1
ATOM 3860 O O . LYS B 1 237 ? -23.101 10.094 41.396 1.00 12.37 234 LYS B O 1
ATOM 3866 N N . GLU B 1 238 ? -24.726 9.523 42.852 1.00 11.97 235 GLU B N 1
ATOM 3867 C CA . GLU B 1 238 ? -23.787 8.874 43.763 1.00 11.85 235 GLU B CA 1
ATOM 3868 C C . GLU B 1 238 ? -23.144 7.654 43.112 1.00 9.89 235 GLU B C 1
ATOM 3869 O O . GLU B 1 238 ? -21.941 7.414 43.273 1.00 11.97 235 GLU B O 1
ATOM 3875 N N . GLU B 1 239 ? -23.927 6.889 42.346 1.00 10.60 236 GLU B N 1
ATOM 3876 C CA . GLU B 1 239 ? -23.390 5.703 41.689 1.00 10.82 236 GLU B CA 1
ATOM 3877 C C . GLU B 1 239 ? -22.358 6.084 40.632 1.00 11.06 236 GLU B C 1
ATOM 3878 O O . GLU B 1 239 ? -21.297 5.457 40.540 1.00 12.43 236 GLU B O 1
ATOM 3884 N N . ILE B 1 240 ? -22.642 7.129 39.851 1.00 9.51 237 ILE B N 1
ATOM 3885 C CA A ILE B 1 240 ? -21.676 7.600 38.861 0.67 9.78 237 ILE B CA 1
ATOM 3886 C CA B ILE B 1 240 ? -21.680 7.613 38.861 0.33 9.34 237 ILE B CA 1
ATOM 3887 C C . ILE B 1 240 ? -20.408 8.101 39.542 1.00 9.25 237 ILE B C 1
ATOM 3888 O O . ILE B 1 240 ? -19.291 7.809 39.095 1.00 10.14 237 ILE B O 1
ATOM 3897 N N . ARG B 1 241 ? -20.556 8.849 40.637 1.00 10.14 238 ARG B N 1
ATOM 3898 C CA . ARG B 1 241 ? -19.388 9.316 41.376 1.00 10.10 238 ARG B CA 1
ATOM 3899 C C . ARG B 1 241 ? -18.514 8.149 41.827 1.00 10.57 238 ARG B C 1
ATOM 3900 O O . ARG B 1 241 ? -17.277 8.201 41.716 1.00 12.11 238 ARG B O 1
ATOM 3908 N N . LYS B 1 242 ? -19.142 7.078 42.325 1.00 11.15 239 LYS B N 1
ATOM 3909 C CA A LYS B 1 242 ? -18.373 5.942 42.818 0.47 12.73 239 LYS B CA 1
ATOM 3910 C CA B LYS B 1 242 ? -18.392 5.926 42.819 0.53 12.17 239 LYS B CA 1
ATOM 3911 C C . LYS B 1 242 ? -17.707 5.180 41.678 1.00 11.20 239 LYS B C 1
ATOM 3912 O O . LYS B 1 242 ? -16.543 4.789 41.793 1.00 13.40 239 LYS B O 1
ATOM 3923 N N . LEU B 1 243 ? -18.414 4.978 40.561 1.00 10.63 240 LEU B N 1
ATOM 3924 C CA . LEU B 1 243 ? -17.783 4.315 39.420 1.00 10.39 240 LEU B CA 1
ATOM 3925 C C . LEU B 1 243 ? -16.582 5.111 38.918 1.00 9.43 240 LEU B C 1
ATOM 3926 O O . LEU B 1 243 ? -15.539 4.537 38.580 1.00 11.17 240 LEU B O 1
ATOM 3931 N N . ARG B 1 244 ? -16.716 6.437 38.837 1.00 9.68 241 ARG B N 1
ATOM 3932 C CA . ARG B 1 244 ? -15.608 7.244 38.344 1.00 9.94 241 ARG B CA 1
ATOM 3933 C C . ARG B 1 244 ? -14.416 7.176 39.289 1.00 10.11 241 ARG B C 1
ATOM 3934 O O . ARG B 1 244 ? -13.266 7.137 38.844 1.00 11.56 241 ARG B O 1
ATOM 3942 N N . ASN B 1 245 ? -14.667 7.144 40.598 1.00 10.89 242 ASN B N 1
ATOM 3943 C CA . ASN B 1 245 ? -13.553 6.987 41.528 1.00 10.81 242 ASN B CA 1
ATOM 3944 C C . ASN B 1 245 ? -12.870 5.630 41.376 1.00 12.79 242 ASN B C 1
ATOM 3945 O O . ASN B 1 245 ? -11.669 5.506 41.658 1.00 16.66 242 ASN B O 1
ATOM 3950 N N . GLN B 1 246 ? -13.608 4.608 40.940 1.00 11.99 243 GLN B N 1
ATOM 3951 C CA . GLN B 1 246 ? -13.029 3.279 40.757 1.00 12.57 243 GLN B CA 1
ATOM 3952 C C . GLN B 1 246 ? -12.279 3.151 39.431 1.00 13.15 243 GLN B C 1
ATOM 3953 O O . GLN B 1 246 ? -11.274 2.442 39.348 1.00 13.96 243 GLN B O 1
ATOM 3959 N N . TYR B 1 247 ? -12.766 3.794 38.377 1.00 9.58 244 TYR B N 1
ATOM 3960 C CA . TYR B 1 247 ? -12.323 3.496 37.021 1.00 10.47 244 TYR B CA 1
ATOM 3961 C C . TYR B 1 247 ? -11.424 4.571 36.429 1.00 10.88 244 TYR B C 1
ATOM 3962 O O . TYR B 1 247 ? -10.896 4.376 35.325 1.00 11.29 244 TYR B O 1
ATOM 3971 N N . LEU B 1 248 ? -11.226 5.686 37.132 1.00 11.18 245 LEU B N 1
ATOM 3972 C CA . LEU B 1 248 ? -10.390 6.788 36.677 1.00 12.21 245 LEU B CA 1
ATOM 3973 C C . LEU B 1 248 ? -9.190 6.954 37.605 1.00 15.54 245 LEU B C 1
ATOM 3974 O O . LEU B 1 248 ? -9.214 6.549 38.768 1.00 18.47 245 LEU B O 1
ATOM 3979 N N . GLU B 1 249 ? -8.140 7.582 37.085 1.00 18.05 246 GLU B N 1
ATOM 3980 C CA . GLU B 1 249 ? -6.956 7.870 37.890 1.00 22.37 246 GLU B CA 1
ATOM 3981 C C . GLU B 1 249 ? -6.397 9.246 37.555 1.00 24.39 246 GLU B C 1
ATOM 3982 O O . GLU B 1 249 ? -5.519 9.763 38.254 1.00 27.37 246 GLU B O 1
#

InterPro domains:
  IPR000387 Tyrosine-specific protein phosphatases domain [PS50056] (121-166)
  IPR026893 Tyrosine/serine-protein phosphatase IphP-type [PF13350] (2-246)
  IPR029021 Protein-tyrosine phosphatase-like [G3DSA:3.90.190.10] (1-245)
  IPR029021 Protein-tyrosine phosphatase-like [SSF52799] (3-245)

B-factor: mean 21.13, std 10.85, range [5.77, 129.47]

Secondary structure (DSSP, 8-state):
--SS-EE-TT-B-TTS-BBPTTSEEEES---S--HHHHHHHHHTT--EEEE---HHHHHHSPPPP-TT-EEEE--S---HHHHHTTTSTTSHHHHHHHHHHHSSSS-HHHHHHHHHHTSGGG-SEEEE-SSSSSHHHHHHHHHHHHHT--HHHHHHHHHTHHHHHHHHHHHHHHH-GGGTTS-HHHHHHHHS--HHHHHHHHHHHHHH-SSHHHHHHHHH---HHHHHHHHHHHB-/----S-EE-TT-B-TTS-BBPTTSEEEES--BS--HHHHHHHHHTT--EEEE---HHHHHHSPBP--TT-EEEE--S---HHHHHTTTSTTSHHHHHHHHHHHTTSS-HHHHHHHHHHTSGGG-SEEEE-SSSSSHHHHHHHHHHHHHT--HHHHHHHHHTHHHHHHHHHHHHHHH-GGGTTS-HHHHHHHHS--HHHHHHHHHHHHHH-SSHHHHHHHHH---HHHHHHHHHHHB-

Radius of gyration: 24.75 Å; Cα contacts (8 Å, |Δi|>4): 775; chains: 2; bounding box: 67×42×55 Å